Protein AF-0000000080781791 (afdb_homodimer)

Radius of gyration: 29.61 Å; Cα contacts (8 Å, |Δi|>4): 822; chains: 2; bounding box: 75×67×140 Å

Nearest PDB structures (foldseek):
  4djm-assembly6_F  TM=6.935E-01  e=1.663E-02  Escherichia coli
  4djm-assembly4_D  TM=6.614E-01  e=8.223E-02  Escherichia coli
  4kkq-assembly1_B  TM=4.301E-01  e=1.779E-01  Vibrio cholerae MJ-1236
  6xt9-assembly1_I  TM=3.072E-01  e=1.526E+00  Homo sapiens
  5wtb-assembly2_A  TM=2.177E-01  e=2.506E+00  Staphylococcus aureus subsp. aureus Mu50

Organism: Coccidioides immitis (strain RS) (NCBI:txid246410)

Secondary structure (DSSP, 8-state):
-----------------EEEEETTBS---GGGTTSTTTTT----S--EEEETTEEEEEEEE-SSEEEEEEEEEESSSTT----EEEEEEEEEESSEEEEEEEEEPPTT----TT-EEEEEEEEE-TTS-EEEEEEEEEEETT--PPPTTTS---TT-EEEETT----------------S-----------------------------/-----------------EEEEETTBS---GGGTTSTTTTT----S--EEEETTEEEEEEEE-SSEEEEEEEEEESSSTT----EEEEEEEEEESSEEEEEEEEEPPTT----TT-EEEEEEEEE-TTS-EEEEEEEEEEETT--PPPTTTS---TT-EEEETT----------------S-----------------------------

Foldseek 3Di:
DPPPPPPPPPPPPPPKDKAWPPVNWLDDLPVQQLDPDASPHWFDPDAAEAAQFWEKTKMWTRDQKWWKFKFKFWDRGPVTDGDFGQDATKMKGGGTMAMDQTTGGDPPPDADQQTKMKMWMWTADPVGRIGIIMHIHGHHNPDDTDDPVVGDTDPGMDMGHDPPDPPDDDDPPPPPPDDDDPPDPPDDDDDPPPPPPPPPPDDDPPPPD/DPPPPPPPPPPPPPPKDKAWPPVNWLDDLPVQQLDPDASPHWFDPDAAEAAQFWEKTKMWTRDQKWWKFKFKFWDRGPVTDGDFGQDATKMKGGGTMAMDQTTGGDPPPDADQQTKMKMWMWTADPVGRIGIIMHIHGHHNPDDTDDPVVGDTDPGMDMGHDPPDPPDPDDPPPPPPDDDDPPDPPDPDDDPCPVPPPPPVPPPPPPDD

Sequence (418 aa):
MSSLLLFLSLLQLASAHFHVDYPYWRGDSFKTQYTRPCGGVNVTTNRTEWPVNGGSLLFSAGHPWAITYVNLGIGNDDSVIFDVPLIPAFNQTGNGTVCFSKIQVPEGTQISPGTNASIQVIQLSELGSALYNCADITFSDNAGLLSSDKCQNSTNIGWRPLGASPSTTGTASTATNSNAASGLIVGLSTSKGIGVFVALLFNLAGGLFMSSLLLFLSLLQLASAHFHVDYPYWRGDSFKTQYTRPCGGVNVTTNRTEWPVNGGSLLFSAGHPWAITYVNLGIGNDDSVIFDVPLIPAFNQTGNGTVCFSKIQVPEGTQISPGTNASIQVIQLSELGSALYNCADITFSDNAGLLSSDKCQNSTNIGWRPLGASPSTTGTASTATNSNAASGLIVGLSTSKGIGVFVALLFNLAGGLF

Structure (mmCIF, N/CA/C/O backbone):
data_AF-0000000080781791-model_v1
#
loop_
_entity.id
_entity.type
_entity.pdbx_description
1 polymer 'Copper acquisition factor BIM1-like domain-containing protein'
#
loop_
_atom_site.group_PDB
_atom_site.id
_atom_site.type_symbol
_atom_site.label_atom_id
_atom_site.label_alt_id
_atom_site.label_comp_id
_atom_site.label_asym_id
_atom_site.label_entity_id
_atom_site.label_seq_id
_atom_site.pdbx_PDB_ins_code
_atom_site.Cartn_x
_atom_site.Cartn_y
_atom_site.Cartn_z
_atom_site.occupancy
_atom_site.B_iso_or_equiv
_atom_site.auth_seq_id
_atom_site.auth_comp_id
_atom_site.auth_asym_id
_atom_site.auth_atom_id
_atom_site.pdbx_PDB_model_num
ATOM 1 N N . MET A 1 1 ? -2.975 7.91 -53.906 1 42.47 1 MET A N 1
ATOM 2 C CA . MET A 1 1 ? -2.338 7.109 -52.844 1 42.47 1 MET A CA 1
ATOM 3 C C . MET A 1 1 ? -2.498 7.77 -51.5 1 42.47 1 MET A C 1
ATOM 5 O O . MET A 1 1 ? -1.849 8.773 -51.188 1 42.47 1 MET A O 1
ATOM 9 N N . SER A 1 2 ? -3.734 7.777 -50.844 1 51.31 2 SER A N 1
ATOM 10 C CA . SER A 1 2 ? -4.141 8.359 -49.594 1 51.31 2 SER A CA 1
ATOM 11 C C . SER A 1 2 ? -3.459 7.66 -48.406 1 51.31 2 SER A C 1
ATOM 13 O O . SER A 1 2 ? -3.557 6.438 -48.281 1 51.31 2 SER A O 1
ATOM 15 N N . SER A 1 3 ? -2.328 8.172 -47.938 1 52.28 3 SER A N 1
ATOM 16 C CA . SER A 1 3 ? -1.602 7.691 -46.75 1 52.28 3 SER A CA 1
ATOM 17 C C . SER A 1 3 ? -2.484 7.707 -45.531 1 52.28 3 SER A C 1
ATOM 19 O O . SER A 1 3 ? -2.955 8.766 -45.094 1 52.28 3 SER A O 1
ATOM 21 N N . LEU A 1 4 ? -3.166 6.594 -45.219 1 51.62 4 LEU A N 1
ATOM 22 C CA . LEU A 1 4 ? -3.832 6.383 -43.938 1 51.62 4 LEU A CA 1
ATOM 23 C C . LEU A 1 4 ? -2.836 6.473 -42.781 1 51.62 4 LEU A C 1
ATOM 25 O O . LEU A 1 4 ? -1.958 5.617 -42.656 1 51.62 4 LEU A O 1
ATOM 29 N N . LEU A 1 5 ? -2.531 7.66 -42.312 1 51.25 5 LEU A N 1
ATOM 30 C CA . LEU A 1 5 ? -1.769 7.816 -41.094 1 51.25 5 LEU A CA 1
ATOM 31 C C . LEU A 1 5 ? -2.504 7.184 -39.906 1 51.25 5 LEU A C 1
ATOM 33 O O . LEU A 1 5 ? -3.602 7.617 -39.531 1 51.25 5 LEU A O 1
ATOM 37 N N . LEU A 1 6 ? -2.268 5.902 -39.625 1 47.91 6 LEU A N 1
ATOM 38 C CA . LEU A 1 6 ? -2.734 5.254 -38.406 1 47.91 6 LEU A CA 1
ATOM 39 C C . LEU A 1 6 ? -2.188 5.957 -37.188 1 47.91 6 LEU A C 1
ATOM 41 O O . LEU A 1 6 ? -0.974 5.98 -36.969 1 47.91 6 LEU A O 1
ATOM 45 N N . PHE A 1 7 ? -2.883 6.973 -36.688 1 45.59 7 PHE A N 1
ATOM 46 C CA . PHE A 1 7 ? -2.572 7.559 -35.375 1 45.59 7 PHE A CA 1
ATOM 47 C C . PHE A 1 7 ? -2.68 6.516 -34.281 1 45.59 7 PHE A C 1
ATOM 49 O O . PHE A 1 7 ? -3.777 6.059 -33.938 1 45.59 7 PHE A O 1
ATOM 56 N N . LEU A 1 8 ? -1.64 5.688 -33.969 1 43.81 8 LEU A N 1
ATOM 57 C CA . LEU A 1 8 ? -1.597 4.836 -32.781 1 43.81 8 LEU A CA 1
ATOM 58 C C . LEU A 1 8 ? -1.705 5.672 -31.531 1 43.81 8 LEU A C 1
ATOM 60 O O . LEU A 1 8 ? -0.8 6.449 -31.203 1 43.81 8 LEU A O 1
ATOM 64 N N . SER A 1 9 ? -2.848 6.016 -31.047 1 40.28 9 SER A N 1
ATOM 65 C CA . SER A 1 9 ? -3.049 6.637 -29.734 1 40.28 9 SER A CA 1
ATOM 66 C C . SER A 1 9 ? -2.4 5.816 -28.625 1 40.28 9 SER A C 1
ATOM 68 O O . SER A 1 9 ? -2.75 4.652 -28.422 1 40.28 9 SER A O 1
ATOM 70 N N . LEU A 1 10 ? -1.133 5.953 -28.328 1 39.88 10 LEU A N 1
ATOM 71 C CA . LEU A 1 10 ? -0.537 5.398 -27.109 1 39.88 10 LEU A CA 1
ATOM 72 C C . LEU A 1 10 ? -1.396 5.711 -25.891 1 39.88 10 LEU A C 1
ATOM 74 O O . LEU A 1 10 ? -1.531 6.871 -25.5 1 39.88 10 LEU A O 1
ATOM 78 N N . LEU A 1 11 ? -2.48 5.012 -25.688 1 39.09 11 LEU A N 1
ATOM 79 C CA . LEU A 1 11 ? -3.135 5.098 -24.391 1 39.09 11 LEU A CA 1
ATOM 80 C C . LEU A 1 11 ? -2.111 5.031 -23.266 1 39.09 11 LEU A C 1
ATOM 82 O O . LEU A 1 11 ? -1.447 4.012 -23.078 1 39.09 11 LEU A O 1
ATOM 86 N N . GLN A 1 12 ? -1.316 6.016 -23.078 1 38.5 12 GLN A N 1
ATOM 87 C CA . GLN A 1 12 ? -0.523 6.047 -21.859 1 38.5 12 GLN A CA 1
ATOM 88 C C . GLN A 1 12 ? -1.344 5.578 -20.656 1 38.5 12 GLN A C 1
ATOM 90 O O . GLN A 1 12 ? -2.434 6.094 -20.406 1 38.5 12 GLN A O 1
ATOM 95 N N . LEU A 1 13 ? -1.442 4.336 -20.438 1 42.62 13 LEU A N 1
ATOM 96 C CA . LEU A 1 13 ? -1.923 3.979 -19.109 1 42.62 13 LEU A CA 1
ATOM 97 C C . LEU A 1 13 ? -1.425 4.973 -18.062 1 42.62 13 LEU A C 1
ATOM 99 O O . LEU A 1 13 ? -0.233 5.004 -17.75 1 42.62 13 LEU A O 1
ATOM 103 N N . ALA A 1 14 ? -1.827 6.195 -18.203 1 45.44 14 ALA A N 1
ATOM 104 C CA . ALA A 1 14 ? -1.454 7.219 -17.234 1 45.44 14 ALA A CA 1
ATOM 105 C C . ALA A 1 14 ? -1.396 6.641 -15.82 1 45.44 14 ALA A C 1
ATOM 107 O O . ALA A 1 14 ? -2.404 6.164 -15.289 1 45.44 14 ALA A O 1
ATOM 108 N N . SER A 1 15 ? -0.318 5.836 -15.531 1 54.19 15 SER A N 1
ATOM 109 C CA . SER A 1 15 ? -0.081 5.531 -14.125 1 54.19 15 SER A CA 1
ATOM 110 C C . SER A 1 15 ? -0.483 6.699 -13.227 1 54.19 15 SER A C 1
ATOM 112 O O . SER A 1 15 ? -0.055 7.832 -13.453 1 54.19 15 SER A O 1
ATOM 114 N N . ALA A 1 16 ? -1.698 6.73 -12.719 1 67.19 16 ALA A N 1
ATOM 115 C CA . ALA A 1 16 ? -2.254 7.844 -11.953 1 67.19 16 ALA A CA 1
ATOM 116 C C . ALA A 1 16 ? -1.359 8.203 -10.773 1 67.19 16 ALA A C 1
ATOM 118 O O . ALA A 1 16 ? -0.729 7.324 -10.18 1 67.19 16 ALA A O 1
ATOM 119 N N . HIS A 1 17 ? -0.77 9.336 -10.828 1 86.19 17 HIS A N 1
ATOM 120 C CA . HIS A 1 17 ? -0.001 9.945 -9.742 1 86.19 17 HIS A CA 1
ATOM 121 C C . HIS A 1 17 ? -0.849 10.938 -8.961 1 86.19 17 HIS A C 1
ATOM 123 O O . HIS A 1 17 ? -1.958 11.281 -9.375 1 86.19 17 HIS A O 1
ATOM 129 N N . PHE A 1 18 ? -0.357 11.25 -7.832 1 92.12 18 PHE A N 1
ATOM 130 C CA . PHE A 1 18 ? -0.963 12.297 -7.016 1 92.12 18 PHE A CA 1
ATOM 131 C C . PHE A 1 18 ? 0.107 13.195 -6.41 1 92.12 18 PHE A C 1
ATOM 133 O O . PHE A 1 18 ? 1.296 12.875 -6.457 1 92.12 18 PHE A O 1
ATOM 140 N N . HIS A 1 19 ? -0.31 14.383 -5.906 1 94.31 19 HIS A N 1
ATOM 141 C CA . HIS A 1 19 ? 0.635 15.203 -5.16 1 94.31 19 HIS A CA 1
ATOM 142 C C . HIS A 1 19 ? -0.073 16 -4.07 1 94.31 19 HIS A C 1
ATOM 144 O O . HIS A 1 19 ? -1.232 16.391 -4.234 1 94.31 19 HIS A O 1
ATOM 150 N N . VAL A 1 20 ? 0.615 16.266 -3.004 1 96.75 20 VAL A N 1
ATOM 151 C CA . VAL A 1 20 ? 0.173 17.109 -1.895 1 96.75 20 VAL A CA 1
ATOM 152 C C . VAL A 1 20 ? 0.396 18.578 -2.24 1 96.75 20 VAL A C 1
ATOM 154 O O . VAL A 1 20 ? 1.486 18.969 -2.67 1 96.75 20 VAL A O 1
ATOM 157 N N . ASP A 1 21 ? -0.596 19.312 -2.008 1 97.06 21 ASP A N 1
ATOM 158 C CA . ASP A 1 21 ? -0.525 20.734 -2.35 1 97.06 21 ASP A CA 1
ATOM 159 C C . ASP A 1 21 ? -0.349 21.594 -1.099 1 97.06 21 ASP A C 1
ATOM 161 O O . ASP A 1 21 ? 0.279 22.656 -1.15 1 97.06 21 ASP A O 1
ATOM 165 N N . TYR A 1 22 ? -0.987 21.141 0.037 1 97.94 22 TYR A N 1
ATOM 166 C CA . TYR A 1 22 ? -0.831 21.797 1.328 1 97.94 22 TYR A CA 1
ATOM 167 C C . TYR A 1 22 ? -0.892 20.781 2.467 1 97.94 22 TYR A C 1
ATOM 169 O O . TYR A 1 22 ? -1.845 20.016 2.566 1 97.94 22 TYR A O 1
ATOM 177 N N . PRO A 1 23 ? -0.022 21 3.414 1 98.25 23 PRO A N 1
ATOM 178 C CA . PRO A 1 23 ? 1.24 21.734 3.318 1 98.25 23 PRO A CA 1
ATOM 179 C C . PRO A 1 23 ? 2.012 21.422 2.037 1 98.25 23 PRO A C 1
ATOM 181 O O . PRO A 1 23 ? 1.76 20.406 1.397 1 98.25 23 PRO A O 1
ATOM 184 N N . TYR A 1 24 ? 2.922 22.344 1.633 1 96.81 24 TYR A N 1
ATOM 185 C CA . TYR A 1 24 ? 3.604 22.172 0.354 1 96.81 24 TYR A CA 1
ATOM 186 C C . TYR A 1 24 ? 4.477 20.922 0.359 1 96.81 24 TYR A C 1
ATOM 188 O O . TYR A 1 24 ? 5.219 20.688 1.312 1 96.81 24 TYR A O 1
ATOM 196 N N . TRP A 1 25 ? 4.426 20.188 -0.722 1 96.06 25 TRP A N 1
ATOM 197 C CA . TRP A 1 25 ? 5.121 18.906 -0.798 1 96.06 25 TRP A CA 1
ATOM 198 C C . TRP A 1 25 ? 6.629 19.094 -0.823 1 96.06 25 TRP A C 1
ATOM 200 O O . TRP A 1 25 ? 7.113 20.188 -1.129 1 96.06 25 TRP A O 1
ATOM 210 N N . ARG A 1 26 ? 7.398 18.016 -0.509 1 95.19 26 ARG A N 1
ATOM 211 C CA . ARG A 1 26 ? 8.859 18.016 -0.571 1 95.19 26 ARG A CA 1
ATOM 212 C C . ARG A 1 26 ? 9.344 18.312 -1.987 1 95.19 26 ARG A C 1
ATOM 214 O O . ARG A 1 26 ? 10.438 18.859 -2.174 1 95.19 26 ARG A O 1
ATOM 221 N N . GLY A 1 27 ? 8.5 17.828 -2.92 1 91.56 27 GLY A N 1
ATOM 222 C CA . GLY A 1 27 ? 8.883 17.984 -4.312 1 91.56 27 GLY A CA 1
ATOM 223 C C . GLY A 1 27 ? 8.219 16.984 -5.234 1 91.56 27 GLY A C 1
ATOM 224 O O . GLY A 1 27 ? 7.465 16.125 -4.781 1 91.56 27 GLY A O 1
ATOM 225 N N . ASP A 1 28 ? 8.562 17.156 -6.48 1 88.75 28 ASP A N 1
ATOM 226 C CA . ASP A 1 28 ? 8 16.281 -7.504 1 88.75 28 ASP A CA 1
ATOM 227 C C . ASP A 1 28 ? 8.578 14.867 -7.391 1 88.75 28 ASP A C 1
ATOM 229 O O . ASP A 1 28 ? 9.766 14.656 -7.633 1 88.75 28 ASP A O 1
ATOM 233 N N . SER A 1 29 ? 7.664 13.977 -7.035 1 88.38 29 SER A N 1
ATOM 234 C CA . SER A 1 29 ? 8.062 12.586 -6.863 1 88.38 29 SER A CA 1
ATOM 235 C C . SER A 1 29 ? 7.434 11.695 -7.926 1 88.38 29 SER A C 1
ATOM 237 O O . SER A 1 29 ? 7.359 10.477 -7.762 1 88.38 29 SER A O 1
ATOM 239 N N . PHE A 1 30 ? 6.988 12.156 -9.023 1 89.25 30 PHE A N 1
ATOM 240 C CA . PHE A 1 30 ? 6.18 11.375 -9.953 1 89.25 30 PHE A CA 1
ATOM 241 C C . PHE A 1 30 ? 6.953 10.164 -10.469 1 89.25 30 PHE A C 1
ATOM 243 O O . PHE A 1 30 ? 6.418 9.055 -10.516 1 89.25 30 PHE A O 1
ATOM 250 N N . LYS A 1 31 ? 8.172 10.289 -10.672 1 89.75 31 LYS A N 1
ATOM 251 C CA . LYS A 1 31 ? 8.969 9.195 -11.219 1 89.75 31 LYS A CA 1
ATOM 252 C C . LYS A 1 31 ? 9.305 8.164 -10.141 1 89.75 31 LYS A C 1
ATOM 254 O O . LYS A 1 31 ? 9.578 7.004 -10.453 1 89.75 31 LYS A O 1
ATOM 259 N N . THR A 1 32 ? 9.289 8.586 -8.945 1 94.06 32 THR A N 1
ATOM 260 C CA . THR A 1 32 ? 9.766 7.746 -7.852 1 94.06 32 THR A CA 1
ATOM 261 C C . THR A 1 32 ? 8.672 7.566 -6.797 1 94.06 32 THR A C 1
ATOM 263 O O . THR A 1 32 ? 8.969 7.199 -5.656 1 94.06 32 THR A O 1
ATOM 266 N N . GLN A 1 33 ? 7.516 7.785 -7.141 1 95.25 33 GLN A N 1
ATOM 267 C CA . GLN A 1 33 ? 6.445 7.887 -6.156 1 95.25 33 GLN A CA 1
ATOM 268 C C . GLN A 1 33 ? 6.168 6.535 -5.504 1 95.25 33 GLN A C 1
ATOM 270 O O . GLN A 1 33 ? 5.523 6.469 -4.453 1 95.25 33 GLN A O 1
ATOM 275 N N . TYR A 1 34 ? 6.715 5.465 -6.055 1 95.31 34 TYR A N 1
ATOM 276 C CA . TYR A 1 34 ? 6.531 4.133 -5.492 1 95.31 34 TYR A CA 1
ATOM 277 C C . TYR A 1 34 ? 7.578 3.846 -4.422 1 95.31 34 TYR A C 1
ATOM 279 O O . TYR A 1 34 ? 7.527 2.809 -3.756 1 95.31 34 TYR A O 1
ATOM 287 N N . THR A 1 35 ? 8.484 4.809 -4.219 1 95.69 35 THR A N 1
ATOM 288 C CA . THR A 1 35 ? 9.57 4.594 -3.266 1 95.69 35 THR A CA 1
ATOM 289 C C . THR A 1 35 ? 9.148 5.031 -1.865 1 95.69 35 THR A C 1
ATOM 291 O O . THR A 1 35 ? 8.961 6.223 -1.608 1 95.69 35 THR A O 1
ATOM 294 N N . ARG A 1 36 ? 9.109 4.102 -0.944 1 95.81 36 ARG A N 1
ATOM 295 C CA . ARG A 1 36 ? 8.805 4.383 0.456 1 95.81 36 ARG A CA 1
ATOM 296 C C . ARG A 1 36 ? 9.945 5.145 1.119 1 95.81 36 ARG A C 1
ATOM 298 O O . ARG A 1 36 ? 11.117 4.91 0.818 1 95.81 36 ARG A O 1
ATOM 305 N N . PRO A 1 37 ? 9.695 6.059 2.021 1 96.44 37 PRO A N 1
ATOM 306 C CA . PRO A 1 37 ? 8.383 6.418 2.549 1 96.44 37 PRO A CA 1
ATOM 307 C C . PRO A 1 37 ? 7.824 7.699 1.926 1 96.44 37 PRO A C 1
ATOM 309 O O . PRO A 1 37 ? 6.676 8.062 2.182 1 96.44 37 PRO A O 1
ATOM 312 N N . CYS A 1 38 ? 8.586 8.414 1.144 1 97.44 38 CYS A N 1
ATOM 313 C CA . CYS A 1 38 ? 8.18 9.75 0.742 1 97.44 38 CYS A CA 1
ATOM 314 C C . CYS A 1 38 ? 8.367 9.953 -0.757 1 97.44 38 CYS A C 1
ATOM 316 O O . CYS A 1 38 ? 8.695 11.055 -1.202 1 97.44 38 CYS A O 1
ATOM 318 N N . GLY A 1 39 ? 8.227 8.828 -1.447 1 96.44 39 GLY A N 1
ATOM 319 C CA . GLY A 1 39 ? 8.32 8.945 -2.895 1 96.44 39 GLY A CA 1
ATOM 320 C C . GLY A 1 39 ? 9.734 9.203 -3.383 1 96.44 39 GLY A C 1
ATOM 321 O O . GLY A 1 39 ? 9.938 9.867 -4.398 1 96.44 39 GLY A O 1
ATOM 322 N N . GLY A 1 40 ? 10.656 8.836 -2.635 1 95.62 40 GLY A N 1
ATOM 323 C CA . GLY A 1 40 ? 12.047 8.969 -3.037 1 95.62 40 GLY A CA 1
ATOM 324 C C . GLY A 1 40 ? 12.586 10.375 -2.873 1 95.62 40 GLY A C 1
ATOM 325 O O . GLY A 1 40 ? 13.648 10.703 -3.4 1 95.62 40 GLY A O 1
ATOM 326 N N . VAL A 1 41 ? 11.883 11.25 -2.162 1 96.12 41 VAL A N 1
ATOM 327 C CA . VAL A 1 41 ? 12.328 12.625 -1.983 1 96.12 41 VAL A CA 1
ATOM 328 C C . VAL A 1 41 ? 12.734 12.852 -0.53 1 96.12 41 VAL A C 1
ATOM 330 O O . VAL A 1 41 ? 11.953 12.617 0.388 1 96.12 41 VAL A O 1
ATOM 333 N N . ASN A 1 42 ? 13.914 13.367 -0.337 1 94.62 42 ASN A N 1
ATOM 334 C CA . ASN A 1 42 ? 14.461 13.57 1.001 1 94.62 42 ASN A CA 1
ATOM 335 C C . ASN A 1 42 ? 13.812 14.773 1.688 1 94.62 42 ASN A C 1
ATOM 337 O O . ASN A 1 42 ? 13.203 15.609 1.028 1 94.62 42 ASN A O 1
ATOM 341 N N . VAL A 1 43 ? 13.969 14.758 2.949 1 95.38 43 VAL A N 1
ATOM 342 C CA . VAL A 1 43 ? 13.484 15.867 3.766 1 95.38 43 VAL A CA 1
ATOM 343 C C . VAL A 1 43 ? 14.078 17.172 3.26 1 95.38 43 VAL A C 1
ATOM 345 O O . VAL A 1 43 ? 15.242 17.219 2.85 1 95.38 43 VAL A O 1
ATOM 348 N N . THR A 1 44 ? 13.211 18.172 3.41 1 91.31 44 THR A N 1
ATOM 349 C CA . THR A 1 44 ? 13.664 19.5 2.984 1 91.31 44 THR A CA 1
ATOM 350 C C . THR A 1 44 ? 13.75 20.453 4.172 1 91.31 44 THR A C 1
ATOM 352 O O . THR A 1 44 ? 13.352 20.094 5.285 1 91.31 44 THR A O 1
ATOM 355 N N . THR A 1 45 ? 14.352 21.672 3.893 1 89.62 45 THR A N 1
ATOM 356 C CA . THR A 1 45 ? 14.375 22.719 4.91 1 89.62 45 THR A CA 1
ATOM 357 C C . THR A 1 45 ? 13.18 23.656 4.75 1 89.62 45 THR A C 1
ATOM 359 O O . THR A 1 45 ? 12.953 24.547 5.582 1 89.62 45 THR A O 1
ATOM 362 N N . ASN A 1 46 ? 12.516 23.453 3.635 1 89.81 46 ASN A N 1
ATOM 363 C CA . ASN A 1 46 ? 11.289 24.203 3.422 1 89.81 46 ASN A CA 1
ATOM 364 C C . ASN A 1 46 ? 10.109 23.562 4.156 1 89.81 46 ASN A C 1
ATOM 366 O O . ASN A 1 46 ? 9.516 22.594 3.674 1 89.81 46 ASN A O 1
ATOM 370 N N . ARG A 1 47 ? 9.812 24.156 5.34 1 97.19 47 ARG A N 1
ATOM 371 C CA . ARG A 1 47 ? 8.75 23.594 6.172 1 97.19 47 ARG A CA 1
ATOM 372 C C . ARG A 1 47 ? 7.566 24.547 6.273 1 97.19 47 ARG A C 1
ATOM 374 O O . ARG A 1 47 ? 7.738 25.75 6.48 1 97.19 47 ARG A O 1
ATOM 381 N N . THR A 1 48 ? 6.371 24.031 6.102 1 98.31 48 THR A N 1
ATOM 382 C CA . THR A 1 48 ? 5.148 24.797 6.285 1 98.31 48 THR A CA 1
ATOM 383 C C . THR A 1 48 ? 4.758 24.859 7.762 1 98.31 48 THR A C 1
ATOM 385 O O . THR A 1 48 ? 4.746 23.828 8.438 1 98.31 48 THR A O 1
ATOM 388 N N . GLU A 1 49 ? 4.504 26.078 8.281 1 98.56 49 GLU A N 1
ATOM 389 C CA . GLU A 1 49 ? 3.934 26.141 9.625 1 98.56 49 GLU A CA 1
ATOM 390 C C . GLU A 1 49 ? 2.543 25.516 9.664 1 98.56 49 GLU A C 1
ATOM 392 O O . GLU A 1 49 ? 1.719 25.766 8.781 1 98.56 49 GLU A O 1
ATOM 397 N N . TRP A 1 50 ? 2.283 24.688 10.656 1 98.75 50 TRP A N 1
ATOM 398 C CA . TRP A 1 50 ? 1.067 23.891 10.828 1 98.75 50 TRP A CA 1
ATOM 399 C C . TRP A 1 50 ? 0.577 23.953 12.273 1 98.75 50 TRP A C 1
ATOM 401 O O . TRP A 1 50 ? 1.379 23.922 13.211 1 98.75 50 TRP A O 1
ATOM 411 N N . PRO A 1 51 ? -0.73 24.062 12.453 1 98.19 51 PRO A N 1
ATOM 412 C CA . PRO A 1 51 ? -1.222 24.25 13.82 1 98.19 51 PRO A CA 1
ATOM 413 C C . PRO A 1 51 ? -0.902 23.078 14.734 1 98.19 51 PRO A C 1
ATOM 415 O O . PRO A 1 51 ? -0.965 21.922 14.305 1 98.19 51 PRO A O 1
ATOM 418 N N . VAL A 1 52 ? -0.665 23.25 16.047 1 96.81 52 VAL A N 1
ATOM 419 C CA . VAL A 1 52 ? -0.267 22.25 17.016 1 96.81 52 VAL A CA 1
ATOM 420 C C . VAL A 1 52 ? -1.415 21.266 17.25 1 96.81 52 VAL A C 1
ATOM 422 O O . VAL A 1 52 ? -1.187 20.094 17.562 1 96.81 52 VAL A O 1
ATOM 425 N N . ASN A 1 53 ? -2.602 21.625 17.109 1 93.06 53 ASN A N 1
ATOM 426 C CA . ASN A 1 53 ? -3.717 20.734 17.375 1 93.06 53 ASN A CA 1
ATOM 427 C C . ASN A 1 53 ? -4.273 20.125 16.094 1 93.06 53 ASN A C 1
ATOM 429 O O . ASN A 1 53 ? -5.352 19.531 16.109 1 93.06 53 ASN A O 1
ATOM 433 N N . GLY A 1 54 ? -3.639 20.359 14.984 1 97.25 54 GLY A N 1
ATOM 434 C CA . GLY A 1 54 ? -4.102 19.828 13.711 1 97.25 54 GLY A CA 1
ATOM 435 C C . GLY A 1 54 ? -4.277 20.906 12.648 1 97.25 54 GLY A C 1
ATOM 436 O O . GLY A 1 54 ? -4.523 22.062 12.969 1 97.25 54 GLY A O 1
ATOM 437 N N . GLY A 1 55 ? -4.16 20.531 11.422 1 98.56 55 GLY A N 1
ATOM 438 C CA . GLY A 1 55 ? -4.168 21.5 10.336 1 98.56 55 GLY A CA 1
ATOM 439 C C . GLY A 1 55 ? -4.793 20.953 9.062 1 98.56 55 GLY A C 1
ATOM 440 O O . GLY A 1 55 ? -5.359 19.859 9.062 1 98.56 55 GLY A O 1
ATOM 441 N N . SER A 1 56 ? -4.75 21.812 8.062 1 98.69 56 SER A N 1
ATOM 442 C CA . SER A 1 56 ? -5.379 21.5 6.785 1 98.69 56 SER A CA 1
ATOM 443 C C . SER A 1 56 ? -4.484 20.609 5.934 1 98.69 56 SER A C 1
ATOM 445 O O . SER A 1 56 ? -3.26 20.609 6.094 1 98.69 56 SER A O 1
ATOM 447 N N . LEU A 1 57 ? -5.07 19.859 5.09 1 98.31 57 LEU A N 1
ATOM 448 C CA . LEU A 1 57 ? -4.395 19.062 4.07 1 98.31 57 LEU A CA 1
ATOM 449 C C . LEU A 1 57 ? -5.109 19.172 2.729 1 98.31 57 LEU A C 1
ATOM 451 O O . LEU A 1 57 ? -6.336 19.062 2.664 1 98.31 57 LEU A O 1
ATOM 455 N N . LEU A 1 58 ? -4.395 19.516 1.752 1 97.38 58 LEU A N 1
ATOM 456 C CA . LEU A 1 58 ? -4.879 19.594 0.378 1 97.38 58 LEU A CA 1
ATOM 457 C C . LEU A 1 58 ? -3.998 18.766 -0.558 1 97.38 58 LEU A C 1
ATOM 459 O O . LEU A 1 58 ? -2.775 18.922 -0.558 1 97.38 58 LEU A O 1
ATOM 463 N N . PHE A 1 59 ? -4.625 17.812 -1.333 1 95.69 59 PHE A N 1
ATOM 464 C CA . PHE A 1 59 ? -3.852 17.094 -2.332 1 95.69 59 PHE A CA 1
ATOM 465 C C . PHE A 1 59 ? -4.676 16.859 -3.594 1 95.69 59 PHE A C 1
ATOM 467 O O . PHE A 1 59 ? -5.906 16.953 -3.562 1 95.69 59 PHE A O 1
ATOM 474 N N . SER A 1 60 ? -3.971 16.609 -4.656 1 93.31 60 SER A N 1
ATOM 475 C CA . SER A 1 60 ? -4.566 16.344 -5.965 1 93.31 60 SER A CA 1
ATOM 476 C C . SER A 1 60 ? -4.461 14.867 -6.332 1 93.31 60 SER A C 1
ATOM 478 O O . SER A 1 60 ? -3.359 14.328 -6.445 1 93.31 60 SER A O 1
ATOM 480 N N . ALA A 1 61 ? -5.66 14.352 -6.492 1 89 61 ALA A N 1
ATOM 481 C CA . ALA A 1 61 ? -5.719 12.93 -6.836 1 89 61 ALA A CA 1
ATOM 482 C C . ALA A 1 61 ? -5.926 12.742 -8.336 1 89 61 ALA A C 1
ATOM 484 O O . ALA A 1 61 ? -6.828 13.336 -8.93 1 89 61 ALA A O 1
ATOM 485 N N . GLY A 1 62 ? -5.094 11.828 -8.898 1 85.75 62 GLY A N 1
ATOM 486 C CA . GLY A 1 62 ? -5.207 11.562 -10.32 1 85.75 62 GLY A CA 1
ATOM 487 C C . GLY A 1 62 ? -5.914 10.258 -10.633 1 85.75 62 GLY A C 1
ATOM 488 O O . GLY A 1 62 ? -6.324 10.023 -11.773 1 85.75 62 GLY A O 1
ATOM 489 N N . HIS A 1 63 ? -6.07 9.359 -9.664 1 81.62 63 HIS A N 1
ATOM 490 C CA . HIS A 1 63 ? -6.762 8.094 -9.844 1 81.62 63 HIS A CA 1
ATOM 491 C C . HIS A 1 63 ? -8.266 8.25 -9.656 1 81.62 63 HIS A C 1
ATOM 493 O O . HIS A 1 63 ? -8.711 9.062 -8.836 1 81.62 63 HIS A O 1
ATOM 499 N N . PRO A 1 64 ? -9.102 7.488 -10.477 1 81 64 PRO A N 1
ATOM 500 C CA . PRO A 1 64 ? -10.547 7.562 -10.266 1 81 64 PRO A CA 1
ATOM 501 C C . PRO A 1 64 ? -10.961 7.141 -8.852 1 81 64 PRO A C 1
ATOM 503 O O . PRO A 1 64 ? -11.977 7.621 -8.336 1 81 64 PRO A O 1
ATOM 506 N N . TRP A 1 65 ? -10.227 6.242 -8.328 1 83.06 65 TRP A N 1
ATOM 507 C CA . TRP A 1 65 ? -10.398 5.879 -6.926 1 83.06 65 TRP A CA 1
ATOM 508 C C . TRP A 1 65 ? -9.078 5.414 -6.32 1 83.06 65 TRP A C 1
ATOM 510 O O . TRP A 1 65 ? -8.18 4.961 -7.035 1 83.06 65 TRP A O 1
ATOM 520 N N . ALA A 1 66 ? -8.984 5.641 -4.988 1 89.69 66 ALA A N 1
ATOM 521 C CA . ALA A 1 66 ? -7.789 5.176 -4.285 1 89.69 66 ALA A CA 1
ATOM 522 C C . ALA A 1 66 ? -8.055 5.039 -2.789 1 89.69 66 ALA A C 1
ATOM 524 O O . ALA A 1 66 ? -8.68 5.91 -2.182 1 89.69 66 ALA A O 1
ATOM 525 N N . ILE A 1 67 ? -7.633 3.932 -2.301 1 90.5 67 ILE A N 1
ATOM 526 C CA . ILE A 1 67 ? -7.496 3.883 -0.85 1 90.5 67 ILE A CA 1
ATOM 527 C C . ILE A 1 67 ? -6.352 4.789 -0.408 1 90.5 67 ILE A C 1
ATOM 529 O O . ILE A 1 67 ? -5.254 4.738 -0.972 1 90.5 67 ILE A O 1
ATOM 533 N N . THR A 1 68 ? -6.629 5.613 0.585 1 94.31 68 THR A N 1
ATOM 534 C CA . THR A 1 68 ? -5.684 6.652 0.982 1 94.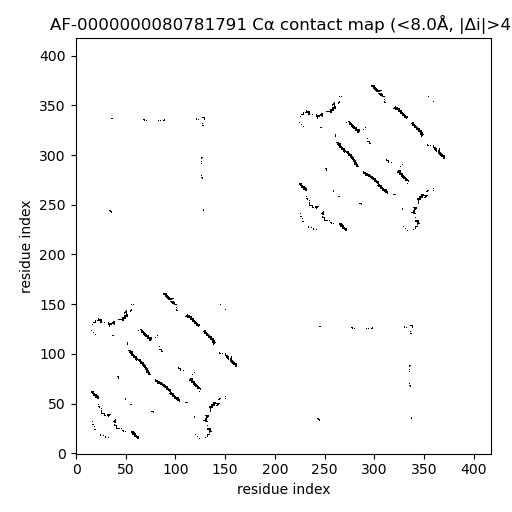31 68 THR A CA 1
ATOM 535 C C . THR A 1 68 ? -5.426 6.602 2.486 1 94.31 68 THR A C 1
ATOM 537 O O . THR A 1 68 ? -6.324 6.289 3.266 1 94.31 68 THR A O 1
ATOM 540 N N . TYR A 1 69 ? -4.152 6.84 2.844 1 95.81 69 TYR A N 1
ATOM 541 C CA . TYR A 1 69 ? -3.705 6.984 4.223 1 95.81 69 TYR A CA 1
ATOM 542 C C . TYR A 1 69 ? -3 8.32 4.43 1 95.81 69 TYR A C 1
ATOM 544 O O . TYR A 1 69 ? -2.316 8.812 3.529 1 95.81 69 TYR A O 1
ATOM 552 N N . VAL A 1 70 ? -3.164 8.891 5.629 1 98.19 70 VAL A N 1
ATOM 553 C CA . VAL A 1 70 ? -2.377 10.055 6.027 1 98.19 70 VAL A CA 1
ATOM 554 C C . VAL A 1 70 ? -1.728 9.797 7.383 1 98.19 70 VAL A C 1
ATOM 556 O O . VAL A 1 70 ? -2.412 9.461 8.352 1 98.19 70 VAL A O 1
ATOM 559 N N . ASN A 1 71 ? -0.418 9.961 7.398 1 98.25 71 ASN A N 1
ATOM 560 C CA . ASN A 1 71 ? 0.35 9.695 8.609 1 98.25 71 ASN A CA 1
ATOM 561 C C . ASN A 1 71 ? 1.261 10.867 8.961 1 98.25 71 ASN A C 1
ATOM 563 O O . ASN A 1 71 ? 1.558 11.703 8.117 1 98.25 71 ASN A O 1
ATOM 567 N N . LEU A 1 72 ? 1.601 10.898 10.211 1 98.56 72 LEU A N 1
ATOM 568 C CA . LEU A 1 72 ? 2.533 11.891 10.734 1 98.56 72 LEU A CA 1
ATOM 569 C C . LEU A 1 72 ? 3.779 11.219 11.297 1 98.56 72 LEU A C 1
ATOM 571 O O . LEU A 1 72 ? 3.684 10.188 11.969 1 98.56 72 LEU A O 1
ATOM 575 N N . GLY A 1 73 ? 4.906 11.719 10.992 1 98.06 73 GLY A N 1
ATOM 576 C CA . GLY A 1 73 ? 6.172 11.375 11.625 1 98.06 73 GLY A CA 1
ATOM 577 C C . GLY A 1 73 ? 6.832 12.555 12.32 1 98.06 73 GLY A C 1
ATOM 578 O O . GLY A 1 73 ? 7.082 13.586 11.695 1 98.06 73 GLY A O 1
ATOM 579 N N . ILE A 1 74 ? 7.148 12.398 13.539 1 98.12 74 ILE A N 1
ATOM 580 C CA . ILE A 1 74 ? 7.773 13.469 14.305 1 98.12 74 ILE A CA 1
ATOM 581 C C . ILE A 1 74 ? 9.289 13.422 14.125 1 98.12 74 ILE A C 1
ATOM 583 O O . ILE A 1 74 ? 9.898 12.359 14.281 1 98.12 74 ILE A O 1
ATOM 587 N N . GLY A 1 75 ? 9.867 14.492 13.773 1 97.31 75 GLY A N 1
ATOM 588 C CA . GLY A 1 75 ? 11.305 14.594 13.539 1 97.31 75 GLY A CA 1
ATOM 589 C C . GLY A 1 75 ? 11.648 15.555 12.414 1 97.31 75 GLY A C 1
ATOM 590 O O . GLY A 1 75 ? 10.766 16.203 11.852 1 97.31 75 GLY A O 1
ATOM 591 N N . ASN A 1 76 ? 12.938 15.633 12.148 1 96.81 76 ASN A N 1
ATOM 592 C CA . ASN A 1 76 ? 13.352 16.672 11.211 1 96.81 76 ASN A CA 1
ATOM 593 C C . ASN A 1 76 ? 14.328 16.125 10.172 1 96.81 76 ASN A C 1
ATOM 595 O O . ASN A 1 76 ? 14.969 16.906 9.453 1 96.81 76 ASN A O 1
ATOM 599 N N . ASP A 1 77 ? 14.461 14.859 10.102 1 96.94 77 ASP A N 1
ATOM 600 C CA . ASP A 1 77 ? 15.367 14.281 9.109 1 96.94 77 ASP A CA 1
ATOM 601 C C . ASP A 1 77 ? 14.797 13 8.516 1 96.94 77 ASP A C 1
ATOM 603 O O . ASP A 1 77 ? 13.625 12.68 8.734 1 96.94 77 ASP A O 1
ATOM 607 N N . ASP A 1 78 ? 15.562 12.344 7.652 1 95.56 78 ASP A N 1
ATOM 608 C CA . ASP A 1 78 ? 15.055 11.227 6.859 1 95.56 78 ASP A CA 1
ATOM 609 C C . ASP A 1 78 ? 14.867 9.977 7.719 1 95.56 78 ASP A C 1
ATOM 611 O O . ASP A 1 78 ? 14.344 8.969 7.25 1 95.56 78 ASP A O 1
ATOM 615 N N . SER A 1 79 ? 15.195 10 9 1 95.44 79 SER A N 1
ATOM 616 C CA . SER A 1 79 ? 15.016 8.852 9.883 1 95.44 79 SER A CA 1
ATOM 617 C C . SER A 1 79 ? 13.633 8.859 10.523 1 95.44 79 SER A C 1
ATOM 619 O O . SER A 1 79 ? 13.312 7.98 11.328 1 95.44 79 SER A O 1
ATOM 621 N N . VAL A 1 80 ? 12.852 9.773 10.156 1 95.88 80 VAL A N 1
ATOM 622 C CA . VAL A 1 80 ? 11.5 9.914 10.688 1 95.88 80 VAL A CA 1
ATOM 623 C C . VAL A 1 80 ? 10.719 8.625 10.453 1 95.88 80 VAL A C 1
ATOM 625 O O . VAL A 1 80 ? 10.812 8.023 9.375 1 95.88 80 VAL A O 1
ATOM 628 N N . ILE A 1 81 ? 10.016 8.203 11.508 1 95.75 81 ILE A N 1
ATOM 629 C CA . ILE A 1 81 ? 9.117 7.059 11.43 1 95.75 81 ILE A CA 1
ATOM 630 C C . ILE A 1 81 ? 7.668 7.547 11.383 1 95.75 81 ILE A C 1
ATOM 632 O O . ILE A 1 81 ? 7.234 8.297 12.258 1 95.75 81 ILE A O 1
ATOM 636 N N . PHE A 1 82 ? 6.969 7.18 10.406 1 97.31 82 PHE A N 1
ATOM 637 C CA . PHE A 1 82 ? 5.578 7.59 10.242 1 97.31 82 PHE A CA 1
ATOM 638 C C . PHE A 1 82 ? 4.652 6.664 11.023 1 97.31 82 PHE A C 1
ATOM 640 O O . PHE A 1 82 ? 3.977 5.816 10.43 1 97.31 82 PHE A O 1
ATOM 647 N N . ASP A 1 83 ? 4.543 6.941 12.336 1 95.81 83 ASP A N 1
ATOM 648 C CA . ASP A 1 83 ? 3.844 6.008 13.211 1 95.81 83 ASP A CA 1
ATOM 649 C C . ASP A 1 83 ? 2.65 6.676 13.891 1 95.81 83 ASP A C 1
ATOM 651 O O . ASP A 1 83 ? 2.02 6.086 14.773 1 95.81 83 ASP A O 1
ATOM 655 N N . VAL A 1 84 ? 2.254 7.855 13.531 1 96.81 84 VAL A N 1
ATOM 656 C CA . VAL A 1 84 ? 1.086 8.547 14.062 1 96.81 84 VAL A CA 1
ATOM 657 C C . VAL A 1 84 ? 0.006 8.641 12.984 1 96.81 84 VAL A C 1
ATOM 659 O O . VAL A 1 84 ? 0.094 9.477 12.078 1 96.81 84 VAL A O 1
ATOM 662 N N . PRO A 1 85 ? -1.051 7.848 13.117 1 96.25 85 PRO A N 1
ATOM 663 C CA . PRO A 1 85 ? -2.117 7.945 12.117 1 96.25 85 PRO A CA 1
ATOM 664 C C . PRO A 1 85 ? -2.914 9.242 12.227 1 96.25 85 PRO A C 1
ATOM 666 O O . PRO A 1 85 ? -3.426 9.57 13.305 1 96.25 85 PRO A O 1
ATOM 669 N N . LEU A 1 86 ? -2.973 9.969 11.164 1 97.62 86 LEU A N 1
ATOM 670 C CA . LEU A 1 86 ? -3.799 11.172 11.125 1 97.62 86 LEU A CA 1
ATOM 671 C C . LEU A 1 86 ? -5.18 10.867 10.555 1 97.62 86 LEU A C 1
ATOM 673 O O . LEU A 1 86 ? -6.195 11.258 11.133 1 97.62 86 LEU A O 1
ATOM 677 N N . ILE A 1 87 ? -5.203 10.289 9.391 1 94.88 87 ILE A N 1
ATOM 678 C CA . ILE A 1 87 ? -6.438 9.797 8.781 1 94.88 87 ILE A CA 1
ATOM 679 C C . ILE A 1 87 ? -6.277 8.328 8.414 1 94.88 87 ILE A C 1
ATOM 681 O O . ILE A 1 87 ? -5.477 7.98 7.539 1 94.88 87 ILE A O 1
ATOM 685 N N . PRO A 1 88 ? -7.066 7.469 9.102 1 90.38 88 PRO A N 1
ATOM 686 C CA . PRO A 1 88 ? -7.012 6.059 8.711 1 90.38 88 PRO A CA 1
ATOM 687 C C . PRO A 1 88 ? -7.469 5.832 7.27 1 90.38 88 PRO A C 1
ATOM 689 O O . PRO A 1 88 ? -7.949 6.762 6.617 1 90.38 88 PRO A O 1
ATOM 692 N N . ALA A 1 89 ? -7.367 4.637 6.848 1 91.19 89 ALA A N 1
ATOM 693 C CA . ALA A 1 89 ? -7.66 4.281 5.461 1 91.19 89 ALA A CA 1
ATOM 694 C C . ALA A 1 89 ? -9.047 4.773 5.051 1 91.19 89 ALA A C 1
ATOM 696 O O . ALA A 1 89 ? -10.023 4.562 5.777 1 91.19 89 ALA A O 1
ATOM 697 N N . PHE A 1 90 ? -9.133 5.406 3.9 1 89.25 90 PHE A N 1
ATOM 698 C CA . PHE A 1 90 ? -10.398 5.805 3.303 1 89.25 90 PHE A CA 1
ATOM 699 C C . PHE A 1 90 ? -10.359 5.637 1.789 1 89.25 90 PHE A C 1
ATOM 701 O O . PHE A 1 90 ? -9.289 5.711 1.179 1 89.25 90 PHE A O 1
ATOM 708 N N . ASN A 1 91 ? -11.531 5.32 1.298 1 87.75 91 ASN A N 1
ATOM 709 C CA . ASN A 1 91 ? -11.656 5.27 -0.155 1 87.75 91 ASN A CA 1
ATOM 710 C C . ASN A 1 91 ? -11.961 6.645 -0.741 1 87.75 91 ASN A C 1
ATOM 712 O O . ASN A 1 91 ? -12.945 7.281 -0.359 1 87.75 91 ASN A O 1
ATOM 716 N N . GLN A 1 92 ? -11.109 7.125 -1.52 1 86.88 92 GLN A N 1
ATOM 717 C CA . GLN A 1 92 ? -11.344 8.336 -2.297 1 86.88 92 GLN A CA 1
ATOM 718 C C . GLN A 1 92 ? -11.891 8.008 -3.684 1 86.88 92 GLN A C 1
ATOM 720 O O . GLN A 1 92 ? -11.359 7.129 -4.371 1 86.88 92 GLN A O 1
ATOM 725 N N . THR A 1 93 ? -12.953 8.633 -4.031 1 85.88 93 THR A N 1
ATOM 726 C CA . THR A 1 93 ? -13.523 8.438 -5.363 1 85.88 93 THR A CA 1
ATOM 727 C C . THR A 1 93 ? -13.508 9.75 -6.148 1 85.88 93 THR A C 1
ATOM 729 O O . THR A 1 93 ? -13.656 10.828 -5.57 1 85.88 93 THR A O 1
ATOM 732 N N . GLY A 1 94 ? -13.305 9.562 -7.449 1 83.81 94 GLY A N 1
ATOM 733 C CA . GLY A 1 94 ? -13.195 10.727 -8.305 1 83.81 94 GLY A CA 1
ATOM 734 C C . GLY A 1 94 ? -11.789 11.289 -8.375 1 83.81 94 GLY A C 1
ATOM 735 O O . GLY A 1 94 ? -10.961 11.016 -7.5 1 83.81 94 GLY A O 1
ATOM 736 N N . ASN A 1 95 ? -11.547 11.992 -9.469 1 83.94 95 ASN A N 1
ATOM 737 C CA . ASN A 1 95 ? -10.281 12.695 -9.617 1 83.94 95 ASN A CA 1
ATOM 738 C C . ASN A 1 95 ? -10.422 14.188 -9.32 1 83.94 95 ASN A C 1
ATOM 740 O O . ASN A 1 95 ? -11.5 14.758 -9.516 1 83.94 95 ASN A O 1
ATOM 744 N N . GLY A 1 96 ? -9.305 14.773 -8.789 1 89.25 96 GLY A N 1
ATOM 745 C CA . GLY A 1 96 ? -9.32 16.203 -8.484 1 89.25 96 GLY A CA 1
ATOM 746 C C . GLY A 1 96 ? -8.711 16.531 -7.133 1 89.25 96 GLY A C 1
ATOM 747 O O . GLY A 1 96 ? -7.828 15.82 -6.656 1 89.25 96 GLY A O 1
ATOM 748 N N . THR A 1 97 ? -9.172 17.688 -6.645 1 93.44 97 THR A N 1
ATOM 749 C CA . THR A 1 97 ? -8.633 18.219 -5.398 1 93.44 97 THR A CA 1
ATOM 750 C C . THR A 1 97 ? -9.391 17.656 -4.195 1 93.44 97 THR A C 1
ATOM 752 O O . THR A 1 97 ? -10.625 17.641 -4.188 1 93.44 97 THR A O 1
ATOM 755 N N . VAL A 1 98 ? -8.695 17.156 -3.289 1 93.81 98 VAL A N 1
ATOM 756 C CA . VAL A 1 98 ? -9.227 16.75 -1.996 1 93.81 98 VAL A CA 1
ATOM 757 C C . VAL A 1 98 ? -8.68 17.641 -0.894 1 93.81 98 VAL A C 1
ATOM 759 O O . VAL A 1 98 ? -7.465 17.812 -0.767 1 93.81 98 VAL A O 1
ATOM 762 N N . CYS A 1 99 ? -9.586 18.219 -0.105 1 95.5 99 CYS A N 1
ATOM 763 C CA . CYS A 1 99 ? -9.156 19.094 0.974 1 95.5 99 CYS A CA 1
ATOM 764 C C . CYS A 1 99 ? -9.781 18.672 2.301 1 95.5 99 CYS A C 1
ATOM 766 O O . CYS A 1 99 ? -10.992 18.453 2.379 1 95.5 99 CYS A O 1
ATOM 768 N N . PHE A 1 100 ? -9.016 18.5 3.287 1 95.5 100 PHE A N 1
ATOM 769 C CA . PHE A 1 100 ? -9.422 18.422 4.688 1 95.5 100 PHE A CA 1
ATOM 770 C C . PHE A 1 100 ? -9.141 19.734 5.406 1 95.5 100 PHE A C 1
ATOM 772 O O . PHE A 1 100 ? -7.977 20.109 5.582 1 95.5 100 PHE A O 1
ATOM 779 N N . SER A 1 101 ? -10.211 20.328 5.805 1 96.81 101 SER A N 1
ATOM 780 C CA . SER A 1 101 ? -10.008 21.625 6.449 1 96.81 101 SER A CA 1
ATOM 781 C C . SER A 1 101 ? -9.164 21.484 7.715 1 96.81 101 SER A C 1
ATOM 783 O O . SER A 1 101 ? -8.273 22.297 7.965 1 96.81 101 SER A O 1
ATOM 785 N N . LYS A 1 102 ? -9.477 20.469 8.406 1 97.75 102 LYS A N 1
ATOM 786 C CA . LYS A 1 102 ? -8.703 20.203 9.617 1 97.75 102 LYS A CA 1
ATOM 787 C C . LYS A 1 102 ? -8.57 18.703 9.867 1 97.75 102 LYS A C 1
ATOM 789 O O . LYS A 1 102 ? -9.578 18 9.914 1 97.75 102 LYS A O 1
ATOM 794 N N . ILE A 1 103 ? -7.387 18.359 9.93 1 97.44 103 ILE A N 1
ATOM 795 C CA . ILE A 1 103 ? -7.066 17.031 10.438 1 97.44 103 ILE A CA 1
ATOM 796 C C . ILE A 1 103 ? -6.566 17.141 11.875 1 97.44 103 ILE A C 1
ATOM 798 O O . ILE A 1 103 ? -5.684 17.953 12.18 1 97.44 103 ILE A O 1
ATOM 802 N N . GLN A 1 104 ? -7.121 16.297 12.688 1 97 104 GLN A N 1
ATOM 803 C CA . GLN A 1 104 ? -6.738 16.344 14.094 1 97 104 GLN A CA 1
ATOM 804 C C . GLN A 1 104 ? -5.508 15.477 14.359 1 97 104 GLN A C 1
ATOM 806 O O . GLN A 1 104 ? -5.371 14.383 13.797 1 97 104 GLN A O 1
ATOM 811 N N . VAL A 1 105 ? -4.727 16 15.227 1 96.94 105 VAL A N 1
ATOM 812 C CA . VAL A 1 105 ? -3.635 15.188 15.758 1 96.94 105 VAL A CA 1
ATOM 813 C C . VAL A 1 105 ? -4.129 14.383 16.953 1 96.94 105 VAL A C 1
ATOM 815 O O . VAL A 1 105 ? -4.793 14.922 17.844 1 96.94 105 VAL A O 1
ATOM 818 N N . PRO A 1 106 ? -3.789 13.086 16.922 1 95.31 106 PRO A N 1
ATOM 819 C CA . PRO A 1 106 ? -4.273 12.273 18.047 1 95.31 106 PRO A CA 1
ATOM 820 C C . PRO A 1 106 ? -3.82 12.797 19.406 1 95.31 106 PRO A C 1
ATOM 822 O O . PRO A 1 106 ? -2.688 13.266 19.531 1 95.31 106 PRO A O 1
ATOM 825 N N . GLU A 1 107 ? -4.742 12.609 20.297 1 92.75 107 GLU A N 1
ATOM 826 C CA . GLU A 1 107 ? -4.422 13.008 21.656 1 92.75 107 GLU A CA 1
ATOM 827 C C . GLU A 1 107 ? -3.201 12.25 22.188 1 92.75 107 GLU A C 1
ATOM 829 O O . GLU A 1 107 ? -3.045 11.055 21.922 1 92.75 107 GLU A O 1
ATOM 834 N N . GLY A 1 108 ? -2.389 12.938 22.906 1 93.62 108 GLY A N 1
ATOM 835 C CA . GLY A 1 108 ? -1.24 12.297 23.531 1 93.62 108 GLY A CA 1
ATOM 836 C C . GLY A 1 108 ? 0.028 12.414 22.719 1 93.62 108 GLY A C 1
ATOM 837 O O . GLY A 1 108 ? 1.123 12.133 23.203 1 93.62 108 GLY A O 1
ATOM 838 N N . THR A 1 109 ? -0.19 12.758 21.469 1 95.31 109 THR A N 1
ATOM 839 C CA . THR A 1 109 ? 1.002 13 20.656 1 95.31 109 THR A CA 1
ATOM 840 C C . THR A 1 109 ? 1.818 14.156 21.234 1 95.31 109 THR A C 1
ATOM 842 O O . THR A 1 109 ? 1.27 15.211 21.547 1 95.31 109 THR A O 1
ATOM 845 N N . GLN A 1 110 ? 3.109 13.953 21.438 1 94.69 110 GLN A N 1
ATOM 846 C CA . GLN A 1 110 ? 3.967 14.961 22.047 1 94.69 110 GLN A CA 1
ATOM 847 C C . GLN A 1 110 ? 4.375 16.031 21.031 1 94.69 110 GLN A C 1
ATOM 849 O O . GLN A 1 110 ? 5.422 15.906 20.391 1 94.69 110 GLN A O 1
ATOM 854 N N . ILE A 1 111 ? 3.623 17.078 20.984 1 96.69 111 ILE A N 1
ATOM 855 C CA . ILE A 1 111 ? 3.824 18.172 20.031 1 96.69 111 ILE A CA 1
ATOM 856 C C . ILE A 1 111 ? 3.803 19.5 20.766 1 96.69 111 ILE A C 1
ATOM 858 O O . ILE A 1 111 ? 2.979 19.719 21.656 1 96.69 111 ILE A O 1
ATOM 862 N N . SER A 1 112 ? 4.715 20.344 20.531 1 97.56 112 SER A N 1
ATOM 863 C CA . SER A 1 112 ? 4.781 21.719 20.984 1 97.56 112 SER A CA 1
ATOM 864 C C . SER A 1 112 ? 5.176 22.672 19.859 1 97.56 112 SER A C 1
ATOM 866 O O . SER A 1 112 ? 5.652 22.219 18.812 1 97.56 112 SER A O 1
ATOM 868 N N . PRO A 1 113 ? 4.836 24 20.062 1 98.44 113 PRO A N 1
ATOM 869 C CA . PRO A 1 113 ? 5.355 24.906 19.047 1 98.44 113 PRO A CA 1
ATOM 870 C C . PRO A 1 113 ? 6.848 24.734 18.781 1 98.44 113 PRO A C 1
ATOM 872 O O . PRO A 1 113 ? 7.629 24.594 19.734 1 98.44 113 PRO A O 1
ATOM 875 N N . GLY A 1 114 ? 7.219 24.625 17.5 1 98.5 114 GLY A N 1
ATOM 876 C CA . GLY A 1 114 ? 8.609 24.422 17.141 1 98.5 114 GLY A CA 1
ATOM 877 C C . GLY A 1 114 ? 8.93 22.969 16.797 1 98.5 114 GLY A C 1
ATOM 878 O O . GLY A 1 114 ? 9.977 22.688 16.203 1 98.5 114 GLY A O 1
ATOM 879 N N . THR A 1 115 ? 7.988 22.094 17.203 1 98.38 115 THR A N 1
ATOM 880 C CA . THR A 1 115 ? 8.195 20.688 16.875 1 98.38 115 THR A CA 1
ATOM 881 C C . THR A 1 115 ? 8.18 20.5 15.359 1 98.38 115 THR A C 1
ATOM 883 O O . THR A 1 115 ? 7.262 20.953 14.672 1 98.38 115 THR A O 1
ATOM 886 N N . ASN A 1 116 ? 9.219 19.828 14.766 1 98.5 116 ASN A N 1
ATOM 887 C CA . ASN A 1 116 ? 9.258 19.453 13.359 1 98.5 116 ASN A CA 1
ATOM 888 C C . ASN A 1 116 ? 8.656 18.078 13.117 1 98.5 116 ASN A C 1
ATOM 890 O O . ASN A 1 116 ? 8.828 17.172 13.938 1 98.5 116 ASN A O 1
ATOM 894 N N . ALA A 1 117 ? 7.965 18.016 12.023 1 98.38 117 ALA A N 1
ATOM 895 C CA . ALA A 1 117 ? 7.355 16.75 11.617 1 98.38 117 ALA A CA 1
ATOM 896 C C . ALA A 1 117 ? 7.203 16.672 10.102 1 98.38 117 ALA A C 1
ATOM 898 O O . ALA A 1 117 ? 7.516 17.625 9.391 1 98.38 117 ALA A O 1
ATOM 899 N N . SER A 1 118 ? 6.836 15.508 9.625 1 98.38 118 SER A N 1
ATOM 900 C CA . SER A 1 118 ? 6.48 15.281 8.227 1 98.38 118 SER A CA 1
ATOM 901 C C . SER A 1 118 ? 5.121 14.594 8.109 1 98.38 118 SER A C 1
ATOM 903 O O . SER A 1 118 ? 4.805 13.688 8.883 1 98.38 118 SER A O 1
ATOM 905 N N . ILE A 1 119 ? 4.344 15.086 7.164 1 98.56 119 ILE A N 1
ATOM 906 C CA . ILE A 1 119 ? 3.08 14.445 6.816 1 98.56 119 ILE A CA 1
ATOM 907 C C . ILE A 1 119 ? 3.285 13.531 5.605 1 98.56 119 ILE A C 1
ATOM 909 O O . ILE A 1 119 ? 3.84 13.961 4.59 1 98.56 119 ILE A O 1
ATOM 913 N N . GLN A 1 120 ? 2.918 12.305 5.723 1 98.44 120 GLN A N 1
ATOM 914 C CA . GLN A 1 120 ? 2.957 11.312 4.652 1 98.44 120 GLN A CA 1
ATOM 915 C C . GLN A 1 120 ? 1.554 11.016 4.133 1 98.44 120 GLN A C 1
ATOM 917 O O . GLN A 1 120 ? 0.651 10.695 4.91 1 98.44 120 GLN A O 1
ATOM 922 N N . VAL A 1 121 ? 1.33 11.172 2.867 1 97.94 121 VAL A N 1
ATOM 923 C CA . VAL A 1 121 ? 0.115 10.719 2.197 1 97.94 121 VAL A CA 1
ATOM 924 C C . VAL A 1 121 ? 0.427 9.508 1.32 1 97.94 121 VAL A C 1
ATOM 926 O O . VAL A 1 121 ? 1.386 9.523 0.544 1 97.94 121 VAL A O 1
ATOM 929 N N . ILE A 1 122 ? -0.321 8.469 1.535 1 96.88 122 ILE A N 1
ATOM 930 C CA . ILE A 1 122 ? -0.19 7.246 0.754 1 96.88 122 ILE A CA 1
ATOM 931 C C . ILE A 1 122 ? -1.463 7.016 -0.059 1 96.88 122 ILE A C 1
ATOM 933 O O . ILE A 1 122 ? -2.57 7.09 0.478 1 96.88 122 ILE A O 1
ATOM 937 N N . GLN A 1 123 ? -1.303 6.773 -1.338 1 94.94 123 GLN A N 1
ATOM 938 C CA . GLN A 1 123 ? -2.406 6.289 -2.16 1 94.94 123 GLN A CA 1
ATOM 939 C C . GLN A 1 123 ? -2.076 4.934 -2.777 1 94.94 123 GLN A C 1
ATOM 941 O O . GLN A 1 123 ? -1.018 4.762 -3.385 1 94.94 123 GLN A O 1
ATOM 946 N N . LEU A 1 124 ? -3.01 4.086 -2.588 1 93.19 124 LEU A N 1
ATOM 947 C CA . LEU A 1 124 ? -2.844 2.771 -3.199 1 93.19 124 LEU A CA 1
ATOM 948 C C . LEU A 1 124 ? -3.371 2.766 -4.629 1 93.19 124 LEU A C 1
ATOM 950 O O . LEU A 1 124 ? -4.43 3.338 -4.91 1 93.19 124 LEU A O 1
ATOM 954 N N . SER A 1 125 ? -2.625 2.164 -5.508 1 88.94 125 SER A N 1
ATOM 955 C CA . SER A 1 125 ? -3.148 1.915 -6.848 1 88.94 125 SER A CA 1
ATOM 956 C C . SER A 1 125 ? -4.262 0.873 -6.82 1 88.94 125 SER A C 1
ATOM 958 O O . SER A 1 125 ? -4.488 0.224 -5.797 1 88.94 125 SER A O 1
ATOM 960 N N . GLU A 1 126 ? -4.895 0.7 -7.973 1 87 126 GLU A N 1
ATOM 961 C CA . GLU A 1 126 ? -5.961 -0.284 -8.125 1 87 126 GLU A CA 1
ATOM 962 C C . GLU A 1 126 ? -5.469 -1.689 -7.793 1 87 126 GLU A C 1
ATOM 964 O O . GLU A 1 126 ? -6.238 -2.521 -7.305 1 87 126 GLU A O 1
ATOM 969 N N . LEU A 1 127 ? -4.207 -1.938 -8 1 92.31 127 LEU A N 1
ATOM 970 C CA . LEU A 1 127 ? -3.693 -3.293 -7.824 1 92.31 127 LEU A CA 1
ATOM 971 C C . LEU A 1 127 ? -2.783 -3.379 -6.605 1 92.31 127 LEU A C 1
ATOM 973 O O . LEU A 1 127 ? -1.985 -4.312 -6.484 1 92.31 127 LEU A O 1
ATOM 977 N N . GLY A 1 128 ? -2.826 -2.363 -5.766 1 93.12 128 GLY A N 1
ATOM 978 C CA . GLY A 1 128 ? -2.344 -2.525 -4.402 1 93.12 128 GLY A 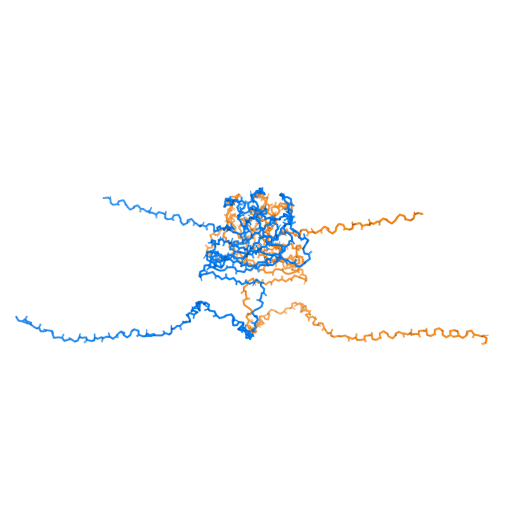CA 1
ATOM 979 C C . GLY A 1 128 ? -0.998 -1.865 -4.164 1 93.12 128 GLY A C 1
ATOM 980 O O . GLY A 1 128 ? -0.551 -1.751 -3.021 1 93.12 128 GLY A O 1
ATOM 981 N N . SER A 1 129 ? -0.295 -1.435 -5.238 1 94.94 129 SER A N 1
ATOM 982 C CA . SER A 1 129 ? 0.97 -0.736 -5.031 1 94.94 129 SER A CA 1
ATOM 983 C C . SER A 1 129 ? 0.753 0.6 -4.328 1 94.94 129 SER A C 1
ATOM 985 O O . SER A 1 129 ? -0.215 1.308 -4.613 1 94.94 129 SER A O 1
ATOM 987 N N . ALA A 1 130 ? 1.695 0.916 -3.5 1 95.94 130 ALA A N 1
ATOM 988 C CA . ALA A 1 130 ? 1.575 2.162 -2.748 1 95.94 130 ALA A CA 1
ATOM 989 C C . ALA A 1 130 ? 2.398 3.273 -3.393 1 95.94 130 ALA A C 1
ATOM 991 O O . ALA A 1 130 ? 3.549 3.057 -3.779 1 95.94 130 ALA A O 1
ATOM 992 N N . LEU A 1 131 ? 1.775 4.438 -3.488 1 96 131 LEU A N 1
ATOM 993 C CA . LEU A 1 131 ? 2.432 5.684 -3.865 1 96 131 LEU A CA 1
ATOM 994 C C . LEU A 1 131 ? 2.557 6.617 -2.666 1 96 131 LEU A C 1
ATOM 996 O O . LEU A 1 131 ? 1.639 6.707 -1.849 1 96 131 LEU A O 1
ATOM 1000 N N . TYR A 1 132 ? 3.691 7.324 -2.619 1 97.19 132 TYR A N 1
ATOM 1001 C CA . TYR A 1 132 ? 3.994 8.148 -1.452 1 97.19 132 TYR A CA 1
ATOM 1002 C C . TYR A 1 132 ? 4.246 9.594 -1.854 1 97.19 132 TYR A C 1
ATOM 1004 O O . TYR A 1 132 ? 4.852 9.859 -2.896 1 97.19 132 TYR A O 1
ATOM 1012 N N . ASN A 1 133 ? 3.814 10.477 -1.05 1 97.19 133 ASN A N 1
ATOM 1013 C CA . ASN A 1 133 ? 4.16 11.891 -1.099 1 97.19 133 ASN A CA 1
ATOM 1014 C C . ASN A 1 133 ? 4.172 12.516 0.294 1 97.19 133 ASN A C 1
ATOM 1016 O O . ASN A 1 133 ? 3.305 12.219 1.119 1 97.19 133 ASN A O 1
ATOM 1020 N N . CYS A 1 134 ? 5.195 13.375 0.482 1 97.81 134 CYS A N 1
ATOM 1021 C CA . CYS A 1 134 ? 5.344 13.922 1.827 1 97.81 134 CYS A CA 1
ATOM 1022 C C . CYS A 1 134 ? 5.434 15.438 1.791 1 97.81 134 CYS A C 1
ATOM 1024 O O . CYS A 1 134 ? 5.793 16.016 0.766 1 97.81 134 CYS A O 1
ATOM 1026 N N . ALA A 1 135 ? 5.129 16.031 2.902 1 98.25 135 ALA A N 1
ATOM 1027 C CA . ALA A 1 135 ? 5.316 17.453 3.184 1 98.25 135 ALA A CA 1
ATOM 1028 C C . ALA A 1 135 ? 5.93 17.656 4.566 1 98.25 135 ALA A C 1
ATOM 1030 O O . ALA A 1 135 ? 5.562 16.969 5.523 1 98.25 135 ALA A O 1
ATOM 1031 N N . ASP A 1 136 ? 6.836 18.609 4.621 1 98.69 136 ASP A N 1
ATOM 1032 C CA . ASP A 1 136 ? 7.484 18.891 5.895 1 98.69 136 ASP A CA 1
ATOM 1033 C C . ASP A 1 136 ? 6.828 20.094 6.586 1 98.69 136 ASP A C 1
ATOM 1035 O O . ASP A 1 136 ? 6.57 21.109 5.953 1 98.69 136 ASP A O 1
ATOM 1039 N N . ILE A 1 137 ? 6.641 19.922 7.934 1 98.69 137 ILE A N 1
ATOM 1040 C CA . ILE A 1 137 ? 5.93 20.969 8.656 1 98.69 137 ILE A CA 1
ATOM 1041 C C . ILE A 1 137 ? 6.68 21.312 9.945 1 98.69 137 ILE A C 1
ATOM 1043 O O . ILE A 1 137 ? 7.543 20.547 10.383 1 98.69 137 ILE A O 1
ATOM 1047 N N . THR A 1 138 ? 6.469 22.469 10.453 1 98.62 138 THR A N 1
ATOM 1048 C CA . THR A 1 138 ? 6.777 22.875 11.812 1 98.62 138 THR A CA 1
ATOM 1049 C C . THR A 1 138 ? 5.512 23.312 12.547 1 98.62 138 THR A C 1
ATOM 1051 O O . THR A 1 138 ? 4.777 24.188 12.07 1 98.62 138 THR A O 1
ATOM 1054 N N . PHE A 1 139 ? 5.293 22.688 13.664 1 98.62 139 PHE A N 1
ATOM 1055 C CA . PHE A 1 139 ? 4.121 23.062 14.445 1 98.62 139 PHE A CA 1
ATOM 1056 C C . PHE A 1 139 ? 4.281 24.469 15.023 1 98.62 139 PHE A C 1
ATOM 1058 O O . PHE A 1 139 ? 5.359 24.828 15.5 1 98.62 139 PHE A O 1
ATOM 1065 N N . SER A 1 140 ? 3.227 25.219 14.961 1 98.62 140 SER A N 1
ATOM 1066 C CA . SER A 1 140 ? 3.266 26.594 15.422 1 98.62 140 SER A CA 1
ATOM 1067 C C . SER A 1 140 ? 1.923 27.031 16 1 98.62 140 SER A C 1
ATOM 1069 O O . SER A 1 140 ? 0.869 26.656 15.484 1 98.62 140 SER A O 1
ATOM 1071 N N . ASP A 1 141 ? 1.986 27.906 17.047 1 97.44 141 ASP A N 1
ATOM 1072 C CA . ASP A 1 141 ? 0.775 28.484 17.609 1 97.44 141 ASP A CA 1
ATOM 1073 C C . ASP A 1 141 ? 0.232 29.594 16.719 1 97.44 141 ASP A C 1
ATOM 1075 O O . ASP A 1 141 ? -0.902 30.047 16.906 1 97.44 141 ASP A O 1
ATOM 1079 N N . ASN A 1 142 ? 1.027 29.984 15.766 1 97.62 142 ASN A N 1
ATOM 1080 C CA . ASN A 1 142 ? 0.653 31.109 14.914 1 97.62 142 ASN A CA 1
ATOM 1081 C C . ASN A 1 142 ? 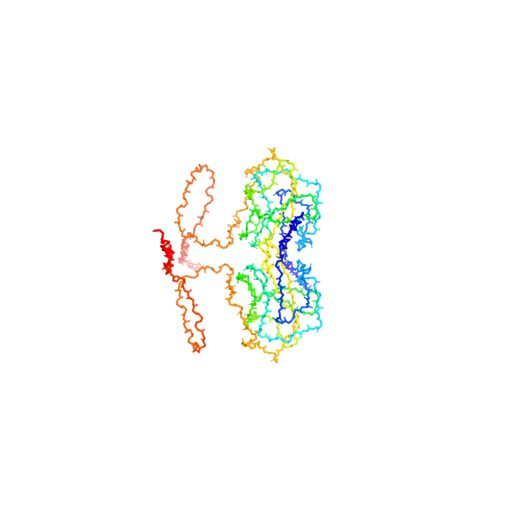0.067 30.641 13.586 1 97.62 142 ASN A C 1
ATOM 1083 O O . ASN A 1 142 ? -0.374 31.453 12.773 1 97.62 142 ASN A O 1
ATOM 1087 N N . ALA A 1 143 ? 0.127 29.391 13.359 1 97.81 143 ALA A N 1
ATOM 1088 C CA . ALA A 1 143 ? -0.384 28.859 12.102 1 97.81 143 ALA A CA 1
ATOM 1089 C C . ALA A 1 143 ? -1.9 28.703 12.148 1 97.81 143 ALA A C 1
ATOM 1091 O O . ALA A 1 143 ? -2.471 28.438 13.211 1 97.81 143 ALA A O 1
ATOM 1092 N N . GLY A 1 144 ? -2.51 28.922 11 1 97.38 144 GLY A N 1
ATOM 1093 C CA . GLY A 1 144 ? -3.947 28.75 10.883 1 97.38 144 GLY A CA 1
ATOM 1094 C C . GLY A 1 144 ? -4.336 27.703 9.859 1 97.38 144 GLY A C 1
ATOM 1095 O O . GLY A 1 144 ? -3.475 27.109 9.203 1 97.38 144 GLY A O 1
ATOM 1096 N N . LEU A 1 145 ? -5.641 27.516 9.836 1 98.12 145 LEU A N 1
ATOM 1097 C CA . LEU A 1 145 ? -6.207 26.641 8.82 1 98.12 145 LEU A CA 1
ATOM 1098 C C . LEU A 1 145 ? -6.309 27.359 7.477 1 98.12 145 LEU A C 1
ATOM 1100 O O . LEU A 1 145 ? -6.332 28.594 7.426 1 98.12 145 LEU A O 1
ATOM 1104 N N . LEU A 1 146 ? -6.293 26.516 6.398 1 97.94 146 LEU A N 1
ATOM 1105 C CA . LEU A 1 146 ? -6.652 27.109 5.109 1 97.94 146 LEU A CA 1
ATOM 1106 C C . LEU A 1 146 ? -8.047 27.719 5.16 1 97.94 146 LEU A C 1
ATOM 1108 O O . LEU A 1 146 ? -8.953 27.156 5.77 1 97.94 146 LEU A O 1
ATOM 1112 N N . SER A 1 147 ? -8.148 28.844 4.43 1 97.25 147 SER A N 1
ATOM 1113 C CA . SER A 1 147 ? -9.469 29.453 4.324 1 97.25 147 SER A CA 1
ATOM 1114 C C . SER A 1 147 ? -10.391 28.609 3.447 1 97.25 147 SER A C 1
ATOM 1116 O O . SER A 1 147 ? -9.93 27.797 2.648 1 97.25 147 SER A O 1
ATOM 1118 N N . SER A 1 148 ? -11.641 28.875 3.604 1 94.88 148 SER A N 1
ATOM 1119 C CA . SER A 1 148 ? -12.648 28.078 2.902 1 94.88 148 SER A CA 1
ATOM 1120 C C . SER A 1 148 ? -12.5 28.219 1.391 1 94.88 148 SER A C 1
ATOM 1122 O O . SER A 1 148 ? -12.82 27.281 0.646 1 94.88 148 SER A O 1
ATOM 1124 N N . ASP A 1 149 ? -12.062 29.312 0.945 1 95.44 149 ASP A N 1
ATOM 1125 C CA . ASP A 1 149 ? -11.898 29.531 -0.49 1 95.44 149 ASP A CA 1
ATOM 1126 C C . ASP A 1 149 ? -10.711 28.734 -1.027 1 95.44 149 ASP A C 1
ATOM 1128 O O . ASP A 1 149 ? -10.656 28.422 -2.219 1 95.44 149 ASP A O 1
ATOM 1132 N N . LYS A 1 150 ? -9.766 28.438 -0.153 1 95.5 150 LYS A N 1
ATOM 1133 C CA . LYS A 1 150 ? -8.578 27.703 -0.562 1 95.5 150 LYS A CA 1
ATOM 1134 C C . LYS A 1 150 ? -8.766 26.203 -0.344 1 95.5 150 LYS A C 1
ATOM 1136 O O . LYS A 1 150 ? -8.117 25.391 -1 1 95.5 150 LYS A O 1
ATOM 1141 N N . CYS A 1 151 ? -9.578 25.875 0.577 1 96.31 151 CYS A N 1
ATOM 1142 C CA . CYS A 1 151 ? -9.852 24.469 0.865 1 96.31 151 CYS A CA 1
ATOM 1143 C C . CYS A 1 151 ? -11.195 24.047 0.283 1 96.31 151 CYS A C 1
ATOM 1145 O O . CYS A 1 151 ? -12.219 24.109 0.968 1 96.31 151 CYS A O 1
ATOM 1147 N N . GLN A 1 152 ? -11.109 23.641 -0.95 1 93.25 152 GLN A N 1
ATOM 1148 C CA . GLN A 1 152 ? -12.312 23.219 -1.665 1 93.25 152 GLN A CA 1
ATOM 1149 C C . GLN A 1 152 ? -12.094 21.891 -2.371 1 93.25 152 GLN A C 1
ATOM 1151 O O . GLN A 1 152 ? -11.078 21.688 -3.041 1 93.25 152 GLN A O 1
ATOM 1156 N N . ASN A 1 153 ? -13.086 21.047 -2.158 1 92.12 153 ASN A N 1
ATOM 1157 C CA . ASN A 1 153 ? -13.062 19.797 -2.893 1 92.12 153 ASN A CA 1
ATOM 1158 C C . ASN A 1 153 ? -13.609 19.953 -4.309 1 92.12 153 ASN A C 1
ATOM 1160 O O . ASN A 1 153 ? -14.539 20.734 -4.531 1 92.12 153 ASN A O 1
ATOM 1164 N N . SER A 1 154 ? -13.008 19.172 -5.176 1 91.69 154 SER A N 1
ATOM 1165 C CA . SER A 1 154 ? -13.609 19.109 -6.5 1 91.69 154 SER A CA 1
ATOM 1166 C C . SER A 1 154 ? -15.008 18.484 -6.438 1 91.69 154 SER A C 1
ATOM 1168 O O . SER A 1 154 ? -15.281 17.656 -5.566 1 91.69 154 SER A O 1
ATOM 1170 N N . THR A 1 155 ? -15.883 18.797 -7.371 1 85.62 155 THR A N 1
ATOM 1171 C CA . THR A 1 155 ? -17.281 18.391 -7.348 1 85.62 155 THR A CA 1
ATOM 1172 C C . THR A 1 155 ? -17.422 16.891 -7.5 1 85.62 155 THR A C 1
ATOM 1174 O O . THR A 1 155 ? -18.375 16.281 -6.988 1 85.62 155 THR A O 1
ATOM 1177 N N . ASN A 1 156 ? -16.594 16.219 -8.117 1 87.25 156 ASN A N 1
ATOM 1178 C CA . ASN A 1 156 ? -16.734 14.805 -8.43 1 87.25 156 ASN A CA 1
ATOM 1179 C C . ASN A 1 156 ? -15.969 13.93 -7.434 1 87.25 156 ASN A C 1
ATOM 1181 O O . ASN A 1 156 ? -15.867 12.719 -7.621 1 87.25 156 ASN A O 1
ATOM 1185 N N . ILE A 1 157 ? -15.492 14.531 -6.34 1 86.19 157 ILE A N 1
ATOM 1186 C CA . ILE A 1 157 ? -14.672 13.773 -5.402 1 86.19 157 ILE A CA 1
ATOM 1187 C C . ILE A 1 157 ? -15.531 13.297 -4.234 1 86.19 157 ILE A C 1
ATOM 1189 O O . ILE A 1 157 ? -16.406 14.031 -3.76 1 86.19 157 ILE A O 1
ATOM 1193 N N . GLY A 1 158 ? -15.398 12.039 -3.869 1 81 158 GLY A N 1
ATOM 1194 C CA . GLY A 1 158 ? -15.969 11.453 -2.662 1 81 158 GLY A CA 1
ATOM 1195 C C . GLY A 1 158 ? -14.945 10.703 -1.83 1 81 158 GLY A C 1
ATOM 1196 O O . GLY A 1 158 ? -13.859 10.383 -2.311 1 81 158 GLY A O 1
ATOM 1197 N N . TRP A 1 159 ? -15.227 10.656 -0.506 1 80.44 159 TRP A N 1
ATOM 1198 C CA . TRP A 1 159 ? -14.383 9.805 0.326 1 80.44 159 TRP A CA 1
ATOM 1199 C C . TRP A 1 159 ? -15.203 9.117 1.409 1 80.44 159 TRP A C 1
ATOM 1201 O O . TRP A 1 159 ? -16.203 9.664 1.883 1 80.44 159 TRP A O 1
ATOM 1211 N N . ARG A 1 160 ? -14.844 7.836 1.646 1 79.88 160 ARG A N 1
ATOM 1212 C CA . ARG A 1 160 ? -15.469 7.031 2.689 1 79.88 160 ARG A CA 1
ATOM 1213 C C . ARG A 1 160 ? -14.43 6.211 3.447 1 79.88 160 ARG A C 1
ATOM 1215 O O . ARG A 1 160 ? -13.578 5.559 2.836 1 79.88 160 ARG A O 1
ATOM 1222 N N . PRO A 1 161 ? -14.477 6.301 4.805 1 81 161 PRO A N 1
ATOM 1223 C CA . PRO A 1 161 ? -13.57 5.441 5.574 1 81 161 PRO A CA 1
ATOM 1224 C C . PRO A 1 161 ? -13.727 3.963 5.227 1 81 161 PRO A C 1
ATOM 1226 O O . PRO A 1 161 ? -14.836 3.504 4.941 1 81 161 PRO A O 1
ATOM 1229 N N . LEU A 1 162 ? -12.516 3.279 5.242 1 79.38 162 LEU A N 1
ATOM 1230 C CA . LEU A 1 162 ? -12.586 1.837 5.043 1 79.38 162 LEU A CA 1
ATOM 1231 C C . LEU A 1 162 ? -13.086 1.139 6.305 1 79.38 162 LEU A C 1
ATOM 1233 O O . LEU A 1 162 ? -12.711 1.515 7.418 1 79.38 162 LEU A O 1
ATOM 1237 N N . GLY A 1 163 ? -13.969 -0.041 6.203 1 58.69 163 GLY A N 1
ATOM 1238 C CA . GLY A 1 163 ? -14.57 -0.764 7.309 1 58.69 163 GLY A CA 1
ATOM 1239 C C . GLY A 1 163 ? -15.812 -0.083 7.859 1 58.69 163 GLY A C 1
ATOM 1240 O O . GLY A 1 163 ? -16.406 -0.549 8.836 1 58.69 163 GLY A O 1
ATOM 1241 N N . ALA A 1 164 ? -16.094 1.151 7.727 1 45.06 164 ALA A N 1
ATOM 1242 C CA . ALA A 1 164 ? -17.328 1.761 8.219 1 45.06 164 ALA A CA 1
ATOM 1243 C C . ALA A 1 164 ? -18.547 0.952 7.789 1 45.06 164 ALA A C 1
ATOM 1245 O O . ALA A 1 164 ? -18.703 0.618 6.609 1 45.06 164 ALA A O 1
ATOM 1246 N N . SER A 1 165 ? -18.891 -0.119 8.641 1 37.78 165 SER A N 1
ATOM 1247 C CA . SER A 1 165 ? -20.203 -0.706 8.414 1 37.78 165 SER A CA 1
ATOM 1248 C C . SER A 1 165 ? -21.203 0.347 7.953 1 37.78 165 SER A C 1
ATOM 1250 O O . SER A 1 165 ? -21.203 1.473 8.453 1 37.78 165 SER A O 1
ATOM 1252 N N . PRO A 1 166 ? -21.969 0.082 6.938 1 33.03 166 PRO A N 1
ATOM 1253 C CA . PRO A 1 166 ? -23.062 1.039 6.73 1 33.03 166 PRO A CA 1
ATOM 1254 C C . PRO A 1 166 ? -23.844 1.331 8.008 1 33.03 166 PRO A C 1
ATOM 1256 O O . PRO A 1 166 ? -24.312 0.406 8.68 1 33.03 166 PRO A O 1
ATOM 1259 N N . SER A 1 167 ? -23.547 2.154 8.938 1 29.48 167 SER A N 1
ATOM 1260 C CA . SER A 1 167 ? -24.578 2.492 9.906 1 29.48 167 SER A CA 1
ATOM 1261 C C . SER A 1 167 ? -25.953 2.57 9.234 1 29.48 167 SER A C 1
ATOM 1263 O O . SER A 1 167 ? -26.062 2.969 8.078 1 29.48 167 SER A O 1
ATOM 1265 N N . THR A 1 168 ? -27.016 1.817 9.781 1 26.52 168 THR A N 1
ATOM 1266 C CA . THR A 1 168 ? -28.406 2.242 9.594 1 26.52 168 THR A CA 1
ATOM 1267 C C . THR A 1 168 ? -28.5 3.766 9.594 1 26.52 168 THR A C 1
ATOM 1269 O O . THR A 1 168 ? -27.641 4.453 10.141 1 26.52 168 THR A O 1
ATOM 1272 N N . THR A 1 169 ? -29.609 4.383 9.023 1 27.27 169 THR A N 1
ATOM 1273 C CA . THR A 1 169 ? -30.125 5.734 8.844 1 27.27 169 THR A CA 1
ATOM 1274 C C . THR A 1 169 ? -30.141 6.492 10.164 1 27.27 169 THR A C 1
ATOM 1276 O O . THR A 1 169 ? -31.094 6.387 10.938 1 27.27 169 THR A O 1
ATOM 1279 N N . GLY A 1 170 ? -29.391 6.34 11.18 1 24.27 170 GLY A N 1
ATOM 1280 C CA . GLY A 1 170 ? -29.75 7.434 12.07 1 24.27 170 GLY A CA 1
ATOM 1281 C C . GLY A 1 170 ? -29.641 8.797 11.414 1 24.27 170 GLY A C 1
ATOM 1282 O O . GLY A 1 170 ? -28.906 8.969 10.438 1 24.27 170 GLY A O 1
ATOM 1283 N N . THR A 1 171 ? -30.656 9.703 11.742 1 23.61 171 THR A N 1
ATOM 1284 C CA . THR A 1 171 ? -30.938 11.078 11.359 1 23.61 171 THR A CA 1
ATOM 1285 C C . THR A 1 171 ? -29.703 11.953 11.523 1 23.61 171 THR A C 1
ATOM 1287 O O . THR A 1 171 ? -29.141 12.039 12.617 1 23.61 171 THR A O 1
ATOM 1290 N N . ALA A 1 172 ? -29.047 12.148 10.492 1 26.75 172 ALA A N 1
ATOM 1291 C CA . ALA A 1 172 ? -28.125 13.281 10.453 1 26.75 172 ALA A CA 1
ATOM 1292 C C . ALA A 1 172 ? -28.656 14.461 11.258 1 26.75 172 ALA A C 1
ATOM 1294 O O . ALA A 1 172 ? -29.734 14.984 10.953 1 26.75 172 ALA A O 1
ATOM 1295 N N . SER A 1 173 ? -28.625 14.398 12.562 1 23.23 173 SER A N 1
ATOM 1296 C CA . SER A 1 173 ? -28.891 15.703 13.156 1 23.23 173 SER A CA 1
ATOM 1297 C C . SER A 1 173 ? -28.203 16.812 12.359 1 23.23 173 SER A C 1
ATOM 1299 O O . SER A 1 173 ? -27.031 16.719 12.023 1 23.23 173 SER A O 1
ATOM 1301 N N . THR A 1 174 ? -29.078 17.656 11.625 1 23.42 174 THR A N 1
ATOM 1302 C CA . THR A 1 174 ? -28.938 18.953 10.961 1 23.42 174 THR A CA 1
ATOM 1303 C C . THR A 1 174 ? -28.156 19.922 11.844 1 23.42 174 THR A C 1
ATOM 1305 O O . THR A 1 174 ? -28.641 20.344 12.891 1 23.42 174 THR A O 1
ATOM 1308 N N . ALA A 1 175 ? -27.016 19.703 12.312 1 24.72 175 ALA A N 1
ATOM 1309 C CA . ALA A 1 175 ? -26.453 20.984 12.727 1 24.72 175 ALA A CA 1
ATOM 1310 C C . ALA A 1 175 ? -26.672 22.047 11.656 1 24.72 175 ALA A C 1
ATOM 1312 O O . ALA A 1 175 ? -26.406 21.812 10.477 1 24.72 175 ALA A O 1
ATOM 1313 N N . THR A 1 176 ? -27.734 22.906 11.742 1 22.92 176 THR A N 1
ATOM 1314 C CA . THR A 1 176 ? -28.156 24.156 11.117 1 22.92 176 THR A CA 1
ATOM 1315 C C . THR A 1 176 ? -26.953 25.031 10.789 1 22.92 176 THR A C 1
ATOM 1317 O O . THR A 1 176 ? -26.484 25.781 11.641 1 22.92 176 THR A O 1
ATOM 1320 N N . ASN A 1 177 ? -25.734 24.703 10.555 1 20.94 177 ASN A N 1
ATOM 1321 C CA . ASN A 1 177 ? -25.141 25.938 10.055 1 20.94 177 ASN A CA 1
ATOM 1322 C C . ASN A 1 177 ? -25.891 26.484 8.844 1 20.94 177 ASN A C 1
ATOM 1324 O O . ASN A 1 177 ? -26.281 25.703 7.961 1 20.94 177 ASN A O 1
ATOM 1328 N N . SER A 1 178 ? -26.547 27.703 8.797 1 22.09 178 SER A N 1
ATOM 1329 C CA . SER A 1 178 ? -27.312 28.5 7.836 1 22.09 178 SER A CA 1
ATOM 1330 C C . SER A 1 178 ? -26.766 28.344 6.422 1 22.09 178 SER A C 1
ATOM 1332 O O . SER A 1 178 ? -27.516 28.062 5.488 1 22.09 178 SER A O 1
ATOM 1334 N N . ASN A 1 179 ? -25.875 29.234 5.867 1 20.66 179 ASN A N 1
ATOM 1335 C CA . ASN A 1 179 ? -26.109 29.828 4.555 1 20.66 179 ASN A CA 1
ATOM 1336 C C . ASN A 1 179 ? -25.828 28.828 3.434 1 20.66 179 ASN A C 1
ATOM 1338 O O . ASN A 1 179 ? -26.562 28.781 2.447 1 20.66 179 ASN A O 1
ATOM 1342 N N . ALA A 1 180 ? -24.516 28.469 3.125 1 23.12 180 ALA A N 1
ATOM 1343 C CA . ALA A 1 180 ? -24.234 28.438 1.694 1 23.12 180 ALA A CA 1
ATOM 1344 C C . ALA A 1 180 ? -24.891 27.234 1.028 1 23.12 180 ALA A C 1
ATOM 1346 O O . ALA A 1 180 ? -25.344 26.312 1.709 1 23.12 180 ALA A O 1
ATOM 1347 N N . ALA A 1 181 ? -24.422 26.797 -0.305 1 22.2 181 ALA A N 1
ATOM 1348 C CA . ALA A 1 181 ? -24.922 26.25 -1.563 1 22.2 181 ALA A CA 1
ATOM 1349 C C . ALA A 1 181 ? -25.203 24.766 -1.437 1 22.2 181 ALA A C 1
ATOM 1351 O O . ALA A 1 181 ? -24.375 24 -0.918 1 22.2 181 ALA A O 1
ATOM 1352 N N . SER A 1 182 ? -26.5 24.281 -1.388 1 22.2 182 SER A N 1
ATOM 1353 C CA . SER A 1 182 ? -27.281 23.062 -1.488 1 22.2 182 SER A CA 1
ATOM 1354 C C . SER A 1 182 ? -26.844 22.203 -2.668 1 22.2 182 SER A C 1
ATOM 1356 O O . SER A 1 182 ? -27.25 22.438 -3.807 1 22.2 182 SER A O 1
ATOM 1358 N N . GLY A 1 183 ? -25.578 21.984 -2.906 1 21.86 183 GLY A N 1
ATOM 1359 C CA . GLY A 1 183 ? -25.422 21.234 -4.148 1 21.86 183 GLY A CA 1
ATOM 1360 C C . GLY A 1 183 ? -26.375 20.047 -4.25 1 21.86 183 GLY A C 1
ATOM 1361 O O . GLY A 1 183 ? -26.562 19.312 -3.277 1 21.86 183 GLY A O 1
ATOM 1362 N N . LEU A 1 184 ? -27.406 20.141 -5.164 1 20.16 184 LEU A N 1
ATOM 1363 C CA . LEU A 1 184 ? -28.5 19.312 -5.648 1 20.16 184 LEU A CA 1
ATOM 1364 C C . LEU A 1 184 ? -28.031 17.875 -5.867 1 20.16 184 LEU A C 1
ATOM 1366 O O . LEU A 1 184 ? -27.094 17.625 -6.621 1 20.16 184 LEU A O 1
ATOM 1370 N N . ILE A 1 185 ? -28.203 17.141 -4.922 1 19.73 185 ILE A N 1
ATOM 1371 C CA . ILE A 1 185 ? -28.219 15.711 -5.18 1 19.73 185 ILE A CA 1
ATOM 1372 C C . ILE A 1 185 ? -29.344 15.375 -6.168 1 19.73 185 ILE A C 1
ATOM 1374 O O . ILE A 1 185 ? -30.516 15.516 -5.844 1 19.73 185 ILE A O 1
ATOM 1378 N N . VAL A 1 186 ? -29.234 15.969 -7.41 1 22.81 186 VAL A N 1
ATOM 1379 C CA . VAL A 1 186 ? -30.219 15.641 -8.438 1 22.81 186 VAL A CA 1
ATOM 1380 C C . VAL A 1 186 ? -30.375 14.125 -8.531 1 22.81 186 VAL A C 1
ATOM 1382 O O . VAL A 1 186 ? -29.406 13.414 -8.844 1 22.81 186 VAL A O 1
ATOM 1385 N N . GLY A 1 187 ? -31.25 13.609 -7.789 1 21.12 187 GLY A N 1
ATOM 1386 C CA . GLY A 1 187 ? -31.922 12.336 -8 1 21.12 187 GLY A CA 1
ATOM 1387 C C . GLY A 1 187 ? -32.438 12.148 -9.422 1 21.12 187 GLY A C 1
ATOM 1388 O O . GLY A 1 187 ? -32.594 13.125 -10.148 1 21.12 187 GLY A O 1
ATOM 1389 N N . LEU A 1 188 ? -32.625 10.898 -9.844 1 20.38 188 LEU A N 1
ATOM 1390 C CA . LEU A 1 188 ? -33.031 10.219 -11.07 1 20.38 188 LEU A CA 1
ATOM 1391 C C . LEU A 1 188 ? -34.375 10.719 -11.547 1 20.38 188 LEU A C 1
ATOM 1393 O O . LEU A 1 188 ? -35.406 10.492 -10.883 1 20.38 188 LEU A O 1
ATOM 1397 N N . SER A 1 189 ? -34.594 12.023 -11.883 1 20.98 189 SER A N 1
ATOM 1398 C CA . SER A 1 189 ? -35.844 12.328 -12.578 1 20.98 189 SER A CA 1
ATOM 1399 C C . SER A 1 189 ? -36.094 11.352 -13.719 1 20.98 189 SER A C 1
ATOM 1401 O O . SER A 1 189 ? -35.156 10.945 -14.414 1 20.98 189 SER A O 1
ATOM 1403 N N . THR A 1 190 ? -37.281 10.742 -13.617 1 20.69 190 THR A N 1
ATOM 1404 C CA . THR A 1 190 ? -38.125 9.914 -14.484 1 20.69 190 THR A CA 1
ATOM 1405 C C . THR A 1 190 ? -38.125 10.461 -15.906 1 20.69 190 THR A C 1
ATOM 1407 O O . THR A 1 190 ? -37.656 11.586 -16.156 1 20.69 190 THR A O 1
ATOM 1410 N N . SER A 1 191 ? -39.156 9.992 -16.719 1 22.42 191 SER A N 1
ATOM 1411 C CA . SER A 1 191 ? -39.594 9.508 -18.031 1 22.42 191 SER A CA 1
ATOM 1412 C C . SER A 1 191 ? -39.906 10.656 -18.969 1 22.42 191 SER A C 1
ATOM 1414 O O . SER A 1 191 ? -40.531 10.461 -20.016 1 22.42 191 SER A O 1
ATOM 1416 N N . LYS A 1 192 ? -39.531 11.867 -18.766 1 20.86 192 LYS A N 1
ATOM 1417 C CA . LYS A 1 192 ? -40.312 12.648 -19.734 1 20.86 192 LYS A CA 1
ATOM 1418 C C . LYS A 1 192 ? -40.125 12.109 -21.141 1 20.86 192 LYS A C 1
ATOM 1420 O O . LYS A 1 192 ? -39 12.023 -21.641 1 20.86 192 LYS A O 1
ATOM 1425 N N . GLY A 1 193 ? -41.094 11.234 -21.5 1 21.83 193 GLY A N 1
ATOM 1426 C CA . GLY A 1 193 ? -41.5 10.719 -22.797 1 21.83 193 GLY A CA 1
ATOM 1427 C C . GLY A 1 193 ? -41.438 11.75 -23.906 1 21.83 193 GLY A C 1
ATOM 1428 O O . GLY A 1 193 ? -42.094 12.789 -23.828 1 21.83 193 GLY A O 1
ATOM 1429 N N . ILE A 1 194 ? -40.219 12.266 -24.141 1 23 194 ILE A N 1
ATOM 1430 C CA . ILE A 1 194 ? -40.219 12.992 -25.406 1 23 194 ILE A CA 1
ATOM 1431 C C . ILE A 1 194 ? -41.125 12.258 -26.406 1 23 194 ILE A C 1
ATOM 1433 O O . ILE A 1 194 ? -40.906 11.078 -26.703 1 23 194 ILE A O 1
ATOM 1437 N N . GLY A 1 195 ? -42.438 12.547 -26.266 1 22.23 195 GLY A N 1
ATOM 1438 C CA . GLY A 1 195 ? -43.5 12.266 -27.203 1 22.23 195 GLY A CA 1
ATOM 1439 C C . GLY A 1 195 ? -43.094 12.383 -28.656 1 22.23 195 GLY A C 1
ATOM 1440 O O . GLY A 1 195 ? -42.531 13.406 -29.062 1 22.23 195 GLY A O 1
ATOM 1441 N N . VAL A 1 196 ? -42.5 11.258 -29.156 1 23.8 196 VAL A N 1
ATOM 1442 C CA . VAL A 1 196 ? -42.438 10.977 -30.594 1 23.8 196 VAL A CA 1
ATOM 1443 C C . VAL A 1 196 ? -43.719 11.398 -31.266 1 23.8 196 VAL A C 1
ATOM 1445 O O . VAL A 1 196 ? -44.75 10.727 -31.125 1 23.8 196 VAL A O 1
ATOM 1448 N N . PHE A 1 197 ? -44.281 12.609 -30.797 1 21.84 197 PHE A N 1
ATOM 1449 C CA . PHE A 1 197 ? -45.438 12.766 -31.641 1 21.84 197 PHE A CA 1
ATOM 1450 C C . PHE A 1 197 ? -45.094 12.547 -33.125 1 21.84 197 PHE A C 1
ATOM 1452 O O . PHE A 1 197 ? -44.094 13.086 -33.594 1 21.84 197 PHE A O 1
ATOM 1459 N N . VAL A 1 198 ? -45.344 11.297 -33.531 1 22.22 198 VAL A N 1
ATOM 1460 C CA . VAL A 1 198 ? -45.594 10.82 -34.875 1 22.22 198 VAL A CA 1
ATOM 1461 C C . VAL A 1 198 ? -46.469 11.828 -35.625 1 22.22 198 VAL A C 1
ATOM 1463 O O . VAL A 1 198 ? -47.656 11.906 -35.406 1 22.22 198 VAL A O 1
ATOM 1466 N N . ALA A 1 199 ? -46.156 13.164 -35.406 1 20.23 199 ALA A N 1
ATOM 1467 C CA . ALA A 1 199 ? -47.062 13.859 -36.312 1 20.23 199 ALA A CA 1
ATOM 1468 C C . ALA A 1 199 ? -47.031 13.25 -37.688 1 20.23 199 ALA A C 1
ATOM 1470 O O . ALA A 1 199 ? -45.969 13.094 -38.281 1 20.23 199 ALA A O 1
ATOM 1471 N N . LEU A 1 200 ? -48.062 12.484 -37.969 1 20.67 200 LEU A N 1
ATOM 1472 C CA . LEU A 1 200 ? -48.594 11.93 -39.219 1 20.67 200 LEU A CA 1
ATOM 1473 C C . LEU A 1 200 ? -48.688 13.008 -40.281 1 20.67 200 LEU A C 1
ATOM 1475 O O . LEU A 1 200 ? -49.75 13.539 -40.562 1 20.67 200 LEU A O 1
ATOM 1479 N N . LEU A 1 201 ? -47.875 14.125 -40.188 1 21.19 201 LEU A N 1
ATOM 1480 C CA . LEU A 1 201 ? -48.438 14.969 -41.25 1 21.19 201 LEU A CA 1
ATOM 1481 C C . LEU A 1 201 ? -48.531 14.211 -42.562 1 21.19 201 LEU A C 1
ATOM 1483 O O . LEU A 1 201 ? -47.562 13.617 -43.031 1 21.19 201 LEU A O 1
ATOM 1487 N N . PHE A 1 202 ? -49.781 13.891 -42.875 1 21.16 202 PHE A N 1
ATOM 1488 C CA . PHE A 1 202 ? -50.5 13.352 -44.031 1 21.16 202 PHE A CA 1
ATOM 1489 C C . PHE A 1 202 ? -50.125 14.078 -45.312 1 21.16 202 PHE A C 1
ATOM 1491 O O . PHE A 1 202 ? -49.875 13.445 -46.344 1 21.16 202 PHE A O 1
ATOM 1498 N N . ASN A 1 203 ? -50.406 15.453 -45.344 1 21.27 203 ASN A N 1
ATOM 1499 C CA . ASN A 1 203 ? -51.281 15.742 -46.5 1 21.27 203 ASN A CA 1
ATOM 1500 C C . ASN A 1 203 ? -50.594 15.438 -47.812 1 21.27 203 ASN A C 1
ATOM 1502 O O . ASN A 1 203 ? -49.375 15.203 -47.844 1 21.27 203 ASN A O 1
ATOM 1506 N N . LEU A 1 204 ? -50.844 16.531 -48.656 1 21.3 204 LEU A N 1
ATOM 1507 C CA . LEU A 1 204 ? -51.438 16.703 -49.969 1 21.3 204 LEU A CA 1
ATOM 1508 C C . LEU A 1 204 ? -50.375 16.562 -51.062 1 21.3 204 LEU A C 1
ATOM 1510 O O . LEU A 1 204 ? -49.344 17.234 -51.031 1 21.3 204 LEU A O 1
ATOM 1514 N N . ALA A 1 205 ? -50.25 15.398 -51.531 1 22.84 205 ALA A N 1
ATOM 1515 C CA . ALA A 1 205 ? -49.781 14.891 -52.844 1 22.84 205 ALA A CA 1
ATOM 1516 C C . ALA A 1 205 ? -50.062 15.883 -53.938 1 22.84 205 ALA A C 1
ATOM 1518 O O . ALA A 1 205 ? -50.031 15.531 -55.125 1 22.84 205 ALA A O 1
ATOM 1519 N N . GLY A 1 206 ? -50.375 17.234 -53.562 1 21.88 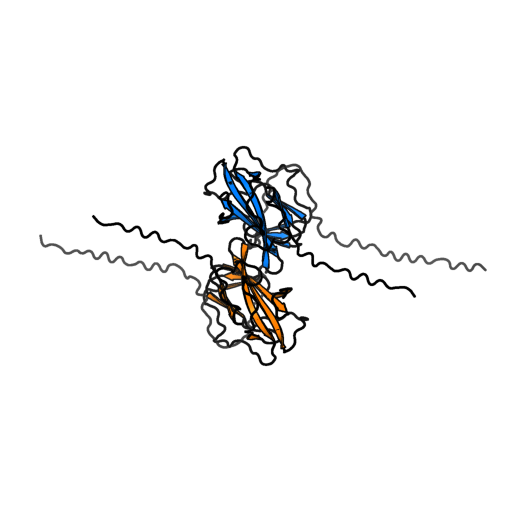206 GLY A N 1
ATOM 1520 C CA . GLY A 1 206 ? -50.875 17.75 -54.812 1 21.88 206 GLY A CA 1
ATOM 1521 C C . GLY A 1 206 ? -49.938 17.469 -55.969 1 21.88 206 GLY A C 1
ATOM 1522 O O . GLY A 1 206 ? -48.719 17.438 -55.812 1 21.88 206 GLY A O 1
ATOM 1523 N N . GLY A 1 207 ? -50.531 16.719 -56.938 1 20.95 207 GLY A N 1
ATOM 1524 C CA . GLY A 1 207 ? -50.406 16.359 -58.344 1 20.95 207 GLY A CA 1
ATOM 1525 C C . GLY A 1 207 ? -49.938 17.516 -59.219 1 20.95 207 GLY A C 1
ATOM 1526 O O . GLY A 1 207 ? -50 17.422 -60.438 1 20.95 207 GLY A O 1
ATOM 1527 N N . LEU A 1 208 ? -49.281 18.578 -58.719 1 19.73 208 LEU A N 1
ATOM 1528 C CA . LEU A 1 208 ? -49.25 19.469 -59.875 1 19.73 208 LEU A CA 1
ATOM 1529 C C . LEU A 1 208 ? -48.844 18.703 -61.125 1 19.73 208 LEU A C 1
ATOM 1531 O O . LEU A 1 208 ? -47.781 18.078 -61.156 1 19.73 208 LEU A O 1
ATOM 1535 N N . PHE A 1 209 ? -49.844 18.531 -61.938 1 20.08 209 PHE A N 1
ATOM 1536 C CA . PHE A 1 209 ? -50.062 18.609 -63.375 1 20.08 209 PHE A CA 1
ATOM 1537 C C . PHE A 1 209 ? -49.125 19.625 -64 1 20.08 209 PHE A C 1
ATOM 1539 O O . PHE A 1 209 ? -48.844 20.672 -63.438 1 20.08 209 PHE A O 1
ATOM 1546 N N . MET B 1 1 ? 23.781 -5.848 48 1 42.91 1 MET B N 1
ATOM 1547 C CA . MET B 1 1 ? 23.625 -4.961 46.844 1 42.91 1 MET B CA 1
ATOM 1548 C C . MET B 1 1 ? 22.984 -5.699 45.688 1 42.91 1 MET B C 1
ATOM 1550 O O . MET B 1 1 ? 23.625 -6.547 45.062 1 42.91 1 MET B O 1
ATOM 1554 N N . SER B 1 2 ? 21.625 -5.996 45.688 1 52.47 2 SER B N 1
ATOM 1555 C CA . SER B 1 2 ? 20.812 -6.695 44.719 1 52.47 2 SER B CA 1
ATOM 1556 C C . SER B 1 2 ? 20.688 -5.902 43.438 1 52.47 2 SER B C 1
ATOM 1558 O O . SER B 1 2 ? 20.266 -4.746 43.438 1 52.47 2 SER B O 1
ATOM 1560 N N . SER B 1 3 ? 21.547 -6.145 42.469 1 52.72 3 SER B N 1
ATOM 1561 C CA . SER B 1 3 ? 21.516 -5.551 41.125 1 52.72 3 SER B CA 1
ATOM 1562 C C . SER B 1 3 ? 20.188 -5.82 40.406 1 52.72 3 SER B C 1
ATOM 1564 O O . SER B 1 3 ? 19.828 -6.977 40.188 1 52.72 3 SER B O 1
ATOM 1566 N N . LEU B 1 4 ? 19.219 -4.902 40.531 1 51.94 4 LEU B N 1
ATOM 1567 C CA . LEU B 1 4 ? 18.016 -4.895 39.719 1 51.94 4 LEU B CA 1
ATOM 1568 C C . LEU B 1 4 ? 18.359 -4.801 38.219 1 51.94 4 LEU B C 1
ATOM 1570 O O . LEU B 1 4 ? 18.859 -3.773 37.75 1 51.94 4 LEU B O 1
ATOM 1574 N N . LEU B 1 5 ? 18.688 -5.91 37.594 1 51.78 5 LEU B N 1
ATOM 1575 C CA . LEU B 1 5 ? 18.797 -5.93 36.125 1 51.78 5 LEU B CA 1
ATOM 1576 C C . LEU B 1 5 ? 17.469 -5.543 35.469 1 51.78 5 LEU B C 1
ATOM 1578 O O . LEU B 1 5 ? 16.469 -6.242 35.625 1 51.78 5 LEU B O 1
ATOM 1582 N N . LEU B 1 6 ? 17.234 -4.254 35.219 1 48.28 6 LEU B N 1
ATOM 1583 C CA . LEU B 1 6 ? 16.125 -3.789 34.406 1 48.28 6 LEU B CA 1
ATOM 1584 C C . LEU B 1 6 ? 16.172 -4.402 33 1 48.28 6 LEU B C 1
ATOM 1586 O O . LEU B 1 6 ? 17.109 -4.148 32.25 1 48.28 6 LEU B O 1
ATOM 1590 N N . PHE B 1 7 ? 15.562 -5.555 32.781 1 45.66 7 PHE B N 1
ATOM 1591 C CA . PHE B 1 7 ? 15.359 -6.117 31.469 1 45.66 7 PHE B CA 1
ATOM 1592 C C . PHE B 1 7 ? 14.523 -5.18 30.594 1 45.66 7 PHE B C 1
ATOM 1594 O O . PHE B 1 7 ? 13.328 -5.016 30.828 1 45.66 7 PHE B O 1
ATOM 1601 N N . LEU B 1 8 ? 15.102 -4.133 29.938 1 43.34 8 LEU B N 1
ATOM 1602 C CA . LEU B 1 8 ? 14.406 -3.355 28.922 1 43.34 8 LEU B CA 1
ATOM 1603 C C . LEU B 1 8 ? 13.93 -4.25 27.781 1 43.34 8 LEU B C 1
ATOM 1605 O O . LEU B 1 8 ? 14.742 -4.809 27.031 1 43.34 8 LEU B O 1
ATOM 1609 N N . SER B 1 9 ? 12.805 -4.875 27.844 1 39.88 9 SER B N 1
ATOM 1610 C CA . SER B 1 9 ? 12.188 -5.598 26.734 1 39.88 9 SER B CA 1
ATOM 1611 C C . SER B 1 9 ? 12.039 -4.707 25.516 1 39.88 9 SER B C 1
ATOM 1613 O O . SER B 1 9 ? 11.383 -3.666 25.562 1 39.88 9 SER B O 1
ATOM 1615 N N . LEU B 1 10 ? 13.016 -4.523 24.656 1 39.97 10 LEU B N 1
ATOM 1616 C CA . LEU B 1 10 ? 12.844 -3.912 23.344 1 39.97 10 LEU B CA 1
ATOM 1617 C C . LEU B 1 10 ? 11.625 -4.492 22.625 1 39.97 10 LEU B C 1
ATOM 1619 O O . LEU B 1 10 ? 11.609 -5.672 22.281 1 39.97 10 LEU B O 1
ATOM 1623 N N . LEU B 1 11 ? 10.445 -4.086 22.984 1 38.81 11 LEU B N 1
ATOM 1624 C CA . LEU B 1 11 ? 9.312 -4.41 22.125 1 38.81 11 LEU B CA 1
ATOM 1625 C C . LEU B 1 11 ? 9.656 -4.168 20.656 1 38.81 11 LEU B C 1
ATOM 1627 O O . LEU B 1 11 ? 9.891 -3.025 20.25 1 38.81 11 LEU B O 1
ATOM 1631 N N . GLN B 1 12 ? 10.508 -4.926 20.078 1 38.62 12 GLN B N 1
ATOM 1632 C CA . GLN B 1 12 ? 10.641 -4.832 18.625 1 38.62 12 GLN B CA 1
ATOM 1633 C C . GLN B 1 12 ? 9.281 -4.668 17.953 1 38.62 12 GLN B C 1
ATOM 1635 O O . GLN B 1 12 ? 8.367 -5.457 18.203 1 38.62 12 GLN B O 1
ATOM 1640 N N . LEU B 1 13 ? 8.781 -3.508 17.875 1 42.66 13 LEU B N 1
ATOM 1641 C CA . LEU B 1 13 ? 7.68 -3.379 16.938 1 42.66 13 LEU B CA 1
ATOM 1642 C C . LEU B 1 13 ? 7.898 -4.273 15.719 1 42.66 13 LEU B C 1
ATOM 1644 O O . LEU B 1 13 ? 8.789 -4.016 14.906 1 42.66 13 LEU B O 1
ATOM 1648 N N . ALA B 1 14 ? 7.938 -5.555 15.961 1 45.28 14 ALA B N 1
ATOM 1649 C CA . ALA B 1 14 ? 8.102 -6.508 14.867 1 45.28 14 ALA B CA 1
ATOM 1650 C C . ALA B 1 14 ? 7.363 -6.043 13.617 1 45.28 14 ALA B C 1
ATOM 1652 O O . ALA B 1 14 ? 6.137 -5.895 13.633 1 45.28 14 ALA B O 1
ATOM 1653 N N . SER B 1 15 ? 7.953 -5.012 12.906 1 53.97 15 SER B N 1
ATOM 1654 C CA . SER B 1 15 ? 7.438 -4.773 11.562 1 53.97 15 SER B CA 1
ATOM 1655 C C . SER B 1 15 ? 6.988 -6.07 10.898 1 53.97 15 SER B C 1
ATOM 1657 O O . SER B 1 15 ? 7.742 -7.047 10.867 1 53.97 15 SER B O 1
ATOM 1659 N N . ALA B 1 16 ? 5.727 -6.422 10.992 1 67.62 16 ALA B N 1
ATOM 1660 C CA . ALA B 1 16 ? 5.203 -7.699 10.516 1 67.62 16 ALA B CA 1
ATOM 1661 C C . ALA B 1 16 ? 5.516 -7.902 9.039 1 67.62 16 ALA B C 1
ATOM 1663 O O . ALA B 1 16 ? 5.566 -6.941 8.266 1 67.62 16 ALA B O 1
ATOM 1664 N N . HIS B 1 17 ? 6.32 -8.875 8.75 1 86.44 17 HIS B N 1
ATOM 1665 C CA . HIS B 1 17 ? 6.633 -9.352 7.406 1 86.44 17 HIS B CA 1
ATOM 1666 C C . HIS B 1 17 ? 5.777 -10.555 7.035 1 86.44 17 HIS B C 1
ATOM 1668 O O . HIS B 1 17 ? 5.09 -11.125 7.887 1 86.44 17 HIS B O 1
ATOM 1674 N N . PHE B 1 18 ? 5.758 -10.805 5.789 1 92.31 18 PHE B N 1
ATOM 1675 C CA . PHE B 1 18 ? 5.117 -12.008 5.281 1 92.31 18 PHE B CA 1
ATOM 1676 C C . PHE B 1 18 ? 5.973 -12.672 4.207 1 92.31 18 PHE B C 1
ATOM 1678 O O . PHE B 1 18 ? 6.934 -12.07 3.717 1 92.31 18 PHE B O 1
ATOM 1685 N N . HIS B 1 19 ? 5.68 -13.93 3.883 1 94.38 19 HIS B N 1
ATOM 1686 C CA . HIS B 1 19 ? 6.352 -14.555 2.75 1 94.38 19 HIS B CA 1
ATOM 1687 C C . HIS B 1 19 ? 5.438 -15.562 2.051 1 94.38 19 HIS B C 1
ATOM 1689 O O . HIS B 1 19 ? 4.605 -16.203 2.695 1 94.38 19 HIS B O 1
ATOM 1695 N N . VAL B 1 20 ? 5.602 -15.719 0.789 1 96.81 20 VAL B N 1
ATOM 1696 C CA . VAL B 1 20 ? 4.922 -16.703 -0.05 1 96.81 20 VAL B CA 1
ATOM 1697 C C . VAL B 1 20 ? 5.617 -18.047 0.069 1 96.81 20 VAL B C 1
ATOM 1699 O O . VAL B 1 20 ? 6.84 -18.141 -0.07 1 96.81 20 VAL B O 1
ATOM 1702 N N . ASP B 1 21 ? 4.828 -19.016 0.269 1 97.12 21 ASP B N 1
ATOM 1703 C CA . ASP B 1 21 ? 5.379 -20.359 0.46 1 97.12 21 ASP B CA 1
ATOM 1704 C C . ASP B 1 21 ? 5.172 -21.219 -0.783 1 97.12 21 ASP B C 1
ATOM 1706 O O . ASP B 1 21 ? 5.984 -22.094 -1.079 1 97.12 21 ASP B O 1
ATOM 1710 N N . TYR B 1 22 ? 4.004 -21 -1.464 1 97.94 22 TYR B N 1
ATOM 1711 C CA . TYR B 1 22 ? 3.715 -21.672 -2.721 1 97.94 22 TYR B CA 1
ATOM 1712 C C . TYR B 1 22 ? 2.908 -20.781 -3.652 1 97.94 22 TYR B C 1
ATOM 1714 O O . TYR B 1 22 ? 1.856 -20.266 -3.27 1 97.94 22 TYR B O 1
ATOM 1722 N N . PRO B 1 23 ? 3.27 -20.844 -4.922 1 98.25 23 PRO B N 1
ATOM 1723 C CA . PRO B 1 23 ? 4.574 -21.25 -5.449 1 98.25 23 PRO B CA 1
ATOM 1724 C C . PRO B 1 23 ? 5.742 -20.688 -4.645 1 98.25 23 PRO B C 1
ATOM 1726 O O . PRO B 1 23 ? 5.574 -19.719 -3.902 1 98.25 23 PRO B O 1
ATOM 1729 N N . TYR B 1 24 ? 6.926 -21.344 -4.73 1 96.81 24 TYR B N 1
ATOM 1730 C CA . TYR B 1 24 ? 8.055 -20.938 -3.893 1 96.81 24 TYR B CA 1
ATOM 1731 C C . TYR B 1 24 ? 8.5 -19.516 -4.219 1 96.81 24 TYR B C 1
ATOM 1733 O O . TYR B 1 24 ? 8.648 -19.172 -5.391 1 96.81 24 TYR B O 1
ATOM 1741 N N . TRP B 1 25 ? 8.766 -18.75 -3.191 1 95.94 25 TRP B N 1
ATOM 1742 C CA . TRP B 1 25 ? 9.094 -17.344 -3.367 1 95.94 25 TRP B CA 1
ATOM 1743 C C . TRP B 1 25 ? 10.453 -17.172 -4.043 1 95.94 25 TRP B C 1
ATOM 1745 O O . TRP B 1 25 ? 11.266 -18.109 -4.051 1 95.94 25 TRP B O 1
ATOM 1755 N N . ARG B 1 26 ? 10.719 -15.945 -4.605 1 95.19 26 ARG B N 1
ATOM 1756 C CA . ARG B 1 26 ? 12 -15.609 -5.203 1 95.19 26 ARG B CA 1
ATOM 1757 C C . ARG B 1 26 ? 13.125 -15.703 -4.18 1 95.19 26 ARG B C 1
ATOM 1759 O O . ARG B 1 26 ? 14.273 -15.977 -4.531 1 95.19 26 ARG B O 1
ATOM 1766 N N . GLY B 1 27 ? 12.703 -15.367 -2.959 1 91.62 27 GLY B N 1
ATOM 1767 C CA . GLY B 1 27 ? 13.695 -15.352 -1.897 1 91.62 27 GLY B CA 1
ATOM 1768 C C . GLY B 1 27 ? 13.297 -14.484 -0.718 1 91.62 27 GLY B C 1
ATOM 1769 O O . GLY B 1 27 ? 12.234 -13.859 -0.729 1 91.62 27 GLY B O 1
ATOM 1770 N N . ASP B 1 28 ? 14.203 -14.523 0.229 1 89 28 ASP B N 1
ATOM 1771 C CA . ASP B 1 28 ? 13.977 -13.742 1.441 1 89 28 ASP B CA 1
ATOM 1772 C C . ASP B 1 28 ? 14.086 -12.242 1.164 1 89 28 ASP B C 1
ATOM 1774 O O . ASP B 1 28 ? 15.172 -11.75 0.862 1 89 28 ASP B O 1
ATOM 1778 N N . SER B 1 29 ? 12.93 -11.609 1.319 1 88.44 29 SER B N 1
ATOM 1779 C CA . SER B 1 29 ? 12.875 -10.172 1.064 1 88.44 29 SER B CA 1
ATOM 1780 C C . SER B 1 29 ? 12.602 -9.391 2.348 1 88.44 29 SER B C 1
ATOM 1782 O O . SER B 1 29 ? 12.18 -8.234 2.301 1 88.44 29 SER B O 1
ATOM 1784 N N . PHE B 1 30 ? 12.812 -9.883 3.498 1 89.44 30 PHE B N 1
ATOM 1785 C CA . PHE B 1 30 ? 12.352 -9.258 4.734 1 89.44 30 PHE B CA 1
ATOM 1786 C C . PHE B 1 30 ? 12.969 -7.879 4.906 1 89.44 30 PHE B C 1
ATOM 1788 O O . PHE B 1 30 ? 12.273 -6.922 5.254 1 89.44 30 PHE B O 1
ATOM 1795 N N . LYS B 1 31 ? 14.141 -7.703 4.539 1 90 31 LYS B N 1
ATOM 1796 C CA . LYS B 1 31 ? 14.82 -6.422 4.73 1 90 31 LYS B CA 1
ATOM 1797 C C . LYS B 1 31 ? 14.383 -5.406 3.678 1 90 31 LYS B C 1
ATOM 1799 O O . LYS B 1 31 ? 14.484 -4.199 3.895 1 90 31 LYS B O 1
ATOM 1804 N N . THR B 1 32 ? 13.93 -5.883 2.596 1 94.19 32 THR B N 1
ATOM 1805 C CA . THR B 1 32 ? 13.641 -5.012 1.458 1 94.19 32 THR B CA 1
ATOM 1806 C C . THR B 1 32 ? 12.188 -5.156 1.017 1 94.19 32 THR B C 1
ATOM 1808 O O . THR B 1 32 ? 11.836 -4.797 -0.108 1 94.19 32 THR B O 1
ATOM 1811 N N . GLN B 1 33 ? 11.398 -5.617 1.83 1 95.38 33 GLN B N 1
ATOM 1812 C CA . GLN B 1 33 ? 10.055 -6.027 1.429 1 95.38 33 GLN B CA 1
ATOM 1813 C C . GLN B 1 33 ? 9.203 -4.82 1.05 1 95.38 33 GLN B C 1
ATOM 1815 O O . GLN B 1 33 ? 8.164 -4.965 0.402 1 95.38 33 GLN B O 1
ATOM 1820 N N . TYR B 1 34 ? 9.664 -3.619 1.375 1 95.38 34 TYR B N 1
ATOM 1821 C CA . TYR B 1 34 ? 8.938 -2.4 1.033 1 95.38 34 TYR B CA 1
ATOM 1822 C C . TYR B 1 34 ? 9.289 -1.933 -0.374 1 95.38 34 TYR B C 1
ATOM 1824 O O . TYR B 1 34 ? 8.695 -0.977 -0.883 1 95.38 34 TYR B O 1
ATOM 1832 N N . THR B 1 35 ? 10.195 -2.674 -1.035 1 95.69 35 THR B N 1
ATOM 1833 C CA . THR B 1 35 ? 10.648 -2.266 -2.361 1 95.69 35 THR B CA 1
ATOM 1834 C C . THR B 1 35 ? 9.758 -2.869 -3.445 1 95.69 35 THR B C 1
ATOM 1836 O O . THR B 1 35 ? 9.766 -4.086 -3.656 1 95.69 35 THR B O 1
ATOM 1839 N N . ARG B 1 36 ? 9.094 -2.033 -4.184 1 95.88 36 ARG B N 1
ATOM 1840 C CA . ARG B 1 36 ? 8.266 -2.459 -5.309 1 95.88 36 ARG B CA 1
ATOM 1841 C C . ARG B 1 36 ? 9.125 -2.971 -6.461 1 95.88 36 ARG B C 1
ATOM 1843 O O . ARG B 1 36 ? 10.219 -2.447 -6.707 1 95.88 36 ARG B O 1
ATOM 1850 N N . PRO B 1 37 ? 8.727 -3.957 -7.211 1 96.5 37 PRO B N 1
ATOM 1851 C CA . PRO B 1 37 ? 7.441 -4.652 -7.109 1 96.5 37 PRO B CA 1
ATOM 1852 C C . PRO B 1 37 ? 7.551 -5.984 -6.379 1 96.5 37 PRO B C 1
ATOM 1854 O O . PRO B 1 37 ? 6.535 -6.629 -6.105 1 96.5 37 PRO B O 1
ATOM 1857 N N . CYS B 1 38 ? 8.727 -6.445 -6.07 1 97.44 38 CYS B N 1
ATOM 1858 C CA . CYS B 1 38 ? 8.875 -7.82 -5.602 1 97.44 38 CYS B CA 1
ATOM 1859 C C . CYS B 1 38 ? 9.758 -7.883 -4.363 1 97.44 38 CYS B C 1
ATOM 1861 O O . CYS B 1 38 ? 10.508 -8.844 -4.18 1 97.44 38 CYS B O 1
ATOM 1863 N N . GLY B 1 39 ? 9.695 -6.789 -3.621 1 96.44 39 GLY B N 1
ATOM 1864 C CA . GLY B 1 39 ? 10.453 -6.793 -2.379 1 96.44 39 GLY B CA 1
ATOM 1865 C C . GLY B 1 39 ? 11.953 -6.684 -2.594 1 96.44 39 GLY B C 1
ATOM 1866 O O . GLY B 1 39 ? 12.734 -7.227 -1.812 1 96.44 39 GLY B O 1
ATOM 1867 N N . GLY B 1 40 ? 12.32 -6.145 -3.664 1 95.69 40 GLY B N 1
ATOM 1868 C CA . GLY B 1 40 ? 13.734 -5.926 -3.938 1 95.69 40 GLY B CA 1
ATOM 1869 C C . GLY B 1 40 ? 14.453 -7.18 -4.402 1 95.69 40 GLY B C 1
ATOM 1870 O O . GLY B 1 40 ? 15.688 -7.223 -4.426 1 95.69 40 GLY B O 1
ATOM 1871 N N . VAL B 1 41 ? 13.727 -8.234 -4.766 1 96.12 41 VAL B N 1
ATOM 1872 C CA . VAL B 1 41 ? 14.352 -9.477 -5.203 1 96.12 41 VAL B CA 1
ATOM 1873 C C . VAL B 1 41 ? 14.102 -9.688 -6.695 1 96.12 41 VAL B C 1
ATOM 1875 O O . VAL B 1 41 ? 12.953 -9.703 -7.141 1 96.12 41 VAL B O 1
ATOM 1878 N N . ASN B 1 42 ? 15.141 -9.914 -7.434 1 94.56 42 ASN B N 1
ATOM 1879 C CA . ASN B 1 42 ? 15.055 -10.062 -8.883 1 94.56 42 ASN B CA 1
ATOM 1880 C C . ASN B 1 42 ? 14.477 -11.422 -9.273 1 94.56 42 ASN B C 1
ATOM 1882 O O . ASN B 1 42 ? 14.445 -12.344 -8.453 1 94.56 42 ASN B O 1
ATOM 1886 N N . VAL B 1 43 ? 14.039 -11.43 -10.477 1 95.38 43 VAL B N 1
ATOM 1887 C CA . VAL B 1 43 ? 13.516 -12.672 -11.047 1 95.38 43 VAL B CA 1
ATOM 1888 C C . VAL B 1 43 ? 14.57 -13.773 -10.938 1 95.38 43 VAL B C 1
ATOM 1890 O O . VAL B 1 43 ? 15.766 -13.516 -11.094 1 95.38 43 VAL B O 1
ATOM 1893 N N . THR B 1 44 ? 13.992 -14.961 -10.734 1 91.12 44 THR B N 1
ATOM 1894 C CA . THR B 1 44 ? 14.891 -16.109 -10.633 1 91.12 44 THR B CA 1
ATOM 1895 C C . THR B 1 44 ? 14.648 -17.094 -11.781 1 91.12 44 THR B C 1
ATOM 1897 O O . THR B 1 44 ? 13.727 -16.906 -12.57 1 91.12 44 THR B O 1
ATOM 1900 N N . THR B 1 45 ? 15.586 -18.109 -11.875 1 89.25 45 THR B N 1
ATOM 1901 C CA . THR B 1 45 ? 15.391 -19.188 -12.844 1 89.25 45 THR B CA 1
ATOM 1902 C C . THR B 1 45 ? 14.664 -20.359 -12.211 1 89.25 45 THR B C 1
ATOM 1904 O O . THR B 1 45 ? 14.297 -21.312 -12.906 1 89.25 45 THR B O 1
ATOM 1907 N N . ASN B 1 46 ? 14.562 -20.266 -10.914 1 89.62 46 ASN B N 1
ATOM 1908 C CA . ASN B 1 46 ? 13.773 -21.266 -10.211 1 89.62 46 ASN B CA 1
ATOM 1909 C C . ASN B 1 46 ? 12.281 -20.969 -10.289 1 89.62 46 ASN B C 1
ATOM 1911 O O . ASN B 1 46 ? 11.766 -20.141 -9.539 1 89.62 46 ASN B O 1
ATOM 1915 N N . ARG B 1 47 ? 11.625 -21.688 -11.234 1 97.19 47 ARG B N 1
ATOM 1916 C CA . ARG B 1 47 ? 10.203 -21.438 -11.461 1 97.19 47 ARG B CA 1
ATOM 1917 C C . ARG B 1 47 ? 9.359 -22.641 -11.078 1 97.19 47 ARG B C 1
ATOM 1919 O O . ARG B 1 47 ? 9.695 -23.781 -11.414 1 97.19 47 ARG B O 1
ATOM 1926 N N . THR B 1 48 ? 8.297 -22.406 -10.367 1 98.31 48 THR B N 1
ATOM 1927 C CA . THR B 1 48 ? 7.344 -23.469 -10.023 1 98.31 48 THR B CA 1
ATOM 1928 C C . THR B 1 48 ? 6.355 -23.688 -11.164 1 98.31 48 THR B C 1
ATOM 1930 O O . THR B 1 48 ? 5.797 -22.734 -11.711 1 98.31 48 THR B O 1
ATOM 1933 N N . GLU B 1 49 ? 6.188 -24.969 -11.586 1 98.5 49 GLU B N 1
ATOM 1934 C CA . GLU B 1 49 ? 5.109 -25.25 -12.523 1 98.5 49 GLU B CA 1
ATOM 1935 C C . GLU B 1 49 ? 3.746 -24.984 -11.898 1 98.5 49 GLU B C 1
ATOM 1937 O O . GLU B 1 49 ? 3.494 -25.359 -10.75 1 98.5 49 GLU B O 1
ATOM 1942 N N . TRP B 1 50 ? 2.869 -24.297 -12.617 1 98.75 50 TRP B N 1
ATOM 1943 C CA . 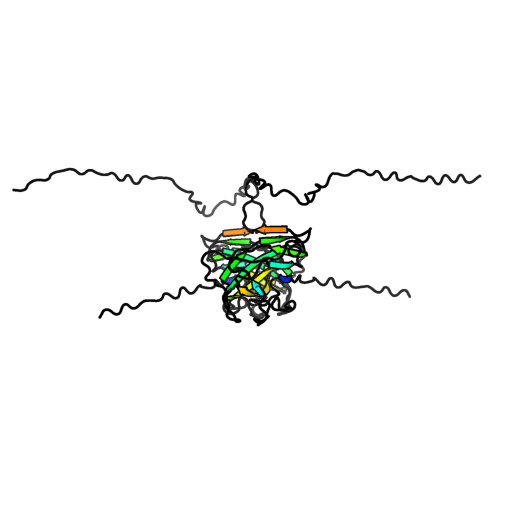TRP B 1 50 ? 1.561 -23.828 -12.172 1 98.75 50 TRP B CA 1
ATOM 1944 C C . TRP B 1 50 ? 0.501 -24.078 -13.242 1 98.75 50 TRP B C 1
ATOM 1946 O O . TRP B 1 50 ? 0.757 -23.906 -14.43 1 98.75 50 TRP B O 1
ATOM 1956 N N . PRO B 1 51 ? -0.671 -24.5 -12.805 1 98.19 51 PRO B N 1
ATOM 1957 C CA . PRO B 1 51 ? -1.664 -24.891 -13.812 1 98.19 51 PRO B CA 1
ATOM 1958 C C . PRO B 1 51 ? -2.084 -23.719 -14.703 1 98.19 51 PRO B C 1
ATOM 1960 O O . PRO B 1 51 ? -2.219 -22.594 -14.227 1 98.19 51 PRO B O 1
ATOM 1963 N N . VAL B 1 52 ? -2.432 -23.922 -15.992 1 96.75 52 VAL B N 1
ATOM 1964 C CA . VAL B 1 52 ? -2.777 -22.906 -16.984 1 96.75 52 VAL B CA 1
ATOM 1965 C C . VAL B 1 52 ? -4.102 -22.25 -16.625 1 96.75 52 VAL B C 1
ATOM 1967 O O . VAL B 1 52 ? -4.332 -21.078 -16.938 1 96.75 52 VAL B O 1
ATOM 1970 N N . ASN B 1 53 ? -4.973 -22.875 -15.977 1 92.94 53 ASN B N 1
ATOM 1971 C CA . ASN B 1 53 ? -6.27 -22.281 -15.664 1 92.94 53 ASN B CA 1
ATOM 1972 C C . ASN B 1 53 ? -6.316 -21.766 -14.234 1 92.94 53 ASN B C 1
ATOM 1974 O O . ASN B 1 53 ? -7.391 -21.438 -13.719 1 92.94 53 ASN B O 1
ATOM 1978 N N . GLY B 1 54 ? -5.215 -21.766 -13.562 1 97.19 54 GLY B N 1
ATOM 1979 C CA . GLY B 1 54 ? -5.168 -21.281 -12.188 1 97.19 54 GLY B CA 1
ATOM 1980 C C . GLY B 1 54 ? -4.578 -22.297 -11.219 1 97.19 54 GLY B C 1
ATOM 1981 O O . GLY B 1 54 ? -4.66 -23.5 -11.453 1 97.19 54 GLY B O 1
ATOM 1982 N N . GLY B 1 55 ? -4.012 -21.844 -10.156 1 98.56 55 GLY B N 1
ATOM 1983 C CA . GLY B 1 55 ? -3.287 -22.703 -9.234 1 98.56 55 GLY B CA 1
ATOM 1984 C C . GLY B 1 55 ? -3.379 -22.25 -7.789 1 98.56 55 GLY B C 1
ATOM 1985 O O . GLY B 1 55 ? -4.129 -21.328 -7.473 1 98.56 55 GLY B O 1
ATOM 1986 N N . SER B 1 56 ? -2.686 -23.016 -6.961 1 98.69 56 SER B N 1
ATOM 1987 C CA . SER B 1 56 ? -2.727 -22.781 -5.523 1 98.69 56 SER B CA 1
ATOM 1988 C C . SER B 1 56 ? -1.784 -21.656 -5.121 1 98.69 56 SER B C 1
ATOM 1990 O O . SER B 1 56 ? -0.801 -21.375 -5.816 1 98.69 56 SER B O 1
ATOM 1992 N N . LEU B 1 57 ? -2.086 -21.031 -4.059 1 98.31 57 LEU B N 1
ATOM 1993 C CA . LEU B 1 57 ? -1.233 -20.031 -3.416 1 98.31 57 LEU B CA 1
ATOM 1994 C C . LEU B 1 57 ? -1.219 -20.234 -1.903 1 98.31 57 LEU B C 1
ATOM 1996 O O . LEU B 1 57 ? -2.271 -20.391 -1.283 1 98.31 57 LEU B O 1
ATOM 2000 N N . LEU B 1 58 ? -0.088 -20.328 -1.382 1 97.38 58 LEU B N 1
ATOM 2001 C CA . LEU B 1 58 ? 0.13 -20.438 0.056 1 97.38 58 LEU B CA 1
ATOM 2002 C C . LEU B 1 58 ? 1.119 -19.375 0.539 1 97.38 58 LEU B C 1
ATOM 2004 O O . LEU B 1 58 ? 2.209 -19.234 -0.021 1 97.38 58 LEU B O 1
ATOM 2008 N N . PHE B 1 59 ? 0.715 -18.562 1.572 1 95.69 59 PHE B N 1
ATOM 2009 C CA . PHE B 1 59 ? 1.659 -17.625 2.156 1 95.69 59 PHE B CA 1
ATOM 2010 C C . PHE B 1 59 ? 1.468 -17.531 3.664 1 95.69 59 PHE B C 1
ATOM 2012 O O . PHE B 1 59 ? 0.416 -17.906 4.188 1 95.69 59 PHE B O 1
ATOM 2019 N N . SER B 1 60 ? 2.488 -17.047 4.297 1 93.31 60 SER B N 1
ATOM 2020 C CA . SER B 1 60 ? 2.506 -16.859 5.742 1 93.31 60 SER B CA 1
ATOM 2021 C C . SER B 1 60 ? 2.414 -15.375 6.109 1 93.31 60 SER B C 1
ATOM 2023 O O . SER B 1 60 ? 3.287 -14.586 5.746 1 93.31 60 SER B O 1
ATOM 2025 N N . ALA B 1 61 ? 1.337 -15.148 6.824 1 89.06 61 ALA B N 1
ATOM 2026 C CA . ALA B 1 61 ? 1.107 -13.773 7.238 1 89.06 61 ALA B CA 1
ATOM 2027 C C . ALA B 1 61 ? 1.563 -13.547 8.68 1 89.06 61 ALA B C 1
ATOM 2029 O O . ALA B 1 61 ? 1.203 -14.305 9.578 1 89.06 61 ALA B O 1
ATOM 2030 N N . GLY B 1 62 ? 2.311 -12.43 8.852 1 86.06 62 GLY B N 1
ATOM 2031 C CA . GLY B 1 62 ? 2.793 -12.109 10.188 1 86.06 62 GLY B CA 1
ATOM 2032 C C . GLY B 1 62 ? 2.008 -11 10.859 1 86.06 62 GLY B C 1
ATOM 2033 O O . GLY B 1 62 ? 2.104 -10.805 12.07 1 86.06 62 GLY B O 1
ATOM 2034 N N . HIS B 1 63 ? 1.246 -10.211 10.125 1 81.88 63 HIS B N 1
ATOM 2035 C CA . HIS B 1 63 ? 0.43 -9.133 10.664 1 81.88 63 HIS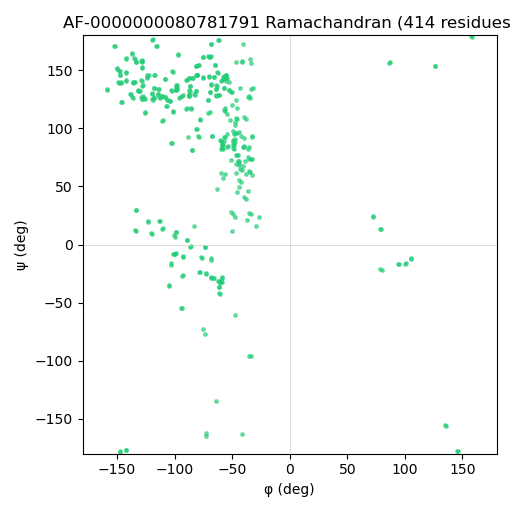 B CA 1
ATOM 2036 C C . HIS B 1 63 ? -0.914 -9.656 11.164 1 81.88 63 HIS B C 1
ATOM 2038 O O . HIS B 1 63 ? -1.469 -10.594 10.594 1 81.88 63 HIS B O 1
ATOM 2044 N N . PRO B 1 64 ? -1.438 -9.062 12.312 1 81.06 64 PRO B N 1
ATOM 2045 C CA . PRO B 1 64 ? -2.758 -9.492 12.773 1 81.06 64 PRO B CA 1
ATOM 2046 C C . PRO B 1 64 ? -3.854 -9.258 11.734 1 81.06 64 PRO B C 1
ATOM 2048 O O . PRO B 1 64 ? -4.848 -9.992 11.711 1 81.06 64 PRO B O 1
ATOM 2051 N N . TRP B 1 65 ? -3.676 -8.25 10.977 1 83.12 65 TRP B N 1
ATOM 2052 C CA . TRP B 1 65 ? -4.547 -8.023 9.828 1 83.12 65 TRP B CA 1
ATOM 2053 C C . TRP B 1 65 ? -3.803 -7.293 8.719 1 83.12 65 TRP B C 1
ATOM 2055 O O . TRP B 1 65 ? -2.812 -6.605 8.969 1 83.12 65 TRP B O 1
ATOM 2065 N N . ALA B 1 66 ? -4.258 -7.566 7.488 1 89.56 66 ALA B N 1
ATOM 2066 C CA . ALA B 1 66 ? -3.666 -6.871 6.348 1 89.56 66 ALA B CA 1
ATOM 2067 C C . ALA B 1 66 ? -4.605 -6.883 5.145 1 89.56 66 ALA B C 1
ATOM 2069 O O . ALA B 1 66 ? -5.23 -7.906 4.852 1 89.56 66 ALA B O 1
ATOM 2070 N N . ILE B 1 67 ? -4.723 -5.734 4.574 1 90.56 67 ILE B N 1
ATOM 2071 C CA . ILE B 1 67 ? -5.277 -5.742 3.225 1 90.56 67 ILE B CA 1
ATOM 2072 C C . ILE B 1 67 ? -4.277 -6.379 2.26 1 90.56 67 ILE B C 1
ATOM 2074 O O . ILE B 1 67 ? -3.094 -6.031 2.264 1 90.56 67 ILE B O 1
ATOM 2078 N N . THR B 1 68 ? -4.773 -7.312 1.465 1 94.31 68 THR B N 1
ATOM 2079 C CA . THR B 1 68 ? -3.895 -8.117 0.627 1 94.31 68 THR B CA 1
ATOM 2080 C C . THR B 1 68 ? -4.363 -8.094 -0.826 1 94.31 68 THR B C 1
ATOM 2082 O O . THR B 1 68 ? -5.562 -8.055 -1.096 1 94.31 68 THR B O 1
ATOM 2085 N N . TYR B 1 69 ? -3.375 -8.031 -1.739 1 95.81 69 TYR B N 1
ATOM 2086 C CA . TYR B 1 69 ? -3.58 -8.156 -3.18 1 95.81 69 TYR B CA 1
ATOM 2087 C C . TYR B 1 69 ? -2.754 -9.297 -3.754 1 95.81 69 TYR B C 1
ATOM 2089 O O . TYR B 1 69 ? -1.642 -9.562 -3.291 1 95.81 69 TYR B O 1
ATOM 2097 N N . VAL B 1 70 ? -3.293 -9.961 -4.773 1 98.12 70 VAL B N 1
ATOM 2098 C CA . VAL B 1 70 ? -2.521 -10.93 -5.547 1 98.12 70 VAL B CA 1
ATOM 2099 C C . VAL B 1 70 ? -2.635 -10.609 -7.035 1 98.12 70 VAL B C 1
ATOM 2101 O O . VAL B 1 70 ? -3.74 -10.5 -7.57 1 98.12 70 VAL B O 1
ATOM 2104 N N . ASN B 1 71 ? -1.479 -10.453 -7.652 1 98.25 71 ASN B N 1
ATOM 2105 C CA . ASN B 1 71 ? -1.429 -10.078 -9.062 1 98.25 71 ASN B CA 1
ATOM 2106 C C . ASN B 1 71 ? -0.527 -11.023 -9.859 1 98.25 71 ASN B C 1
ATOM 2108 O O . ASN B 1 71 ? 0.312 -11.719 -9.281 1 98.25 71 ASN B O 1
ATOM 2112 N N . LEU B 1 72 ? -0.785 -11.055 -11.125 1 98.56 72 LEU B N 1
ATOM 2113 C CA . LEU B 1 72 ? 0.017 -11.82 -12.062 1 98.56 72 LEU B CA 1
ATOM 2114 C C . LEU B 1 72 ? 0.672 -10.906 -13.094 1 98.56 72 LEU B C 1
ATOM 2116 O O . LEU B 1 72 ? 0.042 -9.969 -13.594 1 98.56 72 LEU B O 1
ATOM 2120 N N . GLY B 1 73 ? 1.896 -11.102 -13.352 1 98 73 GLY B N 1
ATOM 2121 C CA . GLY B 1 73 ? 2.613 -10.508 -14.469 1 98 73 GLY B CA 1
ATOM 2122 C C . GLY B 1 73 ? 3.154 -11.531 -15.445 1 98 73 GLY B C 1
ATOM 2123 O O . GLY B 1 73 ? 3.891 -12.445 -15.055 1 98 73 GLY B O 1
ATOM 2124 N N . ILE B 1 74 ? 2.846 -11.375 -16.672 1 98.06 74 ILE B N 1
ATOM 2125 C CA . ILE B 1 74 ? 3.293 -12.32 -17.703 1 98.06 74 ILE B CA 1
ATOM 2126 C C . ILE B 1 74 ? 4.664 -11.906 -18.219 1 98.06 74 ILE B C 1
ATOM 2128 O O . ILE B 1 74 ? 4.871 -10.742 -18.578 1 98.06 74 ILE B O 1
ATOM 2132 N N . GLY B 1 75 ? 5.582 -12.781 -18.219 1 97.31 75 GLY B N 1
ATOM 2133 C CA . GLY B 1 75 ? 6.945 -12.531 -18.656 1 97.31 75 GLY B CA 1
ATOM 2134 C C . GLY B 1 75 ? 7.977 -13.32 -17.875 1 97.31 75 GLY B C 1
ATOM 2135 O O . GLY B 1 75 ? 7.625 -14.125 -17.016 1 97.31 75 GLY B O 1
ATOM 2136 N N . ASN B 1 76 ? 9.219 -13.07 -18.219 1 96.88 76 ASN B N 1
ATOM 2137 C CA . ASN B 1 76 ? 10.25 -13.914 -17.625 1 96.88 76 ASN B CA 1
ATOM 2138 C C . ASN B 1 76 ? 11.43 -13.102 -17.125 1 96.88 76 ASN B C 1
ATOM 2140 O O . ASN B 1 76 ? 12.492 -13.648 -16.828 1 96.88 76 ASN B O 1
ATOM 2144 N N . ASP B 1 77 ? 11.266 -11.82 -17.047 1 97.06 77 ASP B N 1
ATOM 2145 C CA . ASP B 1 77 ? 12.359 -10.992 -16.547 1 97.06 77 ASP B CA 1
ATOM 2146 C C . ASP B 1 77 ? 11.828 -9.852 -15.68 1 97.06 77 ASP B C 1
ATOM 2148 O O . ASP B 1 77 ? 10.648 -9.828 -15.328 1 97.06 77 ASP B O 1
ATOM 2152 N N . ASP B 1 78 ? 12.711 -8.977 -15.211 1 95.69 78 ASP B N 1
ATOM 2153 C CA . ASP B 1 78 ? 12.367 -7.965 -14.219 1 95.69 78 ASP B CA 1
ATOM 2154 C C . ASP B 1 78 ? 11.523 -6.848 -14.828 1 95.69 78 ASP B C 1
ATOM 2156 O O . ASP B 1 78 ? 11.047 -5.957 -14.125 1 95.69 78 ASP B O 1
ATOM 2160 N N . SER B 1 79 ? 11.242 -6.875 -16.125 1 95.5 79 SER B N 1
ATOM 2161 C CA . SER B 1 79 ? 10.414 -5.855 -16.766 1 95.5 79 SER B CA 1
ATOM 2162 C C . SER B 1 79 ? 8.938 -6.227 -16.719 1 95.5 79 SER B C 1
ATOM 2164 O O . SER B 1 79 ? 8.086 -5.496 -17.234 1 95.5 79 SER B O 1
ATOM 2166 N N . VAL B 1 80 ? 8.648 -7.273 -16.094 1 95.81 80 VAL B N 1
ATOM 2167 C CA . VAL B 1 80 ? 7.277 -7.762 -15.961 1 95.81 80 VAL B CA 1
ATOM 2168 C C . VAL B 1 80 ? 6.402 -6.691 -15.32 1 95.81 80 VAL B C 1
ATOM 2170 O O . VAL B 1 80 ? 6.82 -6.023 -14.375 1 95.81 80 VAL B O 1
ATOM 2173 N N . ILE B 1 81 ? 5.223 -6.512 -15.914 1 95.81 81 ILE B N 1
ATOM 2174 C CA . ILE B 1 81 ? 4.211 -5.613 -15.375 1 95.81 81 ILE B CA 1
ATOM 2175 C C . ILE B 1 81 ? 3.104 -6.43 -14.711 1 95.81 81 ILE B C 1
ATOM 2177 O O . ILE B 1 81 ? 2.516 -7.316 -15.336 1 95.81 81 ILE B O 1
ATOM 2181 N N . PHE B 1 82 ? 2.861 -6.172 -13.492 1 97.31 82 PHE B N 1
ATOM 2182 C CA . PHE B 1 82 ? 1.834 -6.887 -12.75 1 97.31 82 PHE B CA 1
ATOM 2183 C C . PHE B 1 82 ? 0.463 -6.262 -12.977 1 97.31 82 PHE B C 1
ATOM 2185 O O . PHE B 1 82 ? -0.059 -5.566 -12.102 1 97.31 82 PHE B O 1
ATOM 2192 N N . ASP B 1 83 ? -0.155 -6.637 -14.125 1 95.88 83 ASP B N 1
ATOM 2193 C CA . ASP B 1 83 ? -1.373 -5.945 -14.539 1 95.88 83 ASP B CA 1
ATOM 2194 C C . ASP B 1 83 ? -2.547 -6.918 -14.641 1 95.88 83 ASP B C 1
ATOM 2196 O O . ASP B 1 83 ? -3.627 -6.551 -15.102 1 95.88 83 ASP B O 1
ATOM 2200 N N . VAL B 1 84 ? -2.445 -8.141 -14.219 1 96.81 84 VAL B N 1
ATOM 2201 C CA . VAL B 1 84 ? -3.523 -9.125 -14.203 1 96.81 84 VAL B CA 1
ATOM 2202 C C . VAL B 1 84 ? -3.945 -9.406 -12.758 1 96.81 84 VAL B C 1
ATOM 2204 O O . VAL B 1 84 ? -3.264 -10.141 -12.039 1 96.81 84 VAL B O 1
ATOM 2207 N N . PRO B 1 85 ? -5.105 -8.906 -12.359 1 96.25 85 PRO B N 1
ATOM 2208 C CA . PRO B 1 85 ? -5.547 -9.188 -10.992 1 96.25 85 PRO B CA 1
ATOM 2209 C C . PRO B 1 85 ? -5.973 -10.641 -10.797 1 96.25 85 PRO B C 1
ATOM 2211 O O . PRO B 1 85 ? -6.824 -11.141 -11.539 1 96.25 85 PRO B O 1
ATOM 2214 N N . LEU B 1 86 ? -5.371 -11.289 -9.859 1 97.62 86 LEU B N 1
ATOM 2215 C CA . LEU B 1 86 ? -5.781 -12.648 -9.516 1 97.62 86 LEU B CA 1
ATOM 2216 C C . LEU B 1 86 ? -6.781 -12.641 -8.359 1 97.62 86 LEU B C 1
ATOM 2218 O O . LEU B 1 86 ? -7.824 -13.289 -8.438 1 97.62 86 LEU B O 1
ATOM 2222 N N . ILE B 1 87 ? -6.414 -12.023 -7.277 1 94.81 87 ILE B N 1
ATOM 2223 C CA . ILE B 1 87 ? -7.32 -11.797 -6.156 1 94.81 87 ILE B CA 1
ATOM 2224 C C . ILE B 1 87 ? -7.359 -10.312 -5.812 1 94.81 87 ILE B C 1
ATOM 2226 O O . ILE B 1 87 ? -6.359 -9.742 -5.375 1 94.81 87 ILE B O 1
ATOM 2230 N N . PRO B 1 88 ? -8.547 -9.695 -6.039 1 90.31 88 PRO B N 1
ATOM 2231 C CA . PRO B 1 88 ? -8.656 -8.289 -5.629 1 90.31 88 PRO B CA 1
ATOM 2232 C C . PRO B 1 88 ? -8.453 -8.094 -4.129 1 90.31 88 PRO B C 1
ATOM 2234 O O . PRO B 1 88 ? -8.344 -9.078 -3.385 1 90.31 88 PRO B O 1
ATOM 2237 N N . ALA B 1 89 ? -8.453 -6.898 -3.709 1 91.12 89 ALA B N 1
ATOM 2238 C CA . ALA B 1 89 ? -8.172 -6.551 -2.32 1 91.12 89 ALA B CA 1
ATOM 2239 C C . ALA B 1 89 ? -9.062 -7.332 -1.363 1 91.12 89 ALA B C 1
ATOM 2241 O O . ALA B 1 89 ? -10.281 -7.402 -1.555 1 91.12 89 ALA B O 1
ATOM 2242 N N . PHE B 1 90 ? -8.469 -7.891 -0.345 1 89.19 90 PHE B N 1
ATOM 2243 C CA . PHE B 1 90 ? -9.195 -8.539 0.738 1 89.19 90 PHE B CA 1
ATOM 2244 C C . PHE B 1 90 ? -8.516 -8.281 2.078 1 89.19 90 PHE B C 1
ATOM 2246 O O . PHE B 1 90 ? -7.305 -8.07 2.135 1 89.19 90 PHE B O 1
ATOM 2253 N N . ASN B 1 91 ? -9.383 -8.227 3.062 1 87.62 91 ASN B N 1
ATOM 2254 C CA . ASN B 1 91 ? -8.852 -8.125 4.418 1 87.62 91 ASN B CA 1
ATOM 2255 C C . ASN B 1 91 ? -8.523 -9.5 4.996 1 87.62 91 ASN B C 1
ATOM 2257 O O . ASN B 1 91 ? -9.391 -10.375 5.055 1 87.62 91 ASN B O 1
ATOM 2261 N N . GLN B 1 92 ? -7.324 -9.711 5.27 1 86.88 92 GLN B N 1
ATOM 2262 C CA . GLN B 1 92 ? -6.883 -10.898 5.992 1 86.88 92 GLN B CA 1
ATOM 2263 C C . GLN B 1 92 ? -6.793 -10.625 7.492 1 86.88 92 GLN B C 1
ATOM 2265 O O . GLN B 1 92 ? -6.227 -9.617 7.914 1 86.88 92 GLN B O 1
ATOM 2270 N N . THR B 1 93 ? -7.418 -11.461 8.25 1 85.62 93 THR B N 1
ATOM 2271 C CA . THR B 1 93 ? -7.344 -11.328 9.703 1 85.62 93 THR B CA 1
ATOM 2272 C C . THR B 1 93 ? -6.664 -12.547 10.32 1 85.62 93 THR B C 1
ATOM 2274 O O . THR B 1 93 ? -6.801 -13.664 9.812 1 85.62 93 THR B O 1
ATOM 2277 N N . GLY B 1 94 ? -5.945 -12.242 11.391 1 83.56 94 GLY B N 1
ATOM 2278 C CA . GLY B 1 94 ? -5.184 -13.297 12.039 1 83.56 94 GLY B CA 1
ATOM 2279 C C . GLY B 1 94 ? -3.807 -13.492 11.43 1 83.56 94 GLY B C 1
ATOM 2280 O O . GLY B 1 94 ? -3.549 -13.062 10.305 1 83.56 94 GLY B O 1
ATOM 2281 N N . ASN B 1 95 ? -2.947 -14.062 12.242 1 83.62 95 ASN B N 1
ATOM 2282 C CA . ASN B 1 95 ? -1.62 -14.438 11.766 1 83.62 95 ASN B CA 1
ATOM 2283 C C . ASN B 1 95 ? -1.522 -15.93 11.484 1 83.62 95 ASN B C 1
ATOM 2285 O O . ASN B 1 95 ? -2.219 -16.734 12.117 1 83.62 95 ASN B O 1
ATOM 2289 N N . GLY B 1 96 ? -0.663 -16.281 10.484 1 89.25 96 GLY B N 1
ATOM 2290 C CA . GLY B 1 96 ? -0.473 -17.688 10.141 1 89.25 96 GLY B CA 1
ATOM 2291 C C . GLY B 1 96 ? -0.495 -17.938 8.648 1 89.25 96 GLY B C 1
ATOM 2292 O O . GLY B 1 96 ? -0.115 -17.078 7.855 1 89.25 96 GLY B O 1
ATOM 2293 N N . THR B 1 97 ? -0.838 -19.188 8.352 1 93.38 97 THR B N 1
ATOM 2294 C CA . THR B 1 97 ? -0.812 -19.656 6.973 1 93.38 97 THR B CA 1
ATOM 2295 C C . THR B 1 97 ? -2.139 -19.359 6.277 1 93.38 97 THR B C 1
ATOM 2297 O O . THR B 1 97 ? -3.207 -19.625 6.824 1 93.38 97 THR B O 1
ATOM 2300 N N . VAL B 1 98 ? -2.074 -18.781 5.184 1 93.75 98 VAL B N 1
ATOM 2301 C CA . VAL B 1 98 ? -3.215 -18.562 4.297 1 93.75 98 VAL B CA 1
ATOM 2302 C C . VAL B 1 98 ? -3.025 -19.375 3.018 1 93.75 98 VAL B C 1
ATOM 2304 O O . VAL B 1 98 ? -1.999 -19.25 2.346 1 93.75 98 VAL B O 1
ATOM 2307 N N . CYS B 1 99 ? -4.027 -20.172 2.693 1 95.44 99 CYS B N 1
ATOM 2308 C CA . CYS B 1 99 ? -3.934 -21 1.491 1 95.44 99 CYS B CA 1
ATOM 2309 C C . CYS B 1 99 ? -5.168 -20.828 0.615 1 95.44 99 CYS B C 1
ATOM 2311 O O . CYS B 1 99 ? -6.297 -20.891 1.104 1 95.44 99 CYS B O 1
ATOM 2313 N N . PHE B 1 100 ? -4.996 -20.531 -0.602 1 95.44 100 PHE B N 1
ATOM 2314 C CA . PHE B 1 100 ? -5.992 -20.625 -1.66 1 95.44 100 PHE B CA 1
ATOM 2315 C C . PHE B 1 100 ? -5.758 -21.875 -2.504 1 95.44 100 PHE B C 1
ATOM 2317 O O . PHE B 1 100 ? -4.746 -21.984 -3.201 1 95.44 100 PHE B O 1
ATOM 2324 N N . SER B 1 101 ? -6.715 -22.734 -2.402 1 96.81 101 SER B N 1
ATOM 2325 C CA . SER B 1 101 ? -6.527 -23.984 -3.141 1 96.81 101 SER B CA 1
ATOM 2326 C C . SER B 1 101 ? -6.402 -23.719 -4.637 1 96.81 101 SER B C 1
ATOM 2328 O O . SER B 1 101 ? -5.555 -24.312 -5.309 1 96.81 101 SER B O 1
ATOM 2330 N N . LYS B 1 102 ? -7.227 -22.859 -5.066 1 97.75 102 LYS B N 1
ATOM 2331 C CA . LYS B 1 102 ? -7.172 -22.484 -6.48 1 97.75 102 LYS B CA 1
ATOM 2332 C C . LYS B 1 102 ? -7.527 -21.016 -6.676 1 97.75 102 LYS B C 1
ATOM 2334 O O . LYS B 1 102 ? -8.578 -20.562 -6.223 1 97.75 102 LYS B O 1
ATOM 2339 N N . ILE B 1 103 ? -6.621 -20.406 -7.25 1 97.44 103 ILE B N 1
ATOM 2340 C CA . ILE B 1 103 ? -6.887 -19.062 -7.77 1 97.44 103 ILE B CA 1
ATOM 2341 C C . ILE B 1 103 ? -7.074 -19.141 -9.289 1 97.44 103 ILE B C 1
ATOM 2343 O O . ILE B 1 103 ? -6.254 -19.719 -9.992 1 97.44 103 ILE B O 1
ATOM 2347 N N . GLN B 1 104 ? -8.117 -18.484 -9.711 1 96.94 104 GLN B N 1
ATOM 2348 C CA . GLN B 1 104 ? -8.414 -18.516 -11.141 1 96.94 104 GLN B CA 1
ATOM 2349 C C . GLN B 1 104 ? -7.676 -17.406 -11.883 1 96.94 104 GLN B C 1
ATOM 2351 O O . GLN B 1 104 ? -7.562 -16.297 -11.383 1 96.94 104 GLN B O 1
ATOM 2356 N N . VAL B 1 105 ? -7.266 -17.781 -13.047 1 96.88 105 VAL B N 1
ATOM 2357 C CA . VAL B 1 105 ? -6.762 -16.766 -13.969 1 96.88 105 VAL B CA 1
ATOM 2358 C C . VAL B 1 105 ? -7.918 -16.172 -14.766 1 96.88 105 VAL B C 1
ATOM 2360 O O . VAL B 1 105 ? -8.766 -16.906 -15.289 1 96.88 105 VAL B O 1
ATOM 2363 N N . PRO B 1 106 ? -7.926 -14.836 -14.805 1 95.25 106 PRO B N 1
ATOM 2364 C CA . PRO B 1 106 ? -9.039 -14.219 -15.523 1 95.25 106 PRO B CA 1
ATOM 2365 C C . PRO B 1 106 ? -9.141 -14.703 -16.969 1 95.25 106 PRO B C 1
ATOM 2367 O O . PRO B 1 106 ? -8.117 -14.898 -17.641 1 95.25 106 PRO B O 1
ATOM 2370 N N . GLU B 1 107 ? -10.375 -14.797 -17.344 1 92.69 107 GLU B N 1
ATOM 2371 C CA . GLU B 1 107 ? -10.625 -15.188 -18.734 1 92.69 107 GLU B CA 1
ATOM 2372 C C . GLU B 1 107 ? -9.984 -14.195 -19.703 1 92.69 107 GLU B C 1
ATOM 2374 O O . GLU B 1 107 ? -10.016 -12.984 -19.484 1 92.69 107 GLU B O 1
ATOM 2379 N N . GLY B 1 108 ? -9.461 -14.711 -20.766 1 93.5 108 GLY B N 1
ATOM 2380 C CA . GLY B 1 108 ? -8.906 -13.859 -21.812 1 93.5 108 GLY B CA 1
ATOM 2381 C C . GLY B 1 108 ? -7.414 -13.625 -21.656 1 93.5 108 GLY B C 1
ATOM 2382 O O . GLY B 1 108 ? -6.758 -13.125 -22.578 1 93.5 108 GLY B O 1
ATOM 2383 N N . THR B 1 109 ? -6.961 -13.93 -20.453 1 95.25 109 THR B N 1
ATOM 2384 C CA . THR B 1 109 ? -5.512 -13.836 -20.281 1 95.25 109 THR B CA 1
ATOM 2385 C C . THR B 1 109 ? -4.797 -14.805 -21.219 1 95.25 109 THR B C 1
ATOM 2387 O O . THR B 1 109 ? -5.16 -15.977 -21.312 1 95.25 109 THR B O 1
ATOM 2390 N N . GLN B 1 110 ? -3.818 -14.297 -21.984 1 94.56 110 GLN B N 1
ATOM 2391 C CA . GLN B 1 110 ? -3.117 -15.109 -22.969 1 94.56 110 GLN B CA 1
ATOM 2392 C C . GLN B 1 110 ? -2.059 -15.992 -22.312 1 94.56 110 GLN B C 1
ATOM 2394 O O . GLN B 1 110 ? -0.895 -15.594 -22.203 1 94.56 110 GLN B O 1
ATOM 2399 N N . ILE B 1 111 ? -2.457 -17.203 -21.969 1 96.62 111 ILE B N 1
ATOM 2400 C CA . ILE B 1 111 ? -1.598 -18.156 -21.281 1 96.62 111 ILE B CA 1
ATOM 2401 C C . ILE B 1 111 ? -1.627 -19.5 -22 1 96.62 111 ILE B C 1
ATOM 2403 O O . ILE B 1 111 ? -2.686 -19.953 -22.438 1 96.62 111 ILE B O 1
ATOM 2407 N N . SER B 1 112 ? -0.529 -20.062 -22.234 1 97.56 112 SER B N 1
ATOM 2408 C CA . SER B 1 112 ? -0.352 -21.422 -22.75 1 97.56 112 SER B CA 1
ATOM 2409 C C . SER B 1 112 ? 0.727 -22.172 -21.984 1 97.56 112 SER B C 1
ATOM 2411 O O . SER B 1 112 ? 1.502 -21.562 -21.234 1 97.56 112 SER B O 1
ATOM 2413 N N . PRO B 1 113 ? 0.661 -23.547 -22.109 1 98.44 113 PRO B N 1
ATOM 2414 C CA . PRO B 1 113 ? 1.783 -24.266 -21.484 1 98.44 113 PRO B CA 1
ATOM 2415 C C . PRO B 1 113 ? 3.141 -23.719 -21.922 1 98.44 113 PRO B C 1
ATOM 2417 O O . PRO B 1 113 ? 3.355 -23.453 -23.109 1 98.44 113 PRO B O 1
ATOM 2420 N N . GLY B 1 114 ? 4.016 -23.469 -20.938 1 98.5 114 GLY B N 1
ATOM 2421 C CA . GLY B 1 114 ? 5.328 -22.906 -21.234 1 98.5 114 GLY B CA 1
ATOM 2422 C C . GLY B 1 114 ? 5.418 -21.422 -20.984 1 98.5 114 GLY B C 1
ATOM 2423 O O . GLY B 1 114 ? 6.512 -20.859 -20.906 1 98.5 114 GLY B O 1
ATOM 2424 N N . THR B 1 115 ? 4.211 -20.812 -20.875 1 98.38 115 THR B N 1
ATOM 2425 C CA . THR B 1 115 ? 4.203 -19.375 -20.594 1 98.38 115 THR B CA 1
ATOM 2426 C C . THR B 1 115 ? 4.824 -19.094 -19.219 1 98.38 115 THR B C 1
ATOM 2428 O O . THR B 1 115 ? 4.461 -19.734 -18.234 1 98.38 115 THR B O 1
ATOM 2431 N N . ASN B 1 116 ? 5.824 -18.172 -19.125 1 98.44 116 ASN B N 1
ATOM 2432 C CA . ASN B 1 116 ? 6.406 -17.719 -17.859 1 98.44 116 ASN B CA 1
ATOM 2433 C C . ASN B 1 116 ? 5.664 -16.516 -17.297 1 98.44 116 ASN B C 1
ATOM 2435 O O . ASN B 1 116 ? 5.23 -15.641 -18.062 1 98.44 116 ASN B O 1
ATOM 2439 N N . ALA B 1 117 ? 5.551 -16.547 -16.016 1 98.38 117 ALA B N 1
ATOM 2440 C CA . ALA B 1 117 ? 4.906 -15.445 -15.312 1 98.38 117 ALA B CA 1
ATOM 2441 C C . ALA B 1 117 ? 5.445 -15.32 -13.891 1 98.38 117 ALA B C 1
ATOM 2443 O O . ALA B 1 117 ? 6.266 -16.141 -13.461 1 98.38 117 ALA B O 1
ATOM 2444 N N . SER B 1 118 ? 5.07 -14.25 -13.219 1 98.38 118 SER B N 1
ATOM 2445 C CA . SER B 1 118 ? 5.34 -14.031 -11.805 1 98.38 118 SER B CA 1
ATOM 2446 C C . SER B 1 118 ? 4.066 -13.68 -11.047 1 98.38 118 SER B C 1
ATOM 2448 O O . SER B 1 118 ? 3.229 -12.922 -11.539 1 98.38 118 SER B O 1
ATOM 2450 N N . ILE B 1 119 ? 3.936 -14.297 -9.898 1 98.56 119 ILE B N 1
ATOM 2451 C CA . ILE B 1 119 ? 2.857 -13.945 -8.977 1 98.56 119 ILE B CA 1
ATOM 2452 C C . ILE B 1 119 ? 3.365 -12.945 -7.945 1 98.56 119 ILE B C 1
ATOM 2454 O O . ILE B 1 119 ? 4.402 -13.164 -7.312 1 98.56 119 ILE B O 1
ATOM 2458 N N . GLN B 1 120 ? 2.703 -11.844 -7.801 1 98.44 120 GLN B N 1
ATOM 2459 C CA . GLN B 1 120 ? 2.988 -10.812 -6.805 1 98.44 120 GLN B CA 1
ATOM 2460 C C . GLN B 1 120 ? 1.943 -10.82 -5.691 1 98.44 120 GLN B C 1
ATOM 2462 O O . GLN B 1 120 ? 0.742 -10.766 -5.961 1 98.44 120 GLN B O 1
ATOM 2467 N N . VAL B 1 121 ? 2.357 -10.945 -4.477 1 97.94 121 VAL B N 1
ATOM 2468 C CA . VAL B 1 121 ? 1.506 -10.75 -3.307 1 97.94 121 VAL B CA 1
ATOM 2469 C C . VAL B 1 121 ? 1.883 -9.453 -2.598 1 97.94 121 VAL B C 1
ATOM 2471 O O . VAL B 1 121 ? 3.062 -9.203 -2.34 1 97.94 121 VAL B O 1
ATOM 2474 N N . ILE B 1 122 ? 0.899 -8.641 -2.393 1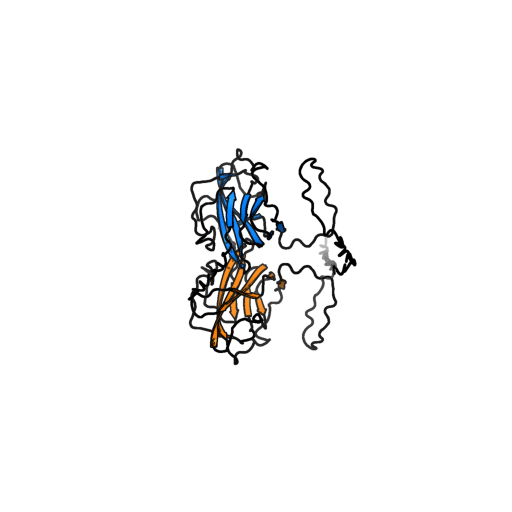 96.88 122 ILE B N 1
ATOM 2475 C CA . ILE B 1 122 ? 1.075 -7.379 -1.684 1 96.88 122 ILE B CA 1
ATOM 2476 C C . ILE B 1 122 ? 0.293 -7.41 -0.372 1 96.88 122 ILE B C 1
ATOM 2478 O O . ILE B 1 122 ? -0.884 -7.777 -0.353 1 96.88 122 ILE B O 1
ATOM 2482 N N . GLN B 1 123 ? 0.947 -7.066 0.709 1 95 123 GLN B N 1
ATOM 2483 C CA . GLN B 1 123 ? 0.255 -6.812 1.969 1 95 123 GLN B CA 1
ATOM 2484 C C . GLN B 1 123 ? 0.493 -5.383 2.447 1 95 123 GLN B C 1
ATOM 2486 O O . GLN B 1 123 ? 1.638 -4.934 2.531 1 95 123 GLN B O 1
ATOM 2491 N N . LEU B 1 124 ? -0.59 -4.789 2.748 1 93.25 124 LEU B N 1
ATOM 2492 C CA . LEU B 1 124 ? -0.484 -3.439 3.291 1 93.25 124 LEU B CA 1
ATOM 2493 C C . LEU B 1 124 ? -0.299 -3.473 4.805 1 93.25 124 LEU B C 1
ATOM 2495 O O . LEU B 1 124 ? -0.951 -4.258 5.496 1 93.25 124 LEU B O 1
ATOM 2499 N N . SER B 1 125 ? 0.603 -2.664 5.293 1 89.06 125 SER B N 1
ATOM 2500 C CA . SER B 1 125 ? 0.693 -2.467 6.734 1 89.06 125 SER B CA 1
ATOM 2501 C C . SER B 1 125 ? -0.524 -1.718 7.27 1 89.06 125 SER B C 1
ATOM 2503 O O . SER B 1 125 ? -1.329 -1.199 6.492 1 89.06 125 SER B O 1
ATOM 2505 N N . GLU B 1 126 ? -0.587 -1.64 8.594 1 87.06 126 GLU B N 1
ATOM 2506 C CA . GLU B 1 126 ? -1.67 -0.927 9.258 1 87.06 126 GLU B CA 1
ATOM 2507 C C . GLU B 1 126 ? -1.721 0.535 8.828 1 87.06 126 GLU B C 1
ATOM 2509 O O . GLU B 1 126 ? -2.793 1.143 8.797 1 87.06 126 GLU B O 1
ATOM 2514 N N . LEU B 1 127 ? -0.599 1.081 8.445 1 92.44 127 LEU B N 1
ATOM 2515 C CA . LEU B 1 127 ? -0.544 2.506 8.141 1 92.44 127 LEU B CA 1
ATOM 2516 C C . LEU B 1 127 ? -0.34 2.736 6.648 1 92.44 127 LEU B C 1
ATOM 2518 O O . LEU B 1 127 ? 0.059 3.828 6.234 1 92.44 127 LEU B O 1
ATOM 2522 N N . GLY B 1 128 ? -0.522 1.697 5.859 1 93.25 128 GLY B N 1
ATOM 2523 C CA . GLY B 1 128 ? -0.757 1.893 4.438 1 93.25 128 GLY B CA 1
ATOM 2524 C C . GLY B 1 128 ? 0.448 1.551 3.58 1 93.25 128 GLY B C 1
ATOM 2525 O O . GLY B 1 128 ? 0.344 1.478 2.354 1 93.25 128 GLY B O 1
ATOM 2526 N N . SER B 1 129 ? 1.644 1.363 4.191 1 95 129 SER B N 1
ATOM 2527 C CA . SER B 1 129 ? 2.803 0.973 3.396 1 95 129 SER B CA 1
ATOM 2528 C C . SER B 1 129 ? 2.619 -0.417 2.797 1 95 129 SER B C 1
ATOM 2530 O O . SER B 1 129 ? 2.084 -1.315 3.449 1 95 129 SER B O 1
ATOM 2532 N N . ALA B 1 130 ? 3.121 -0.544 1.615 1 96 130 ALA B N 1
ATOM 2533 C CA . ALA B 1 130 ? 2.975 -1.825 0.929 1 96 130 ALA B CA 1
ATOM 2534 C C . ALA B 1 130 ? 4.234 -2.672 1.07 1 96 130 ALA B C 1
ATOM 2536 O O . ALA B 1 130 ? 5.352 -2.166 0.915 1 96 130 ALA B O 1
ATOM 2537 N N . LEU B 1 131 ? 4.016 -3.945 1.374 1 96.06 131 LEU B N 1
ATOM 2538 C CA . LEU B 1 131 ? 5.047 -4.977 1.339 1 96.06 131 LEU B CA 1
ATOM 2539 C C . LEU B 1 131 ? 4.832 -5.918 0.159 1 96.06 131 LEU B C 1
ATOM 2541 O O . LEU B 1 131 ? 3.693 -6.277 -0.156 1 96.06 131 LEU B O 1
ATOM 2545 N N . TYR B 1 132 ? 5.961 -6.336 -0.434 1 97.19 132 TYR B N 1
ATOM 2546 C CA . TYR B 1 132 ? 5.887 -7.129 -1.657 1 97.19 132 TYR B CA 1
ATOM 2547 C C . TYR B 1 132 ? 6.625 -8.453 -1.495 1 97.19 132 TYR B C 1
ATOM 2549 O O . TYR B 1 132 ? 7.676 -8.508 -0.852 1 97.19 132 TYR B O 1
ATOM 2557 N N . ASN B 1 133 ? 6.102 -9.445 -2.078 1 97.12 133 ASN B N 1
ATOM 2558 C CA . ASN B 1 133 ? 6.754 -10.734 -2.268 1 97.12 133 ASN B CA 1
ATOM 2559 C C . ASN B 1 133 ? 6.281 -11.422 -3.549 1 97.12 133 ASN B C 1
ATOM 2561 O O . ASN B 1 133 ? 5.094 -11.375 -3.879 1 97.12 133 ASN B O 1
ATOM 2565 N N . CYS B 1 134 ? 7.281 -12.031 -4.223 1 97.81 134 CYS B N 1
ATOM 2566 C CA . CYS B 1 134 ? 6.93 -12.609 -5.516 1 97.81 134 CYS B CA 1
ATOM 2567 C C . CYS B 1 134 ? 7.383 -14.055 -5.613 1 97.81 134 CYS B C 1
ATOM 2569 O O . CYS B 1 134 ? 8.289 -14.477 -4.891 1 97.81 134 CYS B O 1
ATOM 2571 N N . ALA B 1 135 ? 6.762 -14.758 -6.508 1 98.19 135 ALA B N 1
ATOM 2572 C CA . ALA B 1 135 ? 7.133 -16.109 -6.922 1 98.19 135 ALA B CA 1
ATOM 2573 C C . ALA B 1 135 ? 7.09 -16.25 -8.445 1 98.19 135 ALA B C 1
ATOM 2575 O O . ALA B 1 135 ? 6.18 -15.727 -9.094 1 98.19 135 ALA B O 1
ATOM 2576 N N . ASP B 1 136 ? 8.07 -16.953 -8.953 1 98.62 136 ASP B N 1
ATOM 2577 C CA . ASP B 1 136 ? 8.125 -17.156 -10.398 1 98.62 136 ASP B CA 1
ATOM 2578 C C . ASP B 1 136 ? 7.531 -18.516 -10.781 1 98.62 136 ASP B C 1
ATOM 2580 O O . ASP B 1 136 ? 7.84 -19.531 -10.164 1 98.62 136 ASP B O 1
ATOM 2584 N N . ILE B 1 137 ? 6.719 -18.469 -11.883 1 98.62 137 ILE B N 1
ATOM 2585 C CA . ILE B 1 137 ? 6.027 -19.703 -12.266 1 98.62 137 ILE B CA 1
ATOM 2586 C C . ILE B 1 137 ? 6.172 -19.922 -13.773 1 98.62 137 ILE B C 1
ATOM 2588 O O . ILE B 1 137 ? 6.539 -19.016 -14.508 1 98.62 137 ILE B O 1
ATOM 2592 N N . THR B 1 138 ? 6.039 -21.141 -14.195 1 98.56 138 THR B N 1
ATOM 2593 C CA . THR B 1 138 ? 5.785 -21.547 -15.57 1 98.56 138 THR B CA 1
ATOM 2594 C C . THR B 1 138 ? 4.465 -22.297 -15.68 1 98.56 138 THR B C 1
ATOM 2596 O O . THR B 1 138 ? 4.254 -23.297 -14.969 1 98.56 138 THR B O 1
ATOM 2599 N N . PHE B 1 139 ? 3.633 -21.812 -16.531 1 98.62 139 PHE B N 1
ATOM 2600 C CA . PHE B 1 139 ? 2.361 -22.5 -16.719 1 98.62 139 PHE B CA 1
ATOM 2601 C C . PHE B 1 139 ? 2.57 -23.859 -17.391 1 98.62 139 PHE B C 1
ATOM 2603 O O . PHE B 1 139 ? 3.371 -23.969 -18.328 1 98.62 139 PHE B O 1
ATOM 2610 N N . SER B 1 140 ? 1.876 -24.828 -16.906 1 98.62 140 SER B N 1
ATOM 2611 C CA . SER B 1 140 ? 2.029 -26.188 -17.406 1 98.62 140 SER B CA 1
ATOM 2612 C C . SER B 1 140 ? 0.714 -26.953 -17.344 1 98.62 140 SER B C 1
ATOM 2614 O O . SER B 1 140 ? -0.048 -26.812 -16.375 1 98.62 140 SER B O 1
ATOM 2616 N N . ASP B 1 141 ? 0.499 -27.844 -18.344 1 97.44 141 ASP B N 1
ATOM 2617 C CA . ASP B 1 141 ? -0.664 -28.734 -18.344 1 97.44 141 ASP B CA 1
ATOM 2618 C C . ASP B 1 141 ? -0.466 -29.891 -17.359 1 97.44 141 ASP B C 1
ATOM 2620 O O . ASP B 1 141 ? -1.418 -30.609 -17.031 1 97.44 141 ASP B O 1
ATOM 2624 N N . ASN B 1 142 ? 0.741 -30.016 -16.891 1 97.56 142 ASN B N 1
ATOM 2625 C CA . ASN B 1 142 ? 1.068 -31.156 -16.031 1 97.56 142 ASN B CA 1
ATOM 2626 C C . ASN B 1 142 ? 1.049 -30.75 -14.555 1 97.56 142 ASN B C 1
ATOM 2628 O O . ASN B 1 142 ? 1.222 -31.609 -13.68 1 97.56 142 ASN B O 1
ATOM 2632 N N . ALA B 1 143 ? 0.922 -29.531 -14.312 1 97.81 143 ALA B N 1
ATOM 2633 C CA . ALA B 1 143 ? 0.925 -29.062 -12.93 1 97.81 143 ALA B CA 1
ATOM 2634 C C . ALA B 1 143 ? -0.44 -29.266 -12.281 1 97.81 143 ALA B C 1
ATOM 2636 O O . ALA B 1 143 ? -1.471 -29.219 -12.953 1 97.81 143 ALA B O 1
ATOM 2637 N N . GLY B 1 144 ? -0.401 -29.562 -11 1 97.31 144 GLY B N 1
ATOM 2638 C CA . GLY B 1 144 ? -1.629 -29.719 -10.234 1 97.31 144 GLY B CA 1
ATOM 2639 C C . GLY B 1 144 ? -1.752 -28.734 -9.094 1 97.31 144 GLY B C 1
ATOM 2640 O O . GLY B 1 144 ? -0.849 -27.922 -8.859 1 97.31 144 GLY B O 1
ATOM 2641 N N . LEU B 1 145 ? -2.908 -28.875 -8.469 1 98.19 145 LEU B N 1
ATOM 2642 C CA . LEU B 1 145 ? -3.145 -28.094 -7.262 1 98.19 145 LEU B CA 1
ATOM 2643 C C . LEU B 1 145 ? -2.455 -28.734 -6.059 1 98.19 145 LEU B C 1
ATOM 2645 O O . LEU B 1 145 ? -2.162 -29.938 -6.074 1 98.19 145 LEU B O 1
ATOM 2649 N N . LEU B 1 146 ? -2.146 -27.859 -5.055 1 97.94 146 LEU B N 1
ATOM 2650 C CA . LEU B 1 146 ? -1.738 -28.422 -3.777 1 97.94 146 LEU B CA 1
ATOM 2651 C C . LEU B 1 146 ? -2.812 -29.359 -3.232 1 97.94 146 LEU B C 1
ATOM 2653 O O . LEU B 1 146 ? -4.008 -29.062 -3.33 1 97.94 146 LEU B O 1
ATOM 2657 N N . SER B 1 147 ? -2.295 -30.438 -2.607 1 97.25 147 SER B N 1
ATOM 2658 C CA . SER B 1 147 ? -3.24 -31.328 -1.945 1 97.25 147 SER B CA 1
ATOM 2659 C C . SER B 1 147 ? -3.838 -30.672 -0.703 1 97.25 147 SER B C 1
ATOM 2661 O O . SER B 1 147 ? -3.27 -29.719 -0.158 1 97.25 147 SER B O 1
ATOM 2663 N N . SER B 1 148 ? -4.934 -31.234 -0.295 1 94.94 148 SER B N 1
ATOM 2664 C CA . SER B 1 148 ? -5.672 -30.656 0.824 1 94.94 148 SER B CA 1
ATOM 2665 C C . SER B 1 148 ? -4.832 -30.656 2.098 1 94.94 148 SER B C 1
ATOM 2667 O O . SER B 1 148 ? -4.992 -29.781 2.953 1 94.94 148 SER B O 1
ATOM 2669 N N . ASP B 1 149 ? -3.994 -31.594 2.242 1 95.44 149 ASP B N 1
ATOM 2670 C CA . ASP B 1 149 ? -3.156 -31.672 3.434 1 95.44 149 ASP B CA 1
ATOM 2671 C C . ASP B 1 149 ? -2.08 -30.594 3.42 1 95.44 149 ASP B C 1
ATOM 2673 O O . ASP B 1 149 ? -1.569 -30.203 4.473 1 95.44 149 ASP B O 1
ATOM 2677 N N . LYS B 1 150 ? -1.737 -30.141 2.234 1 95.5 150 LYS B N 1
ATOM 2678 C CA . LYS B 1 150 ? -0.707 -29.109 2.102 1 95.5 150 LYS B CA 1
ATOM 2679 C C . LYS B 1 150 ? -1.321 -27.719 2.072 1 95.5 150 LYS B C 1
ATOM 2681 O O . LYS B 1 150 ? -0.655 -26.734 2.4 1 95.5 150 LYS B O 1
ATOM 2686 N N . CYS B 1 151 ? -2.512 -27.656 1.642 1 96.38 151 CYS B N 1
ATOM 2687 C CA . CYS B 1 151 ? -3.213 -26.375 1.592 1 96.38 151 CYS B CA 1
ATOM 2688 C C . CYS B 1 151 ? -4.207 -26.25 2.74 1 96.38 151 CYS B C 1
ATOM 2690 O O . CYS B 1 151 ? -5.383 -26.594 2.59 1 96.38 151 CYS B O 1
ATOM 2692 N N . GLN B 1 152 ? -3.664 -25.766 3.84 1 93.25 152 GLN B N 1
ATOM 2693 C CA . GLN B 1 152 ? -4.477 -25.594 5.043 1 93.25 152 GLN B CA 1
ATOM 2694 C C . GLN B 1 152 ? -4.293 -24.219 5.648 1 93.25 152 GLN B C 1
ATOM 2696 O O . GLN B 1 152 ? -3.164 -23.75 5.816 1 93.25 152 GLN B O 1
ATOM 2701 N N . ASN B 1 153 ? -5.434 -23.641 5.93 1 92.25 153 ASN B N 1
ATOM 2702 C CA . ASN B 1 153 ? -5.387 -22.375 6.648 1 92.25 153 ASN B CA 1
ATOM 2703 C C . ASN B 1 153 ? -5.176 -22.578 8.141 1 92.25 153 ASN B C 1
ATOM 2705 O O . ASN B 1 153 ? -5.691 -23.547 8.719 1 92.25 153 ASN B O 1
ATOM 2709 N N . SER B 1 154 ? -4.445 -21.625 8.695 1 91.81 154 SER B N 1
ATOM 2710 C CA . SER B 1 154 ? -4.387 -21.641 10.148 1 91.81 154 SER B CA 1
ATOM 2711 C C . SER B 1 154 ? -5.758 -21.359 10.758 1 91.81 154 SER B C 1
ATOM 2713 O O . SER B 1 154 ? -6.586 -20.672 10.156 1 91.81 154 SER B O 1
ATOM 2715 N N . THR B 1 155 ? -6.027 -21.828 11.977 1 85.94 155 THR B N 1
ATOM 2716 C CA . THR B 1 155 ? -7.34 -21.766 12.617 1 85.94 155 THR B CA 1
ATOM 2717 C C . THR B 1 155 ? -7.742 -20.328 12.898 1 85.94 155 THR B C 1
ATOM 2719 O O . THR B 1 155 ? -8.93 -20 12.906 1 85.94 155 THR B O 1
ATOM 2722 N N . ASN B 1 156 ? -6.895 -19.438 13.109 1 87.19 156 ASN B N 1
ATOM 2723 C CA . ASN B 1 156 ? -7.207 -18.078 13.523 1 87.19 156 ASN B CA 1
ATOM 2724 C C . ASN B 1 156 ? -7.203 -17.109 12.344 1 87.19 156 ASN B C 1
ATOM 2726 O O . ASN B 1 156 ? -7.297 -15.898 12.531 1 87.19 156 ASN B O 1
ATOM 2730 N N . ILE B 1 157 ? -7.148 -17.656 11.117 1 86.25 157 ILE B N 1
ATOM 2731 C CA . ILE B 1 157 ? -7.051 -16.781 9.961 1 86.25 157 ILE B CA 1
ATOM 2732 C C . ILE B 1 157 ? -8.43 -16.594 9.336 1 86.25 157 ILE B C 1
ATOM 2734 O O . ILE B 1 157 ? -9.219 -17.531 9.266 1 86.25 157 ILE B O 1
ATOM 2738 N N . GLY B 1 158 ? -8.781 -15.352 9.023 1 81.06 158 GLY B N 1
ATOM 2739 C CA . GLY B 1 158 ? -9.945 -14.992 8.242 1 81.06 158 GLY B CA 1
ATOM 2740 C C . GLY B 1 158 ? -9.625 -14.062 7.082 1 81.06 158 GLY B C 1
ATOM 2741 O O . GLY B 1 158 ? -8.547 -13.469 7.035 1 81.06 158 GLY B O 1
ATOM 2742 N N . TRP B 1 159 ? -10.477 -14.172 6.039 1 80.19 159 TRP B N 1
ATOM 2743 C CA . TRP B 1 159 ? -10.336 -13.188 4.973 1 80.19 159 TRP B CA 1
ATOM 2744 C C . TRP B 1 159 ? -11.695 -12.781 4.418 1 80.19 159 TRP B C 1
ATOM 2746 O O . TRP B 1 159 ? -12.633 -13.578 4.422 1 80.19 159 TRP B O 1
ATOM 2756 N N . ARG B 1 160 ? -11.789 -11.469 4.105 1 79.81 160 ARG B N 1
ATOM 2757 C CA . ARG B 1 160 ? -12.992 -10.906 3.498 1 79.81 160 ARG B CA 1
ATOM 2758 C C . ARG B 1 160 ? -12.633 -9.906 2.404 1 79.81 160 ARG B C 1
ATOM 2760 O O . ARG B 1 160 ? -11.773 -9.047 2.598 1 79.81 160 ARG B O 1
ATOM 2767 N N . PRO B 1 161 ? -13.266 -10.086 1.206 1 80.75 161 PRO B N 1
ATOM 2768 C CA . PRO B 1 161 ? -13.039 -9.078 0.165 1 80.75 161 PRO B CA 1
ATOM 2769 C C . PRO B 1 161 ? -13.359 -7.66 0.633 1 80.75 161 PRO B C 1
ATOM 2771 O O . PRO B 1 161 ? -14.289 -7.461 1.417 1 80.75 161 PRO B O 1
ATOM 2774 N N . LEU B 1 162 ? -12.492 -6.695 0.114 1 79.19 162 LEU B N 1
ATOM 2775 C CA . LEU B 1 162 ? -12.797 -5.301 0.408 1 79.19 162 LEU B CA 1
ATOM 2776 C C . LEU B 1 162 ? -13.969 -4.812 -0.445 1 79.19 162 LEU B C 1
ATOM 2778 O O . LEU B 1 162 ? -14.062 -5.156 -1.626 1 79.19 162 LEU B O 1
ATOM 2782 N N . GLY B 1 163 ? -14.953 -3.859 0.093 1 58.56 163 GLY B N 1
ATOM 2783 C CA . GLY B 1 163 ? -16.141 -3.363 -0.576 1 58.56 163 GLY B CA 1
ATOM 2784 C C . GLY B 1 163 ? -17.297 -4.352 -0.561 1 58.56 163 GLY B C 1
ATOM 2785 O O . GLY B 1 163 ? -18.344 -4.098 -1.151 1 58.56 163 GLY B O 1
ATOM 2786 N N . ALA B 1 164 ? -17.172 -5.609 -0.389 1 44.81 164 ALA B N 1
ATOM 2787 C CA . ALA B 1 164 ? -18.312 -6.52 -0.318 1 44.81 164 ALA B CA 1
ATOM 2788 C C . ALA B 1 164 ? -19.375 -5.992 0.643 1 44.81 164 ALA B C 1
ATOM 2790 O O . ALA B 1 164 ? -19.078 -5.641 1.784 1 44.81 164 ALA B O 1
ATOM 2791 N N . SER B 1 165 ? -20.328 -5.062 0.077 1 37.59 165 SER B N 1
ATOM 2792 C CA . SER B 1 165 ? -21.516 -4.793 0.888 1 37.59 165 SER B CA 1
ATOM 2793 C C . SER B 1 165 ? -21.906 -6.02 1.702 1 37.59 165 SER B C 1
ATOM 2795 O O . SER B 1 165 ? -21.844 -7.145 1.209 1 37.59 165 SER B O 1
ATOM 2797 N N . PRO B 1 166 ? -22.219 -5.852 2.963 1 32.66 166 PRO B N 1
ATOM 2798 C CA . PRO B 1 166 ? -22.844 -7.02 3.586 1 32.66 166 PRO B CA 1
ATOM 2799 C C . PRO B 1 166 ? -23.984 -7.59 2.756 1 32.66 166 PRO B C 1
ATOM 2801 O O . PRO B 1 166 ? -24.906 -6.855 2.381 1 32.66 166 PRO B O 1
ATOM 2804 N N . SER B 1 167 ? -23.922 -8.391 1.777 1 29.45 167 SER B N 1
ATOM 2805 C CA . SER B 1 167 ? -25.141 -9.047 1.352 1 29.45 167 SER B CA 1
ATOM 2806 C C . SER B 1 167 ? -26.047 -9.359 2.543 1 29.45 167 SER B C 1
ATOM 2808 O O . SER B 1 167 ? -25.562 -9.656 3.637 1 29.45 167 SER B O 1
ATOM 2810 N N . THR B 1 168 ? -27.406 -8.906 2.521 1 26.39 168 THR B N 1
ATOM 2811 C CA . THR B 1 168 ? -28.422 -9.633 3.266 1 26.39 168 THR B CA 1
ATOM 2812 C C . THR B 1 168 ? -28.125 -11.125 3.275 1 26.39 168 THR B C 1
ATOM 2814 O O . THR B 1 168 ? -27.422 -11.633 2.395 1 26.39 168 THR B O 1
ATOM 2817 N N . THR B 1 169 ? -28.641 -11.906 4.281 1 27.12 169 THR B N 1
ATOM 2818 C CA . THR B 1 169 ? -28.656 -13.32 4.637 1 27.12 169 THR B CA 1
ATOM 2819 C C . THR B 1 169 ? -29.062 -14.172 3.438 1 27.12 169 THR B C 1
ATOM 2821 O O . THR B 1 169 ? -30.25 -14.359 3.18 1 27.12 169 THR B O 1
ATOM 2824 N N . GLY B 1 170 ? -28.922 -13.891 2.217 1 24.14 170 GLY B N 1
ATOM 2825 C CA . GLY B 1 170 ? -29.375 -15.078 1.507 1 24.14 170 GLY B CA 1
ATOM 2826 C C . GLY B 1 170 ? -28.703 -16.359 1.981 1 24.14 170 GLY B C 1
ATOM 2827 O O . GLY B 1 170 ? -27.609 -16.312 2.549 1 24.14 170 GLY B O 1
ATOM 2828 N N . THR B 1 171 ? -29.547 -17.453 2.072 1 23.23 171 THR B N 1
ATOM 2829 C CA . THR B 1 171 ? -29.312 -18.844 2.443 1 23.23 171 THR B CA 1
ATOM 2830 C C . THR B 1 171 ? -28.109 -19.406 1.705 1 23.23 171 THR B C 1
ATOM 2832 O O . THR B 1 171 ? -28.078 -19.422 0.473 1 23.23 171 THR B O 1
ATOM 2835 N N . ALA B 1 172 ? -27.031 -19.359 2.328 1 26.73 172 ALA B N 1
ATOM 2836 C CA . ALA B 1 172 ? -25.969 -20.266 1.898 1 26.73 172 ALA B CA 1
ATOM 2837 C C . ALA B 1 172 ? -26.531 -21.578 1.36 1 26.73 172 ALA B C 1
ATOM 2839 O O . ALA B 1 172 ? -27.219 -22.312 2.084 1 26.73 172 ALA B O 1
ATOM 2840 N N . SER B 1 173 ? -27.109 -21.562 0.181 1 23.34 173 SER B N 1
ATOM 2841 C CA . SER B 1 173 ? -27.297 -22.922 -0.297 1 23.34 173 SER B CA 1
ATOM 2842 C C . SER B 1 173 ? -26.125 -23.828 0.069 1 23.34 173 SER B C 1
ATOM 2844 O O . SER B 1 173 ? -24.969 -23.453 -0.156 1 23.34 173 SER B O 1
ATOM 2846 N N . THR B 1 174 ? -26.391 -24.781 1.077 1 23.45 174 THR B N 1
ATOM 2847 C CA . THR B 1 174 ? -25.688 -25.984 1.53 1 23.45 174 THR B CA 1
ATOM 2848 C C . THR B 1 174 ? -25.188 -26.797 0.343 1 23.45 174 THR B C 1
ATOM 2850 O O . THR B 1 174 ? -25.984 -27.359 -0.407 1 23.45 174 THR B O 1
ATOM 2853 N N . ALA B 1 175 ? -24.484 -26.344 -0.562 1 24.67 175 ALA B N 1
ATOM 2854 C CA . ALA B 1 175 ? -23.891 -27.484 -1.255 1 24.67 175 ALA B CA 1
ATOM 2855 C C . ALA B 1 175 ? -23.375 -28.516 -0.262 1 24.67 175 ALA B C 1
ATOM 2857 O O . ALA B 1 175 ? -22.656 -28.172 0.681 1 24.67 175 ALA B O 1
ATOM 2858 N N . THR B 1 176 ? -24.141 -29.594 0.073 1 22.83 176 THR B N 1
ATOM 2859 C CA . THR B 1 176 ? -23.969 -30.859 0.751 1 22.83 176 THR B CA 1
ATOM 2860 C C . THR B 1 176 ? -22.578 -31.438 0.458 1 22.83 176 THR B C 1
ATOM 2862 O O . THR B 1 176 ? -22.375 -32.125 -0.555 1 22.83 176 THR B O 1
ATOM 2865 N N . ASN B 1 177 ? -21.5 -30.812 0.167 1 20.91 177 ASN B N 1
ATOM 2866 C CA . ASN B 1 177 ? -20.469 -31.844 0.264 1 20.91 177 ASN B CA 1
ATOM 2867 C C . ASN B 1 177 ? -20.453 -32.5 1.642 1 20.91 177 ASN B C 1
ATOM 2869 O O . ASN B 1 177 ? -20.594 -31.812 2.66 1 20.91 177 ASN B O 1
ATOM 2873 N N . SER B 1 178 ? -20.75 -33.844 1.869 1 22 178 SER B N 1
ATOM 2874 C CA . SER B 1 178 ? -20.812 -34.75 3.008 1 22 178 SER B CA 1
ATOM 2875 C C . SER B 1 178 ? -19.75 -34.375 4.051 1 22 178 SER B C 1
ATOM 2877 O O . SER B 1 178 ? -20.062 -34.281 5.238 1 22 178 SER B O 1
ATOM 2879 N N . ASN B 1 179 ? -18.531 -35 4.082 1 20.62 179 ASN B N 1
ATOM 2880 C CA . ASN B 1 179 ? -17.984 -35.594 5.297 1 20.62 179 ASN B CA 1
ATOM 2881 C C . ASN B 1 179 ? -17.5 -34.531 6.289 1 20.62 179 ASN B C 1
ATOM 2883 O O . ASN B 1 179 ? -17.766 -34.656 7.488 1 20.62 179 ASN B O 1
ATOM 2887 N N . ALA B 1 180 ? -16.297 -33.875 6.09 1 23.16 180 ALA B N 1
ATOM 2888 C CA . ALA B 1 180 ? -15.469 -33.75 7.289 1 23.16 180 ALA B CA 1
ATOM 2889 C C . ALA B 1 180 ? -16.047 -32.719 8.25 1 23.16 180 ALA B C 1
ATOM 2891 O O . ALA B 1 180 ? -16.906 -31.922 7.871 1 23.16 180 ALA B O 1
ATOM 2892 N N . ALA B 1 181 ? -15.234 -32.188 9.336 1 21.86 181 ALA B N 1
ATOM 2893 C CA . ALA B 1 181 ? -15.289 -31.734 10.719 1 21.86 181 ALA B CA 1
ATOM 2894 C C . ALA B 1 181 ? -15.859 -30.328 10.805 1 21.86 181 ALA B C 1
ATOM 2896 O O . ALA B 1 181 ? -15.477 -29.453 10.031 1 21.86 181 ALA B O 1
ATOM 2897 N N . SER B 1 182 ? -17.125 -30.109 11.312 1 22.92 182 SER B N 1
ATOM 2898 C CA . SER B 1 182 ? -17.984 -29.047 11.812 1 22.92 182 SER B CA 1
ATOM 2899 C C . SER B 1 182 ? -17.234 -28.109 12.75 1 22.92 182 SER B C 1
ATOM 2901 O O . SER B 1 182 ? -17.047 -28.406 13.93 1 22.92 182 SER B O 1
ATOM 2903 N N . GLY B 1 183 ? -16.094 -27.609 12.414 1 21.58 183 GLY B N 1
ATOM 2904 C CA . GLY B 1 183 ? -15.484 -26.844 13.484 1 21.58 183 GLY B CA 1
ATOM 2905 C C . GLY B 1 183 ? -16.453 -25.859 14.133 1 21.58 183 GLY B C 1
ATOM 2906 O O . GLY B 1 183 ? -17.219 -25.188 13.445 1 21.58 183 GLY B O 1
ATOM 2907 N N . LEU B 1 184 ? -16.938 -26.188 15.383 1 20.33 184 LEU B N 1
ATOM 2908 C CA . LEU B 1 184 ? -17.797 -25.578 16.406 1 20.33 184 LEU B CA 1
ATOM 2909 C C . LEU B 1 184 ? -17.516 -24.094 16.531 1 20.33 184 LEU B C 1
ATOM 2911 O O . LEU B 1 184 ? -16.391 -23.672 16.766 1 20.33 184 LEU B O 1
ATOM 2915 N N . ILE B 1 185 ? -18.234 -23.391 15.797 1 19.95 185 ILE B N 1
ATOM 2916 C CA . ILE B 1 185 ? -18.328 -21.984 16.156 1 19.95 185 ILE B CA 1
ATOM 2917 C C . ILE B 1 185 ? -18.859 -21.844 17.578 1 19.95 185 ILE B C 1
ATOM 2919 O O . ILE B 1 185 ? -20.016 -22.156 17.844 1 19.95 185 ILE B O 1
ATOM 2923 N N . VAL B 1 186 ? -18.141 -22.484 18.547 1 22.73 186 VAL B N 1
ATOM 2924 C CA . VAL B 1 186 ? -18.516 -22.359 19.953 1 22.73 186 VAL B CA 1
ATOM 2925 C C . VAL B 1 186 ? -18.75 -20.891 20.297 1 22.73 186 VAL B C 1
ATOM 2927 O O . VAL B 1 186 ? -17.844 -20.078 20.188 1 22.73 186 VAL B O 1
ATOM 2930 N N . GLY B 1 187 ? -19.953 -20.484 20.094 1 21.3 187 GLY B N 1
ATOM 2931 C CA . GLY B 1 187 ? -20.516 -19.328 20.781 1 21.3 187 GLY B CA 1
ATOM 2932 C C . GLY B 1 187 ? -20.234 -19.312 22.266 1 21.3 187 GLY B C 1
ATOM 2933 O O . GLY B 1 187 ? -20.25 -20.375 22.906 1 21.3 187 GLY B O 1
ATOM 2934 N N . LEU B 1 188 ? -19.5 -18.281 22.766 1 20.94 188 LEU B N 1
ATOM 2935 C CA . LEU B 1 188 ? -19.156 -17.953 24.141 1 20.94 188 LEU B CA 1
ATOM 2936 C C . LEU B 1 188 ? -20.391 -18.047 25.047 1 20.94 188 LEU B C 1
ATOM 2938 O O . LEU B 1 188 ? -21.344 -17.281 24.875 1 20.94 188 LEU B O 1
ATOM 2942 N N . SER B 1 189 ? -20.891 -19.297 25.266 1 22.14 189 SER B N 1
ATOM 2943 C CA . SER B 1 189 ? -21.75 -19.422 26.438 1 22.14 189 SER B CA 1
ATOM 2944 C C . SER B 1 189 ? -21.172 -18.672 27.641 1 22.14 189 SER B C 1
ATOM 2946 O O . SER B 1 189 ? -19.953 -18.531 27.766 1 22.14 189 SER B O 1
ATOM 2948 N N . THR B 1 190 ? -22.109 -17.938 28.281 1 21.34 190 THR B N 1
ATOM 2949 C CA . THR B 1 190 ? -22.125 -17.203 29.531 1 21.34 190 THR B CA 1
ATOM 2950 C C . THR B 1 190 ? -21.391 -17.984 30.625 1 21.34 190 THR B C 1
ATOM 2952 O O . THR B 1 190 ? -21.156 -19.188 30.469 1 21.34 190 THR B O 1
ATOM 2955 N N . SER B 1 191 ? -21.219 -17.297 31.781 1 22.31 191 SER B N 1
ATOM 2956 C CA . SER B 1 191 ? -20.531 -17.141 33.062 1 22.31 191 SER B CA 1
ATOM 2957 C C . SER B 1 191 ? -20.812 -18.328 33.969 1 22.31 191 SER B C 1
ATOM 2959 O O . SER B 1 191 ? -21.922 -18.469 34.5 1 22.31 191 SER B O 1
ATOM 2961 N N . LYS B 1 192 ? -20.703 -19.562 33.531 1 22.23 192 LYS B N 1
ATOM 2962 C CA . LYS B 1 192 ? -20.859 -20.422 34.688 1 22.23 192 LYS B CA 1
ATOM 2963 C C . LYS B 1 192 ? -20 -19.969 35.875 1 22.23 192 LYS B C 1
ATOM 2965 O O . LYS B 1 192 ? -18.781 -19.812 35.719 1 22.23 192 LYS B O 1
ATOM 2970 N N . GLY B 1 193 ? -20.641 -19.109 36.719 1 23.11 193 GLY B N 1
ATOM 2971 C CA . GLY B 1 193 ? -20.297 -18.672 38.062 1 23.11 193 GLY B CA 1
ATOM 2972 C C . GLY B 1 193 ? -19.656 -19.75 38.906 1 23.11 193 GLY B C 1
ATOM 2973 O O . GLY B 1 193 ? -20.312 -20.719 39.312 1 23.11 193 GLY B O 1
ATOM 2974 N N . ILE B 1 194 ? -18.688 -20.453 38.312 1 23.02 194 ILE B N 1
ATOM 2975 C CA . ILE B 1 194 ? -18.078 -21.422 39.219 1 23.02 194 ILE B CA 1
ATOM 2976 C C . ILE B 1 194 ? -17.672 -20.734 40.5 1 23.02 194 ILE B C 1
ATOM 2978 O O . ILE B 1 194 ? -16.844 -19.828 40.5 1 23.02 194 ILE B O 1
ATOM 2982 N N . GLY B 1 195 ? -18.781 -20.438 41.25 1 24.09 195 GLY B N 1
ATOM 2983 C CA . GLY B 1 195 ? -18.609 -20.047 42.656 1 24.09 195 GLY B CA 1
ATOM 2984 C C . GLY B 1 195 ? -17.547 -20.875 43.375 1 24.09 195 GLY B C 1
ATOM 2985 O O . GLY B 1 195 ? -17.672 -22.094 43.469 1 24.09 195 GLY B O 1
ATOM 2986 N N . VAL B 1 196 ? -16.297 -20.625 42.906 1 23.14 196 VAL B N 1
ATOM 2987 C CA . VAL B 1 196 ? -15.211 -21.188 43.688 1 23.14 196 VAL B CA 1
ATOM 2988 C C . VAL B 1 196 ? -15.516 -21.047 45.156 1 23.14 196 VAL B C 1
ATOM 2990 O O . VAL B 1 196 ? -15.734 -19.938 45.656 1 23.14 196 VAL B O 1
ATOM 2993 N N . PHE B 1 197 ? -16.266 -22.031 45.625 1 23.7 197 PHE B N 1
ATOM 2994 C CA . PHE B 1 197 ? -16.469 -22.344 47.062 1 23.7 197 PHE B CA 1
ATOM 2995 C C . PHE B 1 197 ? -15.164 -22.156 47.812 1 23.7 197 PHE B C 1
ATOM 2997 O O . PHE B 1 197 ? -14.156 -22.797 47.5 1 23.7 197 PHE B O 1
ATOM 3004 N N . VAL B 1 198 ? -14.844 -20.797 47.938 1 22.62 198 VAL B N 1
ATOM 3005 C CA . VAL B 1 198 ? -13.797 -20.438 48.875 1 22.62 198 VAL B CA 1
ATOM 3006 C C . VAL B 1 198 ? -13.961 -21.219 50.188 1 22.62 198 VAL B C 1
ATOM 3008 O O . VAL B 1 198 ? -14.922 -21.016 50.906 1 22.62 198 VAL B O 1
ATOM 3011 N N . ALA B 1 199 ? -13.781 -22.547 50 1 22.36 199 ALA B N 1
ATOM 3012 C CA . ALA B 1 199 ? -13.703 -23.297 51.219 1 22.36 199 ALA B CA 1
ATOM 3013 C C . ALA B 1 199 ? -12.82 -22.594 52.25 1 22.36 199 ALA B C 1
ATOM 3015 O O . ALA B 1 199 ? -11.625 -22.422 52.031 1 22.36 199 ALA B O 1
ATOM 3016 N N . LEU B 1 200 ? -13.43 -21.453 52.781 1 21.48 200 LEU B N 1
ATOM 3017 C CA . LEU B 1 200 ? -12.836 -20.875 54 1 21.48 200 LEU B CA 1
ATOM 3018 C C . LEU B 1 200 ? -12.438 -21.969 54.969 1 21.48 200 LEU B C 1
ATOM 3020 O O . LEU B 1 200 ? -13.297 -22.688 55.5 1 21.48 200 LEU B O 1
ATOM 3024 N N . LEU B 1 201 ? -11.469 -22.781 54.5 1 21.33 201 LEU B N 1
ATOM 3025 C CA . LEU B 1 201 ? -10.938 -23.688 55.5 1 21.33 201 LEU B CA 1
ATOM 3026 C C . LEU B 1 201 ? -10.68 -22.938 56.812 1 21.33 201 LEU B C 1
ATOM 3028 O O . LEU B 1 201 ? -9.906 -21.984 56.844 1 21.33 201 LEU B O 1
ATOM 3032 N N . PHE B 1 202 ? -11.836 -22.719 57.5 1 22.56 202 PHE B N 1
ATOM 3033 C CA . PHE B 1 202 ? -11.766 -22.328 58.906 1 22.56 202 PHE B CA 1
ATOM 3034 C C . PHE B 1 202 ? -10.758 -23.188 59.656 1 22.56 202 PHE B C 1
ATOM 3036 O O . PHE B 1 202 ? -10.898 -24.406 59.719 1 22.56 202 PHE B O 1
ATOM 3043 N N . ASN B 1 203 ? -9.469 -22.938 59.375 1 20.92 203 ASN B N 1
ATOM 3044 C CA . ASN B 1 203 ? -8.547 -23.531 60.344 1 20.92 203 ASN B CA 1
ATOM 3045 C C . ASN B 1 203 ? -8.984 -23.266 61.781 1 20.92 203 ASN B C 1
ATOM 3047 O O . ASN B 1 203 ? -8.945 -22.125 62.25 1 20.92 203 ASN B O 1
ATOM 3051 N N . LEU B 1 204 ? -10.234 -23.797 62.125 1 21.81 204 LEU B N 1
ATOM 3052 C CA . LEU B 1 204 ? -10.586 -23.828 63.531 1 21.81 204 LEU B CA 1
ATOM 3053 C C . LEU B 1 204 ? -9.461 -24.453 64.375 1 21.81 204 LEU B C 1
ATOM 3055 O O . LEU B 1 204 ? -9.672 -24.859 65.5 1 21.81 204 LEU B O 1
ATOM 3059 N N . ALA B 1 205 ? -8.234 -24.672 63.844 1 22.47 205 ALA B N 1
ATOM 3060 C CA . ALA B 1 205 ? -7.535 -25.359 64.938 1 22.47 205 ALA B CA 1
ATOM 3061 C C . ALA B 1 205 ? -7.688 -24.625 66.25 1 22.47 205 ALA B C 1
ATOM 3063 O O . ALA B 1 205 ? -7.336 -23.438 66.375 1 22.47 205 ALA B O 1
ATOM 3064 N N . GLY B 1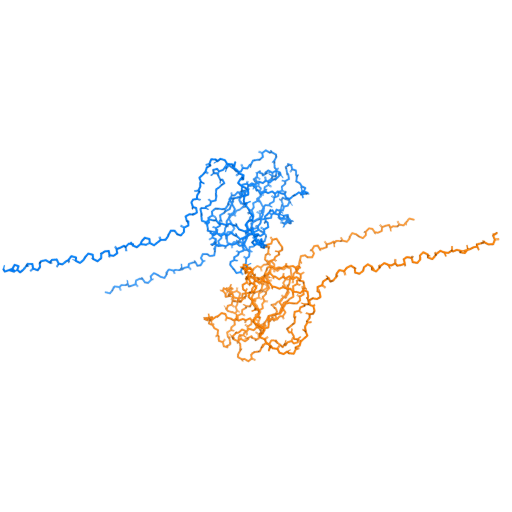 206 ? -8.805 -24.969 67 1 20.31 206 GLY B N 1
ATOM 3065 C CA . GLY B 1 206 ? -9.125 -24.859 68.438 1 20.31 206 GLY B CA 1
ATOM 3066 C C . GLY B 1 206 ? -7.91 -25.031 69.312 1 20.31 206 GLY B C 1
ATOM 3067 O O . GLY B 1 206 ? -7.246 -26.078 69.25 1 20.31 206 GLY B O 1
ATOM 3068 N N . GLY B 1 207 ? -6.738 -24.188 69.25 1 20.16 207 GLY B N 1
ATOM 3069 C CA . GLY B 1 207 ? -6.02 -24.312 70.5 1 20.16 207 GLY B CA 1
ATOM 3070 C C . GLY B 1 207 ? -6.938 -24.484 71.688 1 20.16 207 GLY B C 1
ATOM 3071 O O . GLY B 1 207 ? -8.078 -24.016 71.688 1 20.16 207 GLY B O 1
ATOM 3072 N N . LEU B 1 208 ? -6.762 -25.516 72.562 1 18.52 208 LEU B N 1
ATOM 3073 C CA . LEU B 1 208 ? -6.707 -25.984 73.938 1 18.52 208 LEU B CA 1
ATOM 3074 C C . LEU B 1 208 ? -6.301 -24.859 74.875 1 18.52 208 LEU B C 1
ATOM 3076 O O . LEU B 1 208 ? -5.672 -25.109 75.938 1 18.52 208 LEU B O 1
ATOM 3080 N N . PHE B 1 209 ? -6.375 -23.531 74.812 1 20.75 209 PHE B N 1
ATOM 3081 C CA . PHE B 1 209 ? -6.824 -23.219 76.188 1 20.75 209 PHE B CA 1
ATOM 3082 C C . PHE B 1 209 ? -8.328 -23.438 76.312 1 20.75 209 PHE B C 1
ATOM 3084 O O . PHE B 1 209 ? -9.07 -23.266 75.312 1 20.75 209 PHE B O 1
#

pLDDT: mean 74.79, std 30.39, range [18.52, 98.75]

InterPro domains:
  IPR046530 Copper acquisition factor BIM1-like domain [PF20238] (15-155)
  IPR046936 Copper acquisition factor BIM1-like [PTHR34992] (4-195)

Solvent-accessible surface area (backbone atoms only — not comparable to full-atom values): 24418 Å² total; per-residue (Å²): 136,84,79,79,77,79,80,76,75,76,73,66,75,66,75,59,52,66,50,48,60,31,51,47,40,65,61,92,26,78,92,34,17,53,32,73,76,30,4,70,54,66,69,66,89,70,53,34,67,29,23,67,72,33,27,38,39,31,31,38,40,53,35,60,48,29,48,32,25,30,28,33,14,69,37,85,52,82,80,47,55,71,78,40,69,52,39,71,52,21,38,33,31,34,49,40,39,45,44,40,61,66,40,54,55,56,87,85,62,92,71,47,72,70,39,37,26,33,41,34,40,34,38,28,46,93,79,51,53,37,31,24,34,31,20,32,30,28,23,21,88,82,34,65,58,63,50,70,88,73,45,52,60,35,90,64,46,46,75,43,63,62,83,67,64,81,69,75,86,68,77,74,75,73,76,76,76,78,80,84,88,76,78,73,78,77,66,87,76,80,69,82,68,75,69,74,69,72,71,70,82,71,81,79,73,78,63,86,124,135,83,78,79,78,77,79,76,75,75,74,64,75,68,75,59,54,67,49,48,62,32,52,48,41,63,61,92,26,77,91,34,18,55,32,73,75,31,4,70,54,66,72,64,89,71,54,35,66,28,23,68,72,33,29,39,39,29,31,39,38,53,36,60,50,29,48,30,27,32,28,32,15,70,37,85,51,82,80,47,55,71,78,41,68,51,39,70,53,21,39,33,32,36,49,38,37,45,47,42,59,64,40,53,56,57,85,85,62,92,70,47,72,70,39,38,26,33,41,32,40,34,39,27,45,94,80,51,53,35,32,26,34,30,21,32,32,27,24,22,87,82,34,66,58,63,50,70,89,74,46,53,60,35,89,63,47,46,75,44,63,62,84,65,64,81,70,75,84,68,77,74,74,73,74,76,76,79,80,86,84,78,77,74,79,72,70,85,70,79,78,77,72,71,69,71,73,71,71,70,71,70,78,59,79,70,73,87,123